Protein AF-0000000080636063 (afdb_homodimer)

pLDDT: mean 94.3, std 7.83, range [38.47, 98.88]

Nearest PDB structures (foldseek):
  3kwp-assembly1_A-2  TM=9.546E-01  e=3.522E-27  Levilactobacillus brevis ATCC 367
  3nei-assembly1_B  TM=7.036E-01  e=2.556E-12  Rhodobacter capsulatus SB 1003
  6p7d-assembly1_B  TM=6.737E-01  e=7.926E-11  Salmonella enterica subsp. enterica serovar Typhimurium
  6ulu-assembly1_B  TM=6.647E-01  e=3.776E-10  Salmonella enterica subsp. enterica serovar Typhimurium
  6p5x-assembly1_B  TM=6.555E-01  e=2.153E-10  Salmonella enterica subsp. enterica serovar Typhimurium

Sequence (452 aa):
MASLFVVATPIGNLEDITLRALRVLKEVSLIACEDTRRTRILLSHYGIETRTISYHSHKREEGVPPILSALEEGKDVAYVTDAGTPALSDPGAFLVAKVREAGFRVVPVPGPSAFTTLVSASGIEEKTITFEGFLSPKQGRRRRRLAELLDRGEAFFLYEAPHRILKLLDDLSVLSPDRTIVVGRELTKMHEEILRGTAEEVATSLKEGNSVRGEFSVLVCGTKKGMASLFVVATPIGNLEDITLRALRVLKEVSLIACEDTRRTRILLSHYGIETRTISYHSHKREEGVPPILSALEEGKDVAYVTDAGTPALSDPGAFLVAKVREAGFRVVPVPGPSAFTTLVSASGIEEKTITFEGFLSPKQGRRRRRLAELLDRGEAFFLYEAPHRILKLLDDLSVLSPDRTIVVGRELTKMHEEILRGTAEEVATSLKEGNSVRGEFSVLVCGTKKG

Secondary structure (DSSP, 8-state):
--EEEEE---SS-GGG-BHHHHHHHHHSSEEEES-HHHHHHHHHHTT---EEEE--GGGHHHHHHHHHHHHHTT--EEEE-SSSSTTSSSTHHHHHHHHHHTT-EEEEE----HHHHHHHHH----S-EEEEEPPPSSHHHHHHHHHHHHHTTSEEEEEE-TTTHHHHHHHHHHH-TT-EEEEEESTTSTT-EEEEEEHHHHHHHHHHSS---S-EEEEEPPP---/--EEEEE---SS-GGG-BHHHHHHHHHSSEEEES-HHHHHHHHHHTT---EEEE--GGGHHHHHHHHHHHHHTT--EEEE-SSSSTTSSSTHHHHHHHHHHTT-EEEEE----HHHHHHHHH----S-EEEEEPPPSSHHHHHHHHHHHHHTTSEEEEEE-TTTHHHHHHHHHHH-TT-EEEEEESTTSTT-EEEEEEHHHHHHHHHHTS---S-EEEEEPPP---

InterPro domains:
  IPR000878 Tetrapyrrole methylase [PF00590] (4-202)
  IPR008189 rRNA small subunit methyltransferase I [MF_01877] (3-222)
  IPR008189 rRNA small subunit methyltransferase I [PIRSF005917] (3-224)
  IPR008189 rRNA small subunit methyltransferase I [PTHR46111] (2-224)
  IPR008189 rRNA small subunit methyltransferase I [TIGR00096] (4-225)
  IPR008189 rRNA small subunit methyltransferase I [cd11648] (5-220)
  IPR014776 Tetrapyrrole methylase, subdomain 2 [G3DSA:3.30.950.10] (111-226)
  IPR014777 Tetrapyrrole methylase, subdomain 1 [G3DSA:3.40.1010.10] (1-110)
  IPR035996 Tetrapyrrole methylase superfamily [SSF53790] (3-220)

Structure (mmCIF, N/CA/C/O backbone):
data_AF-0000000080636063-model_v1
#
loop_
_entity.id
_entity.type
_entity.pdbx_description
1 polymer 'Ribosomal RNA small subunit methyltransferase I'
#
loop_
_atom_site.group_PDB
_atom_site.id
_atom_site.type_symbol
_atom_site.label_atom_id
_atom_site.label_alt_id
_atom_site.label_comp_id
_atom_site.label_asym_id
_atom_site.label_entity_id
_atom_site.label_seq_id
_atom_site.pdbx_PDB_ins_code
_atom_site.Cartn_x
_atom_site.Cartn_y
_atom_site.Cartn_z
_atom_site.occupancy
_atom_site.B_iso_or_equiv
_atom_site.auth_seq_id
_atom_site.auth_comp_id
_atom_site.auth_asym_id
_atom_site.auth_atom_id
_atom_site.pdbx_PDB_model_num
ATOM 1 N N . MET A 1 1 ? 0.865 -19.156 -21.453 1 86.19 1 MET A N 1
ATOM 2 C CA . MET A 1 1 ? -0.006 -19.578 -20.375 1 86.19 1 MET A CA 1
ATOM 3 C C . MET A 1 1 ? -0.789 -18.406 -19.797 1 86.19 1 MET A C 1
ATOM 5 O O . MET A 1 1 ? -0.282 -17.281 -19.75 1 86.19 1 MET A O 1
ATOM 9 N N . ALA A 1 2 ? -2.01 -18.688 -19.578 1 95.56 2 ALA A N 1
ATOM 10 C CA . ALA A 1 2 ? -2.91 -17.625 -19.109 1 95.56 2 ALA A CA 1
ATOM 11 C C . ALA A 1 2 ? -2.547 -17.188 -17.703 1 95.56 2 ALA A C 1
ATOM 13 O O . ALA A 1 2 ? -1.891 -17.938 -16.953 1 95.56 2 ALA A O 1
ATOM 14 N N . SER A 1 3 ? -2.859 -15.945 -17.422 1 97.94 3 SER A N 1
ATOM 15 C CA . SER A 1 3 ? -2.492 -15.391 -16.125 1 97.94 3 SER A CA 1
ATOM 16 C C . SER A 1 3 ? -3.691 -14.75 -15.43 1 97.94 3 SER A C 1
ATOM 18 O O . SER A 1 3 ? -4.645 -14.336 -16.094 1 97.94 3 SER A O 1
ATOM 20 N N . LEU A 1 4 ? -3.658 -14.836 -14.172 1 98.44 4 LEU A N 1
ATOM 21 C CA . LEU A 1 4 ? -4.539 -13.992 -13.367 1 98.44 4 LEU A CA 1
ATOM 22 C C . LEU A 1 4 ? -3.873 -12.664 -13.039 1 98.44 4 LEU A C 1
ATOM 24 O O . LEU A 1 4 ? -2.826 -12.625 -12.391 1 98.44 4 LEU A O 1
ATOM 28 N N . PHE A 1 5 ? -4.512 -11.602 -13.508 1 98.69 5 PHE A N 1
ATOM 29 C CA . PHE A 1 5 ? -4.051 -10.258 -13.164 1 98.69 5 PHE A CA 1
ATOM 30 C C . PHE A 1 5 ? -4.789 -9.734 -11.938 1 98.69 5 PHE A C 1
ATOM 32 O O . PHE A 1 5 ? -6.02 -9.719 -11.906 1 98.69 5 PHE A O 1
ATOM 39 N N . VAL A 1 6 ? -4.07 -9.398 -10.914 1 98.38 6 VAL A N 1
ATOM 40 C CA . VAL A 1 6 ? -4.641 -8.781 -9.727 1 98.38 6 VAL A CA 1
ATOM 41 C C . VAL A 1 6 ? -4.52 -7.258 -9.828 1 98.38 6 VAL A C 1
ATOM 43 O O . VAL A 1 6 ? -3.436 -6.703 -9.633 1 98.38 6 VAL A O 1
ATOM 46 N N . VAL A 1 7 ? -5.633 -6.598 -10.047 1 98.62 7 VAL A N 1
ATOM 47 C CA . VAL A 1 7 ? -5.602 -5.223 -10.531 1 98.62 7 VAL A CA 1
ATOM 48 C C . VAL A 1 7 ? -6.133 -4.281 -9.453 1 98.62 7 VAL A C 1
ATOM 50 O O . VAL A 1 7 ? -7.266 -4.445 -8.977 1 98.62 7 VAL A O 1
ATOM 53 N N . ALA A 1 8 ? -5.332 -3.307 -9.094 1 98.5 8 ALA A N 1
ATOM 54 C CA . ALA A 1 8 ? -5.762 -2.277 -8.148 1 98.5 8 ALA A CA 1
ATOM 55 C C . ALA A 1 8 ? -6.672 -1.259 -8.828 1 98.5 8 ALA A C 1
ATOM 57 O O . ALA A 1 8 ? -6.434 -0.873 -9.977 1 98.5 8 ALA A O 1
ATOM 58 N N . THR A 1 9 ? -7.672 -0.843 -8.141 1 98.19 9 THR A N 1
ATOM 59 C CA . THR A 1 9 ? -8.594 0.184 -8.609 1 98.19 9 THR A CA 1
ATOM 60 C C . THR A 1 9 ? -8.57 1.396 -7.68 1 98.19 9 THR A C 1
ATOM 62 O O . THR A 1 9 ? -7.945 1.359 -6.621 1 98.19 9 THR A O 1
ATOM 65 N N . PRO A 1 10 ? -9.203 2.467 -8.07 1 98 10 PRO A N 1
ATOM 66 C CA . PRO A 1 10 ? -9.234 3.662 -7.227 1 98 10 PRO A CA 1
ATOM 67 C C . PRO A 1 10 ? -9.938 3.426 -5.895 1 98 10 PRO A C 1
ATOM 69 O O . PRO A 1 10 ? -10.797 2.543 -5.793 1 98 10 PRO A O 1
ATOM 72 N N . ILE A 1 11 ? -9.578 4.254 -4.914 1 96.81 11 ILE A N 1
ATOM 73 C CA . ILE A 1 11 ? -10.234 4.121 -3.617 1 96.81 11 ILE A CA 1
ATOM 74 C C . ILE A 1 11 ? -11.25 5.25 -3.432 1 96.81 11 ILE A C 1
ATOM 76 O O . ILE A 1 11 ? -11.945 5.309 -2.414 1 96.81 11 ILE A O 1
ATOM 80 N N . GLY A 1 12 ? -11.344 6.176 -4.414 1 95.12 12 GLY A N 1
ATOM 81 C CA . GLY A 1 12 ? -12.281 7.281 -4.332 1 95.12 12 GLY A CA 1
ATOM 82 C C . GLY A 1 12 ? -12.25 8.188 -5.547 1 95.12 12 GLY A C 1
ATOM 83 O O . GLY A 1 12 ? -13.297 8.539 -6.094 1 95.12 12 GLY A O 1
ATOM 84 N N . ASN A 1 13 ? -11.102 8.609 -5.98 1 97.31 13 ASN A N 1
ATOM 85 C CA . ASN A 1 13 ? -10.898 9.445 -7.164 1 97.31 13 ASN A CA 1
ATOM 86 C C . ASN A 1 13 ? -10.672 8.594 -8.414 1 97.31 13 ASN A C 1
ATOM 88 O O . ASN A 1 13 ? -9.68 7.867 -8.5 1 97.31 13 ASN A O 1
ATOM 92 N N . LEU A 1 14 ? -11.469 8.68 -9.375 1 97.25 14 LEU A N 1
ATOM 93 C CA . LEU A 1 14 ? -11.43 7.82 -10.555 1 97.25 14 LEU A CA 1
ATOM 94 C C . LEU A 1 14 ? -10.117 7.996 -11.312 1 97.25 14 LEU A C 1
ATOM 96 O O . LEU A 1 14 ? -9.656 7.07 -11.992 1 97.25 14 LEU A O 1
ATOM 100 N N . GLU A 1 15 ? -9.484 9.078 -11.164 1 98.25 15 GLU A N 1
ATOM 101 C CA . GLU A 1 15 ? -8.234 9.344 -11.883 1 98.25 15 GLU A CA 1
ATOM 102 C C . GLU A 1 15 ? -7.062 8.609 -11.242 1 98.25 15 GLU A C 1
ATOM 104 O O . GLU A 1 15 ? -5.953 8.609 -11.781 1 98.25 15 GLU A O 1
ATOM 109 N N . ASP A 1 16 ? -7.371 7.977 -10.141 1 98.62 16 ASP A N 1
ATOM 110 C CA . ASP A 1 16 ? -6.301 7.23 -9.484 1 98.62 16 ASP A CA 1
ATOM 111 C C . ASP A 1 16 ? -6.18 5.824 -10.062 1 98.62 16 ASP A C 1
ATOM 113 O O . ASP A 1 16 ? -5.773 4.895 -9.359 1 98.62 16 ASP A O 1
ATOM 117 N N . ILE A 1 17 ? -6.547 5.605 -11.242 1 98.75 17 ILE A N 1
ATOM 118 C CA . ILE A 1 17 ? -6.359 4.352 -11.961 1 98.75 17 ILE A CA 1
ATOM 119 C C . ILE A 1 17 ? -5.086 4.43 -12.805 1 98.75 17 ILE A C 1
ATOM 121 O O . ILE A 1 17 ? -4.762 5.484 -13.359 1 98.75 17 ILE A O 1
ATOM 125 N N . THR A 1 18 ? -4.316 3.365 -12.852 1 98.81 18 THR A N 1
ATOM 126 C CA . THR A 1 18 ? -3.072 3.352 -13.609 1 98.81 18 THR A CA 1
ATOM 127 C C . THR A 1 18 ? -3.35 3.115 -15.094 1 98.81 18 THR A C 1
ATOM 129 O O . THR A 1 18 ? -4.371 2.521 -15.453 1 98.81 18 THR A O 1
ATOM 132 N N . LEU A 1 19 ? -2.447 3.529 -15.938 1 98.81 19 LEU A N 1
ATOM 133 C CA . LEU A 1 19 ? -2.547 3.246 -17.359 1 98.81 19 LEU A CA 1
ATOM 134 C C . LEU A 1 19 ? -2.555 1.743 -17.625 1 98.81 19 LEU A C 1
ATOM 136 O O . LEU A 1 19 ? -3.318 1.256 -18.453 1 98.81 19 LEU A O 1
ATOM 140 N N . ARG A 1 20 ? -1.734 1.003 -16.891 1 98.81 20 ARG A N 1
ATOM 141 C CA . ARG A 1 20 ? -1.641 -0.443 -17.062 1 98.81 20 ARG A CA 1
ATOM 142 C C . ARG A 1 20 ? -2.943 -1.127 -16.672 1 98.81 20 ARG A C 1
ATOM 144 O O . ARG A 1 20 ? -3.379 -2.076 -17.312 1 98.81 20 ARG A O 1
ATOM 151 N N . ALA A 1 21 ? -3.537 -0.669 -15.555 1 98.88 21 ALA A N 1
ATOM 152 C CA . ALA A 1 21 ? -4.824 -1.226 -15.141 1 98.88 21 ALA A CA 1
ATOM 153 C C . ALA A 1 21 ? -5.863 -1.078 -16.25 1 98.88 21 ALA A C 1
ATOM 155 O O . ALA A 1 21 ? -6.59 -2.025 -16.547 1 98.88 21 ALA A O 1
ATOM 156 N N . LEU A 1 22 ? -5.926 0.133 -16.812 1 98.81 22 LEU A N 1
ATOM 157 C CA . LEU A 1 22 ? -6.875 0.374 -17.891 1 98.81 22 LEU A CA 1
ATOM 158 C C . LEU A 1 22 ? -6.617 -0.571 -19.062 1 98.81 22 LEU A C 1
ATOM 160 O O . LEU A 1 22 ? -7.551 -1.182 -19.594 1 98.81 22 LEU A O 1
ATOM 164 N N . ARG A 1 23 ? -5.418 -0.688 -19.453 1 98.75 23 ARG A N 1
ATOM 165 C CA . ARG A 1 23 ? -5.059 -1.56 -20.562 1 98.75 23 ARG A CA 1
ATOM 166 C C . ARG A 1 23 ? -5.426 -3.01 -20.266 1 98.75 23 ARG A C 1
ATOM 168 O O . ARG A 1 23 ? -6.094 -3.664 -21.078 1 98.75 23 ARG A O 1
ATOM 175 N N . VAL A 1 24 ? -5.035 -3.508 -19.109 1 98.81 24 VAL A N 1
ATOM 176 C CA . VAL A 1 24 ? -5.25 -4.902 -18.734 1 98.81 24 VAL A CA 1
ATOM 177 C C . VAL A 1 24 ? -6.746 -5.195 -18.672 1 98.81 24 VAL A C 1
ATOM 179 O O . VAL A 1 24 ? -7.207 -6.211 -19.203 1 98.81 24 VAL A O 1
ATOM 182 N N . LEU A 1 25 ? -7.523 -4.309 -18.062 1 98.69 25 LEU A N 1
ATOM 183 C CA . LEU A 1 25 ? -8.953 -4.523 -17.891 1 98.69 25 LEU A CA 1
ATOM 184 C C . LEU A 1 25 ? -9.656 -4.555 -19.25 1 98.69 25 LEU A C 1
ATOM 186 O O . LEU A 1 25 ? -10.711 -5.176 -19.391 1 98.69 25 LEU A O 1
ATOM 190 N N . LYS A 1 26 ? -9.086 -3.881 -20.219 1 98.38 26 LYS A N 1
ATOM 191 C CA . LYS A 1 26 ? -9.641 -3.869 -21.562 1 98.38 26 LYS A CA 1
ATOM 192 C C . LYS A 1 26 ? -9.25 -5.133 -22.328 1 98.38 26 LYS A C 1
ATOM 194 O O . LYS A 1 26 ? -10 -5.59 -23.203 1 98.38 26 LYS A O 1
ATOM 199 N N . GLU A 1 27 ? -8.133 -5.715 -22 1 98.25 27 GLU A N 1
ATOM 200 C CA . GLU A 1 27 ? -7.539 -6.75 -22.844 1 98.25 27 GLU A CA 1
ATOM 201 C C . GLU A 1 27 ? -7.926 -8.141 -22.344 1 98.25 27 GLU A C 1
ATOM 203 O O . GLU A 1 27 ? -7.977 -9.094 -23.141 1 98.25 27 GLU A O 1
ATOM 208 N N . VAL A 1 28 ? -8.156 -8.312 -21.062 1 98.56 28 VAL A N 1
ATOM 209 C CA . VAL A 1 28 ? -8.453 -9.633 -20.516 1 98.56 28 VAL A CA 1
ATOM 210 C C . VAL A 1 28 ? -9.805 -10.109 -21.031 1 98.56 28 VAL A C 1
ATOM 212 O O . VAL A 1 28 ? -10.617 -9.312 -21.5 1 98.56 28 VAL A O 1
ATOM 215 N N . SER A 1 29 ? -9.961 -11.43 -20.891 1 98.19 29 SER A N 1
ATOM 216 C CA . SER A 1 29 ? -11.195 -12.023 -21.375 1 98.19 29 SER A CA 1
ATOM 217 C C . SER A 1 29 ? -12.312 -11.898 -20.344 1 98.19 29 SER A C 1
ATOM 219 O O . SER A 1 29 ? -13.492 -11.906 -20.703 1 98.19 29 SER A O 1
ATOM 221 N N . LEU A 1 30 ? -11.906 -11.836 -19.141 1 97.94 30 LEU A N 1
ATOM 222 C CA . LEU A 1 30 ? -12.852 -11.898 -18.031 1 97.94 30 LEU A CA 1
ATOM 223 C C . LEU A 1 30 ? -12.344 -11.086 -16.844 1 97.94 30 LEU A C 1
ATOM 225 O O . LEU A 1 30 ? -11.148 -11.102 -16.531 1 97.94 30 LEU A O 1
ATOM 229 N N . ILE A 1 31 ? -13.297 -10.383 -16.25 1 98.12 31 ILE A N 1
ATOM 230 C CA . ILE A 1 31 ? -12.984 -9.68 -15.008 1 98.12 31 ILE A CA 1
ATOM 231 C C . ILE A 1 31 ? -13.797 -10.266 -13.852 1 98.12 31 ILE A C 1
ATOM 233 O O . ILE A 1 31 ? -15.031 -10.195 -13.859 1 98.12 31 ILE A O 1
ATOM 237 N N . ALA A 1 32 ? -13.109 -10.898 -12.883 1 96.69 32 ALA A N 1
ATOM 238 C CA . ALA A 1 32 ? -13.727 -11.297 -11.625 1 96.69 32 ALA A CA 1
ATOM 239 C C . ALA A 1 32 ? -13.727 -10.148 -10.625 1 96.69 32 ALA A C 1
ATOM 241 O O . ALA A 1 32 ? -12.727 -9.438 -10.484 1 96.69 32 ALA A O 1
ATOM 242 N N . CYS A 1 33 ? -14.891 -9.938 -9.969 1 94.69 33 CYS A N 1
ATOM 243 C CA . CYS A 1 33 ? -14.945 -8.82 -9.039 1 94.69 33 CYS A CA 1
ATOM 244 C C . CYS A 1 33 ? -15.875 -9.125 -7.867 1 94.69 33 CYS A C 1
ATOM 246 O O . CYS A 1 33 ? -16.703 -10.039 -7.945 1 94.69 33 CYS A O 1
ATOM 248 N N . GLU A 1 34 ? -15.648 -8.406 -6.754 1 89.69 34 GLU A N 1
ATOM 249 C CA . GLU A 1 34 ? -16.469 -8.586 -5.562 1 89.69 34 GLU A CA 1
ATOM 250 C C . GLU A 1 34 ? -17.922 -8.188 -5.832 1 89.69 34 GLU A C 1
ATOM 252 O O . GLU A 1 34 ? -18.844 -8.984 -5.613 1 89.69 34 GLU A O 1
ATOM 257 N N . ASP A 1 35 ? -18.203 -7.027 -6.305 1 90.94 35 ASP A N 1
ATOM 258 C CA . ASP A 1 35 ? -19.516 -6.488 -6.652 1 90.94 35 ASP A CA 1
ATOM 259 C C . ASP A 1 35 ? -19.531 -5.977 -8.086 1 90.94 35 ASP A C 1
ATOM 261 O O . ASP A 1 35 ? -18.969 -4.922 -8.391 1 90.94 35 ASP A O 1
ATOM 265 N N . THR A 1 36 ? -20.281 -6.629 -8.914 1 92.44 36 THR A N 1
ATOM 266 C CA . THR A 1 36 ? -20.297 -6.297 -10.336 1 92.44 36 THR A CA 1
ATOM 267 C C . THR A 1 36 ? -20.938 -4.926 -10.57 1 92.44 36 THR A C 1
ATOM 269 O O . THR A 1 36 ? -20.547 -4.211 -11.5 1 92.44 36 THR A O 1
ATOM 272 N N . ARG A 1 37 ? -21.906 -4.586 -9.82 1 91.88 37 ARG A N 1
ATOM 273 C CA . ARG A 1 37 ? -22.578 -3.299 -9.969 1 91.88 37 ARG A CA 1
ATOM 274 C C . ARG A 1 37 ? -21.609 -2.148 -9.688 1 91.88 37 ARG A C 1
ATOM 276 O O . ARG A 1 37 ? -21.594 -1.154 -10.414 1 91.88 37 ARG A O 1
ATOM 283 N N . ARG A 1 38 ? -20.766 -2.32 -8.672 1 90.69 38 ARG A N 1
ATOM 284 C CA . ARG A 1 38 ? -19.781 -1.309 -8.312 1 90.69 38 ARG A CA 1
ATOM 285 C C . ARG A 1 38 ? -18.672 -1.229 -9.367 1 90.69 38 ARG A C 1
ATOM 287 O O . ARG A 1 38 ? -18.281 -0.137 -9.781 1 90.69 38 ARG A O 1
ATOM 294 N N . THR A 1 39 ? -18.203 -2.375 -9.758 1 94.88 39 THR A N 1
ATOM 295 C CA . THR A 1 39 ? -17.125 -2.441 -10.734 1 94.88 39 THR A CA 1
ATOM 296 C C . THR A 1 39 ? -17.562 -1.853 -12.07 1 94.88 39 THR A C 1
ATOM 298 O O . THR A 1 39 ? -16.766 -1.229 -12.773 1 94.88 39 THR A O 1
ATOM 301 N N . ARG A 1 40 ? -18.781 -1.991 -12.383 1 95.06 40 ARG A N 1
ATOM 302 C CA . ARG A 1 40 ? -19.312 -1.521 -13.664 1 95.06 40 ARG A CA 1
ATOM 303 C C . ARG A 1 40 ? -19.219 -0.002 -13.766 1 95.06 40 ARG A C 1
ATOM 305 O O . ARG A 1 40 ? -19.016 0.539 -14.859 1 95.06 40 ARG A O 1
ATOM 312 N N . ILE A 1 41 ? -19.406 0.678 -12.656 1 94.62 41 ILE A N 1
ATOM 313 C CA . ILE A 1 41 ? -19.297 2.133 -12.641 1 94.62 41 ILE A CA 1
ATOM 314 C C . ILE A 1 41 ? -17.922 2.555 -13.172 1 94.62 41 ILE A C 1
ATOM 316 O O . ILE A 1 41 ? -17.828 3.42 -14.047 1 94.62 41 ILE A O 1
ATOM 320 N N . LEU A 1 42 ? -16.922 1.896 -12.68 1 96.38 42 LEU A N 1
ATOM 321 C CA . LEU A 1 42 ? -15.547 2.178 -13.102 1 96.38 42 LEU A CA 1
ATOM 322 C C . LEU A 1 42 ? -15.344 1.814 -14.57 1 96.38 42 LEU A C 1
ATOM 324 O O . LEU A 1 42 ? -14.789 2.604 -15.336 1 96.38 42 LEU A O 1
ATOM 328 N N . LEU A 1 43 ? -15.789 0.632 -14.945 1 98 43 LEU A N 1
ATOM 329 C CA . LEU A 1 43 ? -15.594 0.132 -16.297 1 98 43 LEU A CA 1
ATOM 330 C C . LEU A 1 43 ? -16.312 1.014 -17.312 1 98 43 LEU A C 1
ATOM 332 O O . LEU A 1 43 ? -15.742 1.359 -18.359 1 98 43 LEU A O 1
ATOM 336 N N . SER A 1 44 ? -17.484 1.385 -16.984 1 97.88 44 SER A N 1
ATOM 337 C CA . SER A 1 44 ? -18.266 2.236 -17.875 1 97.88 44 SER A CA 1
ATOM 338 C C . SER A 1 44 ? -17.609 3.604 -18.047 1 97.88 44 SER A C 1
ATOM 340 O O . SER A 1 44 ? -17.578 4.145 -19.141 1 97.88 44 SER A O 1
ATOM 342 N N . HIS A 1 45 ? -17.172 4.125 -16.969 1 97.88 45 HIS A N 1
ATOM 343 C CA . HIS A 1 45 ? -16.516 5.426 -17.016 1 97.88 45 HIS A CA 1
ATOM 344 C C . HIS A 1 45 ? -15.367 5.438 -18.016 1 97.88 45 HIS A C 1
ATOM 346 O O . HIS A 1 45 ? -15.133 6.445 -18.688 1 97.88 45 HIS A O 1
ATOM 352 N N . TYR A 1 46 ? -14.68 4.34 -18.141 1 98.25 46 TYR A N 1
ATOM 353 C CA . TYR A 1 46 ? -13.484 4.309 -18.984 1 98.25 46 TYR A CA 1
ATOM 354 C C . TYR A 1 46 ? -13.742 3.527 -20.266 1 98.25 46 TYR A C 1
ATOM 356 O O . TYR A 1 46 ? -12.797 3.154 -20.969 1 98.25 46 TYR A O 1
ATOM 364 N N . GLY A 1 47 ? -14.938 3.135 -20.5 1 98.19 47 GLY A N 1
ATOM 365 C CA . GLY A 1 47 ? -15.32 2.49 -21.75 1 98.19 47 GLY A CA 1
ATOM 366 C C . GLY A 1 47 ? -14.805 1.066 -21.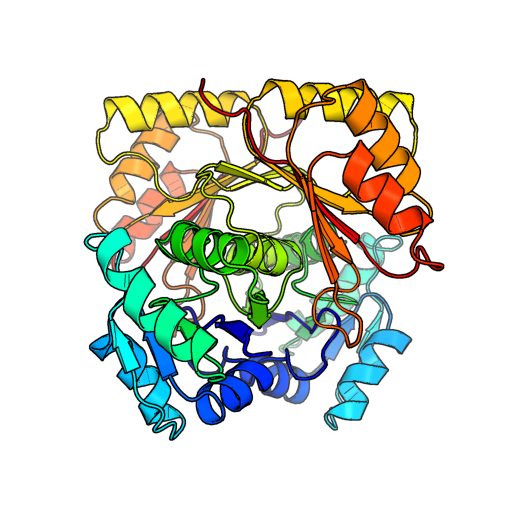859 1 98.19 47 GLY A C 1
ATOM 367 O O . GLY A 1 47 ? -14.398 0.634 -22.938 1 98.19 47 GLY A O 1
ATOM 368 N N . ILE A 1 48 ? -14.742 0.385 -20.828 1 98.31 48 ILE A N 1
ATOM 369 C CA . ILE A 1 48 ? -14.297 -1.006 -20.812 1 98.31 48 ILE A CA 1
ATOM 370 C C . ILE A 1 48 ? -15.516 -1.931 -20.859 1 98.31 48 ILE A C 1
ATOM 372 O O . ILE A 1 48 ? -16.391 -1.862 -20 1 98.31 48 ILE A O 1
ATOM 376 N N . GLU A 1 49 ? -15.5 -2.834 -21.781 1 97.62 49 GLU A N 1
ATOM 377 C CA . GLU A 1 49 ? -16.688 -3.654 -22.047 1 97.62 49 GLU A CA 1
ATOM 378 C C . GLU A 1 49 ? -16.422 -5.117 -21.688 1 97.62 49 GLU A C 1
ATOM 380 O O . GLU A 1 49 ? -17.281 -5.973 -21.891 1 97.62 49 GLU A O 1
ATOM 385 N N . THR A 1 50 ? -15.344 -5.383 -21.094 1 97.81 50 THR A N 1
ATOM 386 C CA . THR A 1 50 ? -14.977 -6.75 -20.734 1 97.81 50 THR A CA 1
ATOM 387 C C . THR A 1 50 ? -16.031 -7.383 -19.828 1 97.81 50 THR A C 1
ATOM 389 O O . THR A 1 50 ? -16.531 -6.73 -18.922 1 97.81 50 THR A O 1
ATOM 392 N N . ARG A 1 51 ? -16.312 -8.656 -20.031 1 97 51 ARG A N 1
ATOM 393 C CA . ARG A 1 51 ? -17.297 -9.391 -19.234 1 97 51 ARG A CA 1
ATOM 394 C C . ARG A 1 51 ? -16.859 -9.5 -17.781 1 97 51 ARG A C 1
ATOM 396 O O . ARG A 1 51 ? -15.68 -9.742 -17.5 1 97 51 ARG A O 1
ATOM 403 N N . THR A 1 52 ? -17.844 -9.344 -16.875 1 97 52 THR A N 1
ATOM 404 C CA . THR A 1 52 ? -17.547 -9.43 -15.445 1 97 52 THR A CA 1
ATOM 405 C C . THR A 1 52 ? -18.25 -10.625 -14.82 1 97 52 THR A C 1
ATOM 407 O O . THR A 1 52 ? -19.312 -11.047 -15.297 1 97 52 THR A O 1
ATOM 410 N N . ILE A 1 53 ? -17.656 -11.188 -13.789 1 94.81 53 ILE A N 1
ATOM 411 C CA . ILE A 1 53 ? -18.281 -12.211 -12.961 1 94.81 53 ILE A CA 1
ATOM 412 C C . ILE A 1 53 ? -18.062 -11.891 -11.484 1 94.81 53 ILE A C 1
ATOM 414 O O . ILE A 1 53 ? -17.047 -11.297 -11.117 1 94.81 53 ILE A O 1
ATOM 418 N N . SER A 1 54 ? -19.016 -12.266 -10.672 1 92.12 54 SER A N 1
ATOM 419 C CA . SER A 1 54 ? -18.922 -11.977 -9.242 1 92.12 54 SER A CA 1
ATOM 420 C C . SER A 1 54 ? -18.062 -13 -8.523 1 92.12 54 SER A C 1
ATOM 422 O O . SER A 1 54 ? -18.156 -14.203 -8.797 1 92.12 54 SER A O 1
ATOM 424 N N . TYR A 1 55 ? -17.156 -12.555 -7.723 1 89.56 55 TYR A N 1
ATOM 425 C CA . TYR A 1 55 ? -16.359 -13.336 -6.785 1 89.56 55 TYR A CA 1
ATOM 426 C C . TYR A 1 55 ? -16.328 -12.672 -5.41 1 89.56 55 TYR A C 1
ATOM 428 O O . TYR A 1 55 ? -15.719 -11.617 -5.238 1 89.56 55 TYR A O 1
ATOM 436 N N . HIS A 1 56 ? -17.047 -13.266 -4.434 1 77.81 56 HIS A N 1
ATOM 437 C CA . HIS A 1 56 ? -17.094 -12.648 -3.113 1 77.81 56 HIS A CA 1
ATOM 438 C C . HIS A 1 56 ? -16.828 -13.672 -2.016 1 77.81 56 HIS A C 1
ATOM 440 O O . HIS A 1 56 ? -16.797 -14.875 -2.281 1 77.81 56 HIS A O 1
ATOM 446 N N . SER A 1 57 ? -16.562 -13.172 -0.854 1 68.62 57 SER A N 1
ATOM 447 C CA . SER A 1 57 ? -16.094 -13.93 0.308 1 68.62 57 SER A CA 1
ATOM 448 C C . SER A 1 57 ? -17.078 -15.039 0.667 1 68.62 57 SER A C 1
ATOM 450 O O . SER A 1 57 ? -16.672 -16.125 1.081 1 68.62 57 SER A O 1
ATOM 452 N N . HIS A 1 58 ? -18.281 -14.797 0.541 1 69.38 58 HIS A N 1
ATOM 453 C CA . HIS A 1 58 ? -19.297 -15.742 0.963 1 69.38 58 HIS A CA 1
ATOM 454 C C . HIS A 1 58 ? -19.312 -16.984 0.065 1 69.38 58 HIS A C 1
ATOM 456 O O . HIS A 1 58 ? -19.812 -18.031 0.46 1 69.38 58 HIS A O 1
ATOM 462 N N . LYS A 1 59 ? -18.812 -16.938 -1.015 1 69.62 59 LYS A N 1
ATOM 463 C CA . LYS A 1 59 ? -18.812 -18.062 -1.961 1 69.62 59 LYS A CA 1
ATOM 464 C C . LYS A 1 59 ? -17.406 -18.344 -2.477 1 69.62 59 LYS A C 1
ATOM 466 O O . LYS A 1 59 ? -17.234 -18.656 -3.656 1 69.62 59 LYS A O 1
ATOM 471 N N . ARG A 1 60 ? -16.484 -18.188 -1.568 1 75.25 60 ARG A N 1
ATOM 472 C CA . ARG A 1 60 ? -15.086 -18.203 -2.004 1 75.25 60 ARG A CA 1
ATOM 473 C C . ARG A 1 60 ? -14.766 -19.5 -2.742 1 75.25 60 ARG A C 1
ATOM 475 O O . ARG A 1 60 ? -14.195 -19.484 -3.836 1 75.25 60 ARG A O 1
ATOM 482 N N . GLU A 1 61 ? -15.203 -20.609 -2.205 1 85.56 61 GLU A N 1
ATOM 483 C CA . GLU A 1 61 ? -14.867 -21.891 -2.832 1 85.56 61 GLU A CA 1
ATOM 484 C C . GLU A 1 61 ? -15.625 -22.078 -4.145 1 85.56 61 GLU A C 1
ATOM 486 O O . GLU A 1 61 ? -15.055 -22.562 -5.129 1 85.56 61 GLU A O 1
ATOM 491 N N . GLU A 1 62 ? -16.797 -21.562 -4.184 1 88.5 62 GLU A N 1
ATOM 492 C CA . GLU A 1 62 ? -17.641 -21.734 -5.359 1 88.5 62 GLU A CA 1
ATOM 493 C C . GLU A 1 62 ? -17.234 -20.781 -6.48 1 88.5 62 GLU A C 1
ATOM 495 O O . GLU A 1 62 ? -17.5 -21.031 -7.652 1 88.5 62 GLU A O 1
ATOM 500 N N . GLY A 1 63 ? -16.562 -19.766 -6.098 1 91.06 63 GLY A N 1
ATOM 501 C CA . GLY A 1 63 ? -16.203 -18.75 -7.078 1 91.06 63 GLY A CA 1
ATOM 502 C C . GLY A 1 63 ? -14.914 -19.047 -7.805 1 91.06 63 GLY A C 1
ATOM 503 O O . GLY A 1 63 ? -14.617 -18.438 -8.836 1 91.06 63 GLY A O 1
ATOM 504 N N . VAL A 1 64 ? -14.18 -20.016 -7.363 1 94.81 64 VAL A N 1
ATOM 505 C CA . VAL A 1 64 ? -12.836 -20.266 -7.863 1 94.81 64 VAL A CA 1
ATOM 506 C C . VAL A 1 64 ? -12.914 -21.047 -9.172 1 94.81 64 VAL A C 1
ATOM 508 O O . VAL A 1 64 ? -12.242 -20.703 -10.148 1 94.81 64 VAL A O 1
ATOM 511 N N . PRO A 1 65 ? -13.781 -22.016 -9.297 1 95.5 65 PRO A N 1
ATOM 512 C CA . PRO A 1 65 ? -13.773 -22.906 -10.469 1 95.5 65 PRO A CA 1
ATOM 513 C C . PRO A 1 65 ? -14.008 -22.156 -11.773 1 95.5 65 PRO A C 1
ATOM 515 O O . PRO A 1 65 ? -13.297 -22.391 -12.758 1 95.5 65 PRO A O 1
ATOM 518 N N . PRO A 1 66 ? -14.93 -21.203 -11.789 1 95.38 66 PRO A N 1
ATOM 519 C CA . PRO A 1 66 ? -15.117 -20.484 -13.047 1 95.38 66 PRO A CA 1
ATOM 520 C C . PRO A 1 66 ? -13.859 -19.734 -13.484 1 95.38 66 PRO A C 1
ATOM 522 O O . PRO A 1 66 ? -13.594 -19.609 -14.68 1 95.38 66 PRO A O 1
ATOM 525 N N . ILE A 1 67 ? -13.125 -19.25 -12.625 1 96.5 67 ILE A N 1
ATOM 526 C CA . ILE A 1 67 ? -11.906 -18.5 -12.914 1 96.5 67 ILE A CA 1
ATOM 527 C C . ILE A 1 67 ? -10.812 -19.453 -13.391 1 96.5 67 ILE A C 1
ATOM 529 O O . ILE A 1 67 ? -10.156 -19.188 -14.406 1 96.5 67 ILE A O 1
ATOM 533 N N . LEU A 1 68 ? -10.672 -20.562 -12.703 1 97.19 68 LEU A N 1
ATOM 534 C CA . LEU A 1 68 ? -9.688 -21.562 -13.094 1 97.19 68 LEU A CA 1
ATOM 535 C C . LEU A 1 68 ? -9.992 -22.125 -14.477 1 97.19 68 LEU A C 1
ATOM 537 O O . LEU A 1 68 ? -9.086 -22.359 -15.273 1 97.19 68 LEU A O 1
ATOM 541 N N . SER A 1 69 ? -11.25 -22.328 -14.68 1 97.44 69 SER A N 1
ATOM 542 C CA . SER A 1 69 ? -11.656 -22.844 -15.984 1 97.44 69 SER A CA 1
ATOM 543 C C . SER A 1 69 ? -11.258 -21.891 -17.109 1 97.44 69 SER A C 1
ATOM 545 O O . SER A 1 69 ? -10.75 -22.312 -18.141 1 97.44 69 SER A O 1
ATOM 547 N N . ALA A 1 70 ? -11.5 -20.641 -16.891 1 97.62 70 ALA A N 1
ATOM 548 C CA . ALA A 1 70 ? -11.109 -19.641 -17.875 1 97.62 70 ALA A CA 1
ATOM 549 C C . ALA A 1 70 ? -9.602 -19.672 -18.125 1 97.62 70 ALA A C 1
ATOM 551 O O . ALA A 1 70 ? -9.148 -19.641 -19.281 1 97.62 70 ALA A O 1
ATOM 552 N N . LEU A 1 71 ? -8.844 -19.75 -17.125 1 98.25 71 LEU A N 1
ATOM 553 C CA . LEU A 1 71 ? -7.387 -19.812 -17.234 1 98.25 71 LEU A CA 1
ATOM 554 C C . LEU A 1 71 ? -6.953 -21.078 -17.969 1 98.25 71 LEU A C 1
ATOM 556 O O . LEU A 1 71 ? -6.059 -21.016 -18.828 1 98.25 71 LEU A O 1
ATOM 560 N N . GLU A 1 72 ? -7.562 -22.156 -17.656 1 97.81 72 GLU A N 1
ATOM 561 C CA . GLU A 1 72 ? -7.258 -23.438 -18.297 1 97.81 72 GLU A CA 1
ATOM 562 C C . GLU A 1 72 ? -7.527 -23.375 -19.797 1 97.81 72 GLU A C 1
ATOM 564 O O . GLU A 1 72 ? -6.855 -24.047 -20.594 1 97.81 72 GLU A O 1
ATOM 569 N N . GLU A 1 73 ? -8.438 -22.594 -20.156 1 97.81 73 GLU A N 1
ATOM 570 C CA . GLU A 1 73 ? -8.781 -22.406 -21.562 1 97.81 73 GLU A CA 1
ATOM 571 C C . GLU A 1 73 ? -7.805 -21.453 -22.25 1 97.81 73 GLU A C 1
ATOM 573 O O . GLU A 1 73 ? -7.953 -21.141 -23.438 1 97.81 73 GLU A O 1
ATOM 578 N N . GLY A 1 74 ? -6.957 -20.922 -21.516 1 97.62 74 GLY A N 1
ATOM 579 C CA . GLY A 1 74 ? -5.934 -20.047 -22.062 1 97.62 74 GLY A CA 1
ATOM 580 C C . GLY A 1 74 ? -6.32 -18.578 -22.047 1 97.62 74 GLY A C 1
ATOM 581 O O . GLY A 1 74 ? -5.684 -17.75 -22.688 1 97.62 74 GLY A O 1
ATOM 582 N N . LYS A 1 75 ? -7.344 -18.297 -21.281 1 98.12 75 LYS A N 1
ATOM 583 C CA . LYS A 1 75 ? -7.84 -16.922 -21.219 1 98.12 75 LYS A CA 1
ATOM 584 C C . LYS A 1 75 ? -7.273 -16.188 -20.016 1 98.12 75 LYS A C 1
ATOM 586 O O . LYS A 1 75 ? -7.277 -16.719 -18.891 1 98.12 75 LYS A O 1
ATOM 591 N N . ASP A 1 76 ? -6.809 -14.961 -20.234 1 98.62 76 ASP A N 1
ATOM 592 C CA . ASP A 1 76 ? -6.379 -14.109 -19.125 1 98.62 76 ASP A CA 1
ATOM 593 C C . ASP A 1 76 ? -7.574 -13.57 -18.344 1 98.62 76 ASP A C 1
ATOM 595 O O . ASP A 1 76 ? -8.594 -13.211 -18.938 1 98.62 76 ASP A O 1
ATOM 599 N N . VAL A 1 77 ? -7.414 -13.562 -17.078 1 98.62 77 VAL A N 1
ATOM 600 C CA . VAL A 1 77 ? -8.469 -13.078 -16.188 1 98.62 77 VAL A CA 1
ATOM 601 C C . VAL A 1 77 ? -7.918 -11.977 -15.289 1 98.62 77 VAL A C 1
ATOM 603 O O . VAL A 1 77 ? -6.77 -12.031 -14.852 1 98.62 77 VAL A O 1
ATOM 606 N N . ALA A 1 78 ? -8.773 -10.969 -15.055 1 98.69 78 ALA A N 1
ATOM 607 C CA . ALA A 1 78 ? -8.453 -9.953 -14.055 1 98.69 78 ALA A CA 1
ATOM 608 C C . ALA A 1 78 ? -9.336 -10.102 -12.82 1 98.69 78 ALA A C 1
ATOM 610 O O . ALA A 1 78 ? -10.508 -10.477 -12.93 1 98.69 78 ALA A O 1
ATOM 611 N N . TYR A 1 79 ? -8.758 -9.875 -11.68 1 97.69 79 TYR A N 1
ATOM 612 C CA . TYR A 1 79 ? -9.523 -9.766 -10.445 1 97.69 79 TYR A CA 1
ATOM 613 C C . TYR A 1 79 ? -9.414 -8.359 -9.852 1 97.69 79 TYR A C 1
ATOM 615 O O . TYR A 1 79 ? -8.32 -7.805 -9.758 1 97.69 79 TYR A O 1
ATOM 623 N N . VAL A 1 80 ? -10.578 -7.789 -9.469 1 97.25 80 VAL A N 1
ATOM 624 C CA . VAL A 1 80 ? -10.617 -6.477 -8.828 1 97.25 80 VAL A CA 1
ATOM 625 C C . VAL A 1 80 ? -11.539 -6.527 -7.609 1 97.25 80 VAL A C 1
ATOM 627 O O . VAL A 1 80 ? -12.461 -7.344 -7.555 1 97.25 80 VAL A O 1
ATOM 630 N N . THR A 1 81 ? -11.219 -5.754 -6.637 1 94.56 81 THR A N 1
ATOM 631 C CA . THR A 1 81 ? -12.109 -5.523 -5.508 1 94.56 81 THR A CA 1
ATOM 632 C C . THR A 1 81 ? -12.875 -4.215 -5.688 1 94.56 81 THR A C 1
ATOM 634 O O . THR A 1 81 ? -12.656 -3.484 -6.652 1 94.56 81 THR A O 1
ATOM 637 N N . ASP A 1 82 ? -13.742 -3.914 -4.832 1 91.56 82 ASP A N 1
ATOM 638 C CA . ASP A 1 82 ? -14.586 -2.727 -4.934 1 91.56 82 ASP A CA 1
ATOM 639 C C . ASP A 1 82 ? -13.742 -1.452 -4.902 1 91.56 82 ASP A C 1
ATOM 641 O O . ASP A 1 82 ? -14.109 -0.446 -5.512 1 91.56 82 ASP A O 1
ATOM 645 N N . ALA A 1 83 ? -12.688 -1.55 -4.098 1 93.5 83 ALA A N 1
ATOM 646 C CA . ALA A 1 83 ? -11.82 -0.381 -4.016 1 93.5 83 ALA A CA 1
ATOM 647 C C . ALA A 1 83 ? -10.398 -0.785 -3.635 1 93.5 83 ALA A C 1
ATOM 649 O O . ALA A 1 83 ? -10.195 -1.646 -2.775 1 93.5 83 ALA A O 1
ATOM 650 N N . GLY A 1 84 ? -9.445 -0.146 -4.43 1 96.56 84 GLY A N 1
ATOM 651 C CA . GLY A 1 84 ? -8.047 -0.234 -4.023 1 96.56 84 GLY A CA 1
ATOM 652 C C . GLY A 1 84 ? -7.383 -1.527 -4.453 1 96.56 84 GLY A C 1
ATOM 653 O O . GLY A 1 84 ? -7.828 -2.176 -5.402 1 96.56 84 GLY A O 1
ATOM 654 N N . THR A 1 85 ? -6.246 -1.839 -3.869 1 97.5 85 THR A N 1
ATOM 655 C CA . THR A 1 85 ? -5.453 -3.031 -4.145 1 97.5 85 THR A CA 1
ATOM 656 C C . THR A 1 85 ? -6.098 -4.266 -3.525 1 97.5 85 THR A C 1
ATOM 658 O O . THR A 1 85 ? -6.379 -4.293 -2.326 1 97.5 85 THR A O 1
ATOM 661 N N . PRO A 1 86 ? -6.32 -5.328 -4.352 1 95.25 86 PRO A N 1
ATOM 662 C CA . PRO A 1 86 ? -6.953 -6.547 -3.838 1 95.25 86 PRO A CA 1
ATOM 663 C C . PRO A 1 86 ? -6.074 -7.289 -2.832 1 95.25 86 PRO A C 1
ATOM 665 O O . PRO A 1 86 ? -4.871 -7.031 -2.75 1 95.25 86 PRO A O 1
ATOM 668 N N . ALA A 1 87 ? -6.695 -8.172 -2.051 1 88.75 87 ALA A N 1
ATOM 669 C CA . ALA A 1 87 ? -6.059 -9.141 -1.166 1 88.75 87 ALA A CA 1
ATOM 670 C C . ALA A 1 87 ? -5.492 -8.461 0.078 1 88.75 87 ALA A C 1
ATOM 672 O O . ALA A 1 87 ? -4.625 -9.023 0.755 1 88.75 87 ALA A O 1
ATOM 673 N N . LEU A 1 88 ? -5.758 -7.207 0.307 1 86.12 88 LEU A N 1
ATOM 674 C CA . LEU A 1 88 ? -5.523 -6.484 1.553 1 86.12 88 LEU A CA 1
ATOM 675 C C . LEU A 1 88 ? -6.809 -6.352 2.357 1 86.12 88 LEU A C 1
ATOM 677 O O . LEU A 1 88 ? -7.504 -5.336 2.264 1 86.12 88 LEU A O 1
ATOM 681 N N . SER A 1 89 ? -7.133 -7.375 3.189 1 77.81 89 SER A N 1
ATOM 682 C CA . SER A 1 89 ? -8.344 -7.406 4.008 1 77.81 89 SER A CA 1
ATOM 683 C C . SER A 1 89 ? -9.578 -7.695 3.16 1 77.81 89 SER A C 1
ATOM 685 O O . SER A 1 89 ? -10.617 -7.062 3.338 1 77.81 89 SER A O 1
ATOM 687 N N . ASP A 1 90 ? -9.422 -8.562 2.074 1 75.19 90 ASP A N 1
ATOM 688 C CA . ASP A 1 90 ? -10.539 -8.953 1.218 1 75.19 90 ASP A CA 1
ATOM 689 C C . ASP A 1 90 ? -10.406 -10.414 0.772 1 75.19 90 ASP A C 1
ATOM 691 O O . ASP A 1 90 ? -9.414 -11.07 1.088 1 75.19 90 ASP A O 1
ATOM 695 N N . PRO A 1 91 ? -11.414 -10.859 0.054 1 79.06 91 PRO A N 1
ATOM 696 C CA . PRO A 1 91 ? -11.43 -12.281 -0.297 1 79.06 91 PRO A CA 1
ATOM 697 C C . PRO A 1 91 ? -10.406 -12.633 -1.376 1 79.06 91 PRO A C 1
ATOM 699 O O . PRO A 1 91 ? -10.258 -13.812 -1.729 1 79.06 91 PRO A O 1
ATOM 702 N N . GLY A 1 92 ? -9.703 -11.742 -1.899 1 90.62 92 GLY A N 1
ATOM 703 C CA . GLY A 1 92 ? -8.844 -11.953 -3.049 1 90.62 92 GLY A CA 1
ATOM 704 C C . GLY A 1 92 ? -7.656 -12.852 -2.746 1 90.62 92 GLY A C 1
ATOM 705 O O . GLY A 1 92 ? -7.156 -13.547 -3.635 1 90.62 92 GLY A O 1
ATOM 706 N N . ALA A 1 93 ? -7.277 -12.836 -1.505 1 92 93 ALA A N 1
ATOM 707 C CA . ALA A 1 93 ? -6.109 -13.625 -1.125 1 92 93 ALA A CA 1
ATOM 708 C C . ALA A 1 93 ? -6.348 -15.117 -1.356 1 92 93 ALA A C 1
ATOM 710 O O . ALA A 1 93 ? -5.461 -15.828 -1.83 1 92 93 ALA A O 1
ATOM 711 N N . PHE A 1 94 ? -7.512 -15.57 -1.051 1 93.94 94 PHE A N 1
ATOM 712 C CA . PHE A 1 94 ? -7.871 -16.969 -1.246 1 93.94 94 PHE A CA 1
ATOM 713 C C . PHE A 1 94 ? -7.852 -17.328 -2.727 1 93.94 94 PHE A C 1
ATOM 715 O O . PHE A 1 94 ? -7.309 -18.375 -3.109 1 93.94 94 PHE A O 1
ATOM 722 N N . LEU A 1 95 ? -8.414 -16.484 -3.514 1 95.31 95 LEU A N 1
ATOM 723 C CA . LEU A 1 95 ? -8.422 -16.703 -4.953 1 95.31 95 LEU A CA 1
ATOM 724 C C . LEU A 1 95 ? -6.996 -16.812 -5.492 1 95.31 95 LEU A C 1
ATOM 726 O O . LEU A 1 95 ? -6.676 -17.734 -6.242 1 95.31 95 LEU A O 1
ATOM 730 N N . VAL A 1 96 ? -6.141 -15.914 -5.156 1 96.38 96 VAL A N 1
ATOM 731 C CA . VAL A 1 96 ? -4.75 -15.883 -5.602 1 96.38 96 VAL A CA 1
ATOM 732 C C . VAL A 1 96 ? -4.051 -17.172 -5.199 1 96.38 96 VAL A C 1
ATOM 734 O O . VAL A 1 96 ? -3.336 -17.781 -6.004 1 96.38 96 VAL A O 1
ATOM 737 N N . ALA A 1 97 ? -4.301 -17.578 -3.967 1 94.88 97 ALA A N 1
ATOM 738 C CA . ALA A 1 97 ? -3.701 -18.812 -3.475 1 94.88 97 ALA A CA 1
ATOM 739 C C . ALA A 1 97 ? -4.109 -20 -4.34 1 94.88 97 ALA A C 1
ATOM 741 O O . ALA A 1 97 ? -3.27 -20.812 -4.727 1 94.88 97 ALA A O 1
ATOM 742 N N . LYS A 1 98 ? -5.352 -20.125 -4.641 1 95.5 98 LYS A N 1
ATOM 743 C CA . LYS A 1 98 ? -5.883 -21.25 -5.41 1 95.5 98 LYS A CA 1
ATOM 744 C C . LYS A 1 98 ? -5.348 -21.25 -6.836 1 95.5 98 LYS A C 1
ATOM 746 O O . LYS A 1 98 ? -5.047 -22.297 -7.402 1 95.5 98 LYS A O 1
ATOM 751 N N . VAL A 1 99 ? -5.277 -20.078 -7.398 1 96.88 99 VAL A N 1
ATOM 752 C CA . VAL A 1 99 ? -4.766 -19.938 -8.758 1 96.88 99 VAL A CA 1
ATOM 753 C C . VAL A 1 99 ? -3.303 -20.375 -8.805 1 96.88 99 VAL A C 1
ATOM 755 O O . VAL A 1 99 ? -2.893 -21.109 -9.711 1 96.88 99 VAL A O 1
ATOM 758 N N . ARG A 1 100 ? -2.531 -19.969 -7.848 1 95.19 100 ARG A N 1
ATOM 759 C CA . ARG A 1 100 ? -1.131 -20.375 -7.77 1 95.19 100 ARG A CA 1
ATOM 760 C C . ARG A 1 100 ? -1.008 -21.891 -7.578 1 95.19 100 ARG A C 1
ATOM 762 O O . ARG A 1 100 ? -0.164 -22.531 -8.203 1 95.19 100 ARG A O 1
ATOM 769 N N . GLU A 1 101 ? -1.79 -22.406 -6.695 1 94.81 101 GLU A N 1
ATOM 770 C CA . GLU A 1 101 ? -1.794 -23.844 -6.438 1 94.81 101 GLU A CA 1
ATOM 771 C C . GLU A 1 101 ? -2.074 -24.641 -7.715 1 94.81 101 GLU A C 1
ATOM 773 O O . GLU A 1 101 ? -1.558 -25.734 -7.895 1 94.81 101 GLU A O 1
ATOM 778 N N . ALA A 1 102 ? -2.912 -24.062 -8.492 1 96.31 102 ALA A N 1
ATOM 779 C CA . ALA A 1 102 ? -3.289 -24.719 -9.742 1 96.31 102 ALA A CA 1
ATOM 780 C C . ALA A 1 102 ? -2.184 -24.594 -10.789 1 96.31 102 ALA A C 1
ATOM 782 O O . ALA A 1 102 ? -2.283 -25.141 -11.883 1 96.31 102 ALA A O 1
ATOM 783 N N . GLY A 1 103 ? -1.142 -23.766 -10.484 1 95.12 103 GLY A N 1
ATOM 784 C CA . GLY A 1 103 ? 0.026 -23.688 -11.344 1 95.12 103 GLY A CA 1
ATOM 785 C C . GLY A 1 103 ? -0.022 -22.516 -12.312 1 95.12 103 GLY A C 1
ATOM 786 O O . GLY A 1 103 ? 0.817 -22.422 -13.211 1 95.12 103 GLY A O 1
ATOM 787 N N . PHE A 1 104 ? -0.987 -21.672 -12.203 1 97.12 104 PHE A N 1
ATOM 788 C CA . PHE A 1 104 ? -1.11 -20.531 -13.094 1 97.12 104 PHE A CA 1
ATOM 789 C C . PHE A 1 104 ? -0.323 -19.344 -12.562 1 97.12 104 PHE A C 1
ATOM 791 O O . PHE A 1 104 ? -0.067 -19.234 -11.359 1 97.12 104 PHE A O 1
ATOM 798 N N . ARG A 1 105 ? -0.01 -18.469 -13.445 1 96.19 105 ARG A N 1
ATOM 799 C CA . ARG A 1 105 ? 0.723 -17.266 -13.102 1 96.19 105 ARG A CA 1
ATOM 800 C C . ARG A 1 105 ? -0.214 -16.203 -12.531 1 96.19 105 ARG A C 1
ATOM 802 O O . ARG A 1 105 ? -1.326 -16.016 -13.031 1 96.19 105 ARG A O 1
ATOM 809 N N . VAL A 1 106 ? 0.226 -15.594 -11.492 1 97.69 106 VAL A N 1
ATOM 810 C CA . VAL A 1 106 ? -0.455 -14.438 -10.93 1 97.69 106 VAL A CA 1
ATOM 811 C C . VAL A 1 106 ? 0.399 -13.188 -11.125 1 97.69 106 VAL A C 1
ATOM 813 O O . VAL A 1 106 ? 1.577 -13.164 -10.758 1 97.69 106 VAL A O 1
ATOM 816 N N . VAL A 1 107 ? -0.187 -12.164 -11.727 1 97.94 107 VAL A N 1
ATOM 817 C CA . VAL A 1 107 ? 0.535 -10.945 -12.062 1 97.94 107 VAL A CA 1
ATOM 818 C C . VAL A 1 107 ? -0.107 -9.75 -11.359 1 97.94 107 VAL A C 1
ATOM 820 O O . VAL A 1 107 ? -1.256 -9.398 -11.641 1 97.94 107 VAL A O 1
ATOM 823 N N . PRO A 1 108 ? 0.619 -9.125 -10.5 1 98.44 108 PRO A N 1
ATOM 824 C CA . PRO A 1 108 ? 0.051 -7.93 -9.875 1 98.44 108 PRO A CA 1
ATOM 825 C C . PRO A 1 108 ? 0.062 -6.715 -10.805 1 98.44 108 PRO A C 1
ATOM 827 O O . PRO A 1 108 ? 1.039 -6.492 -11.523 1 98.44 108 PRO A O 1
ATOM 830 N N . VAL A 1 109 ? -0.958 -6.008 -10.852 1 98.75 109 VAL A N 1
ATOM 831 C CA . VAL A 1 109 ? -1.075 -4.676 -11.438 1 98.75 109 VAL A CA 1
ATOM 832 C C . VAL A 1 109 ? -1.327 -3.646 -10.336 1 98.75 109 VAL A C 1
ATOM 834 O O . VAL A 1 109 ? -2.475 -3.41 -9.953 1 98.75 109 VAL A O 1
ATOM 837 N N . PRO A 1 110 ? -0.288 -3.051 -9.844 1 98.69 110 PRO A N 1
ATOM 838 C CA . PRO A 1 110 ? -0.351 -2.303 -8.586 1 98.69 110 PRO A CA 1
ATOM 839 C C . PRO A 1 110 ? -1.068 -0.963 -8.734 1 98.69 110 PRO A C 1
ATOM 841 O O . PRO A 1 110 ? -1.275 -0.488 -9.852 1 98.69 110 PRO A O 1
ATOM 844 N N . GLY A 1 111 ? -1.439 -0.359 -7.582 1 98.44 111 GLY A N 1
ATOM 845 C CA . GLY A 1 111 ? -2.135 0.917 -7.523 1 98.44 111 GLY A CA 1
ATOM 846 C C . GLY A 1 111 ? -2.432 1.367 -6.105 1 98.44 111 GLY A C 1
ATOM 847 O O . GLY A 1 111 ? -1.649 1.106 -5.188 1 98.44 111 GLY A O 1
ATOM 848 N N . PRO A 1 112 ? -3.525 2.064 -5.988 1 98.38 112 PRO A N 1
ATOM 849 C CA . PRO A 1 112 ? -3.836 2.701 -4.707 1 98.38 112 PRO A CA 1
ATOM 850 C C . PRO A 1 112 ? -4.223 1.693 -3.627 1 98.38 112 PRO A C 1
ATOM 852 O O . PRO A 1 112 ? -4.797 0.645 -3.932 1 98.38 112 PRO A O 1
ATOM 855 N N . SER A 1 113 ? -3.871 2.004 -2.48 1 97.69 113 SER A N 1
ATOM 856 C CA . SER A 1 113 ? -4.395 1.411 -1.254 1 97.69 113 SER A CA 1
ATOM 857 C C . SER A 1 113 ? -4.586 2.465 -0.168 1 97.69 113 SER A C 1
ATOM 859 O O . SER A 1 113 ? -3.818 3.426 -0.088 1 97.69 113 SER A O 1
ATOM 861 N N . ALA A 1 114 ? -5.598 2.273 0.68 1 97.38 114 ALA A N 1
ATOM 862 C CA . ALA A 1 114 ? -5.824 3.242 1.749 1 97.38 114 ALA A CA 1
ATOM 863 C C . ALA A 1 114 ? -4.648 3.273 2.719 1 97.38 114 ALA A C 1
ATOM 865 O O . ALA A 1 114 ? -4.293 4.332 3.242 1 97.38 114 ALA A O 1
ATOM 866 N N . PHE A 1 115 ? -4.008 2.156 2.945 1 97.62 115 PHE A N 1
ATOM 867 C CA . PHE A 1 115 ? -2.875 2.039 3.854 1 97.62 115 PHE A CA 1
ATOM 868 C C . PHE A 1 115 ? -1.735 2.953 3.414 1 97.62 115 PHE A C 1
ATOM 870 O O . PHE A 1 115 ? -1.364 3.881 4.137 1 97.62 115 PHE A O 1
ATOM 877 N N . THR A 1 116 ? -1.284 2.742 2.164 1 97.75 116 THR A N 1
ATOM 878 C CA . THR A 1 116 ? -0.134 3.516 1.71 1 97.75 116 THR A CA 1
ATOM 879 C C . THR A 1 116 ? -0.521 4.973 1.476 1 97.75 116 THR A C 1
ATOM 881 O O . THR A 1 116 ? 0.297 5.875 1.664 1 97.75 116 THR A O 1
ATOM 884 N N . THR A 1 117 ? -1.77 5.211 1.122 1 98.31 117 THR A N 1
ATOM 885 C CA . THR A 1 117 ? -2.262 6.566 0.904 1 98.31 117 THR A CA 1
ATOM 886 C C . THR A 1 117 ? -2.174 7.387 2.188 1 98.31 117 THR A C 1
ATOM 888 O O . THR A 1 117 ? -1.571 8.461 2.205 1 98.31 117 THR A O 1
ATOM 891 N N . LEU A 1 118 ? -2.68 6.848 3.258 1 98.25 118 LEU A N 1
ATOM 892 C CA . LEU A 1 118 ? -2.695 7.582 4.52 1 98.25 118 LEU A CA 1
ATOM 893 C C . LEU A 1 118 ? -1.286 7.719 5.086 1 98.25 118 LEU A C 1
ATOM 895 O O . LEU A 1 118 ? -0.901 8.789 5.555 1 98.25 118 LEU A O 1
ATOM 899 N N . VAL A 1 119 ? -0.525 6.652 5.035 1 97.5 119 VAL A N 1
ATOM 900 C CA . VAL A 1 119 ? 0.834 6.68 5.566 1 97.5 119 VAL A CA 1
ATOM 901 C C . VAL A 1 119 ? 1.647 7.758 4.852 1 97.5 119 VAL A C 1
ATOM 903 O O . VAL A 1 119 ? 2.352 8.539 5.492 1 97.5 119 VAL A O 1
ATOM 906 N N . SER A 1 120 ? 1.473 7.887 3.574 1 97.5 120 SER A N 1
ATOM 907 C CA . SER A 1 120 ? 2.266 8.812 2.77 1 97.5 120 SER A CA 1
ATOM 908 C C . SER A 1 120 ? 1.973 10.258 3.145 1 97.5 120 SER A C 1
ATOM 910 O O . SER A 1 120 ? 2.832 11.133 2.992 1 97.5 120 SER A O 1
ATOM 912 N N . ALA A 1 121 ? 0.793 10.492 3.627 1 97.12 121 ALA A N 1
ATOM 913 C CA . ALA A 1 121 ? 0.373 11.867 3.893 1 97.12 121 ALA A CA 1
ATOM 914 C C . ALA A 1 121 ? 0.364 12.156 5.391 1 97.12 121 ALA A C 1
ATOM 916 O O . ALA A 1 121 ? 0.002 13.258 5.812 1 97.12 121 ALA A O 1
ATOM 917 N N . SER A 1 122 ? 0.755 11.227 6.199 1 96.69 122 SER A N 1
ATOM 918 C CA . SER A 1 122 ? 0.544 11.32 7.641 1 96.69 122 SER A CA 1
ATOM 919 C C . SER A 1 122 ? 1.65 12.125 8.305 1 96.69 122 SER A C 1
ATOM 921 O O . SER A 1 122 ? 1.43 12.75 9.352 1 96.69 122 SER A O 1
ATOM 923 N N . GLY A 1 123 ? 2.855 11.984 7.77 1 94.62 123 GLY A N 1
ATOM 924 C CA . GLY A 1 123 ? 3.996 12.648 8.383 1 94.62 123 GLY A CA 1
ATOM 925 C C . GLY A 1 123 ? 4.621 11.836 9.508 1 94.62 123 GLY A C 1
ATOM 926 O O . GLY A 1 123 ? 5.559 12.297 10.164 1 94.62 123 GLY A O 1
ATOM 927 N N . ILE A 1 124 ? 4.137 10.641 9.711 1 91.62 124 ILE A N 1
ATOM 928 C CA . ILE A 1 124 ? 4.758 9.82 10.75 1 91.62 124 ILE A CA 1
ATOM 929 C C . ILE A 1 124 ? 6.086 9.266 10.242 1 91.62 124 ILE A C 1
ATOM 931 O O . ILE A 1 124 ? 6.211 8.93 9.062 1 91.62 124 ILE A O 1
ATOM 935 N N . GLU A 1 125 ? 7.012 9.164 11.094 1 89.44 125 GLU A N 1
ATOM 936 C CA . GLU A 1 125 ? 8.344 8.734 10.68 1 89.44 125 GLU A CA 1
ATOM 937 C C . GLU A 1 125 ? 8.672 7.344 11.219 1 89.44 125 GLU A C 1
ATOM 939 O O . GLU A 1 125 ? 9.766 6.82 10.984 1 89.44 125 GLU A O 1
ATOM 944 N N . GLU A 1 126 ? 7.754 6.73 11.805 1 91.06 126 GLU A N 1
ATOM 945 C CA . GLU A 1 126 ? 7.984 5.387 12.328 1 91.06 126 GLU A CA 1
ATOM 946 C C . GLU A 1 126 ? 8.422 4.434 11.227 1 91.06 126 GLU A C 1
ATOM 948 O O . GLU A 1 126 ? 7.898 4.488 10.109 1 91.06 126 GLU A O 1
ATOM 953 N N . LYS A 1 127 ? 9.312 3.678 11.594 1 90.81 127 LYS A N 1
ATOM 954 C CA . LYS A 1 127 ? 9.844 2.699 10.648 1 90.81 127 LYS A CA 1
ATOM 955 C C . LYS A 1 127 ? 8.883 1.523 10.477 1 90.81 127 LYS A C 1
ATOM 957 O O . LYS A 1 127 ? 8.625 1.082 9.352 1 90.81 127 LYS A O 1
ATOM 962 N N . THR A 1 128 ? 8.469 1.016 11.586 1 96.69 128 THR A N 1
ATOM 963 C CA . THR A 1 128 ? 7.641 -0.188 11.617 1 96.69 128 THR A CA 1
ATOM 964 C C . THR A 1 128 ? 6.164 0.169 11.758 1 96.69 128 THR A C 1
ATOM 966 O O . THR A 1 128 ? 5.789 0.942 12.641 1 96.69 128 THR A O 1
ATOM 969 N N . ILE A 1 129 ? 5.344 -0.38 10.867 1 97.81 129 ILE A N 1
ATOM 970 C CA . ILE A 1 129 ? 3.902 -0.16 10.93 1 97.81 129 ILE A CA 1
ATOM 971 C C . ILE A 1 129 ? 3.17 -1.491 10.781 1 97.81 129 ILE A C 1
ATOM 973 O O . ILE A 1 129 ? 3.387 -2.223 9.812 1 97.81 129 ILE A O 1
ATOM 977 N N . THR A 1 130 ? 2.283 -1.826 11.727 1 98.19 130 THR A N 1
ATOM 978 C CA . THR A 1 130 ? 1.474 -3.035 11.625 1 98.19 130 THR A CA 1
ATOM 979 C C . THR A 1 130 ? 0.168 -2.756 10.891 1 98.19 130 THR A C 1
ATOM 981 O O . THR A 1 130 ? -0.61 -1.891 11.297 1 98.19 130 THR A O 1
ATOM 984 N N . PHE A 1 131 ? -0.009 -3.396 9.805 1 97.94 131 PHE A N 1
ATOM 985 C CA . PHE A 1 131 ? -1.3 -3.398 9.125 1 97.94 131 PHE A CA 1
ATOM 986 C C . PHE A 1 131 ? -2.24 -4.422 9.758 1 97.94 131 PHE A C 1
ATOM 988 O O . PHE A 1 131 ? -1.995 -5.625 9.68 1 97.94 131 PHE A O 1
ATOM 995 N N . GLU A 1 132 ? -3.346 -3.973 10.281 1 97.62 132 GLU A N 1
ATOM 996 C CA . GLU A 1 132 ? -4.254 -4.848 11.016 1 97.62 132 GLU A CA 1
ATOM 997 C C . GLU A 1 132 ? -5.594 -4.977 10.297 1 97.62 132 GLU A C 1
ATOM 999 O O . GLU A 1 132 ? -6.309 -5.965 10.469 1 97.62 132 GLU A O 1
ATOM 1004 N N . GLY A 1 133 ? -5.875 -4.066 9.438 1 95.69 133 GLY A N 1
ATOM 1005 C CA . GLY A 1 133 ? -7.188 -4.07 8.812 1 95.69 133 GLY A CA 1
ATOM 1006 C C . GLY A 1 133 ? -8.312 -3.73 9.773 1 95.69 133 GLY A C 1
ATOM 1007 O O . GLY A 1 133 ? -8.242 -2.727 10.484 1 95.69 133 GLY A O 1
ATOM 1008 N N . PHE A 1 134 ? -9.359 -4.504 9.781 1 96.06 134 PHE A N 1
ATOM 1009 C CA . PHE A 1 134 ? -10.516 -4.242 10.633 1 96.06 134 PHE A CA 1
ATOM 1010 C C . PHE A 1 134 ? -10.398 -4.988 11.953 1 96.06 134 PHE A C 1
ATOM 1012 O O . PHE A 1 134 ? -9.961 -6.141 11.984 1 96.06 134 PHE A O 1
ATOM 1019 N N . LEU A 1 135 ? -10.797 -4.355 12.977 1 97.5 135 LEU A N 1
ATOM 1020 C CA . LEU A 1 135 ? -10.93 -5.035 14.258 1 97.5 135 LEU A CA 1
ATOM 1021 C C . LEU A 1 135 ? -12.328 -5.621 14.422 1 97.5 135 LEU A C 1
ATOM 1023 O O . LEU A 1 135 ? -13.234 -5.281 13.664 1 97.5 135 LEU A O 1
ATOM 1027 N N . SER A 1 136 ? -12.453 -6.461 15.398 1 96.62 136 SER A N 1
ATOM 1028 C CA . SER A 1 136 ? -13.742 -7.059 15.711 1 96.62 136 SER A CA 1
ATOM 1029 C C . SER A 1 136 ? -14.773 -5.992 16.062 1 96.62 136 SER A C 1
ATOM 1031 O O . SER A 1 136 ? -14.461 -5.023 16.766 1 96.62 136 SER A O 1
ATOM 1033 N N . PRO A 1 137 ? -15.969 -6.246 15.625 1 95.25 137 PRO A N 1
ATOM 1034 C CA . PRO A 1 137 ? -17.031 -5.316 16.031 1 95.25 137 PRO A CA 1
ATOM 1035 C C . PRO A 1 137 ? -17.406 -5.473 17.516 1 95.25 137 PRO A C 1
ATOM 1037 O O . PRO A 1 137 ? -18.062 -4.598 18.078 1 95.25 137 PRO A O 1
ATOM 1040 N N . LYS A 1 138 ? -17.078 -6.582 18.047 1 96.75 138 LYS A N 1
ATOM 1041 C CA . LYS A 1 138 ? -17.344 -6.805 19.469 1 96.75 138 LYS A CA 1
ATOM 1042 C C . LYS A 1 138 ? -16.375 -6.027 20.328 1 96.75 138 LYS A C 1
ATOM 1044 O O . LYS A 1 138 ? -15.156 -6.191 20.219 1 96.75 138 LYS A O 1
ATOM 1049 N N . GLN A 1 139 ? -16.922 -5.312 21.266 1 96.75 139 GLN A N 1
ATOM 1050 C CA . GLN A 1 139 ? -16.141 -4.359 22.047 1 96.75 139 GLN A CA 1
ATOM 1051 C C . GLN A 1 139 ? -15.023 -5.062 22.828 1 96.75 139 GLN A C 1
ATOM 1053 O O . GLN A 1 139 ? -13.875 -4.613 22.828 1 96.75 139 GLN A O 1
ATOM 1058 N N . GLY A 1 140 ? -15.383 -6.145 23.5 1 97.75 140 GLY A N 1
ATOM 1059 C CA . GLY A 1 140 ? -14.391 -6.859 24.281 1 97.75 140 GLY A CA 1
ATOM 1060 C C . GLY A 1 140 ? -13.203 -7.324 23.469 1 97.75 140 GLY A C 1
ATOM 1061 O O . GLY A 1 140 ? -12.055 -7.109 23.859 1 97.75 140 GLY A O 1
ATOM 1062 N N . ARG A 1 141 ? -13.445 -7.926 22.375 1 98 141 ARG A N 1
ATOM 1063 C CA . ARG A 1 141 ? -12.391 -8.414 21.484 1 98 141 ARG A CA 1
ATOM 1064 C C . ARG A 1 141 ? -11.609 -7.258 20.875 1 98 141 ARG A C 1
ATOM 1066 O O . ARG A 1 141 ? -10.391 -7.328 20.734 1 98 141 ARG A O 1
ATOM 1073 N N . ARG A 1 1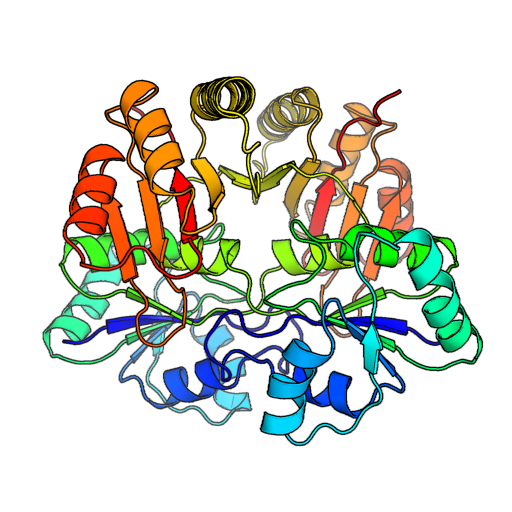42 ? -12.305 -6.238 20.484 1 98.06 142 ARG A N 1
ATOM 1074 C CA . ARG A 1 142 ? -11.672 -5.047 19.922 1 98.06 142 ARG A CA 1
ATOM 1075 C C . ARG A 1 142 ? -10.695 -4.426 20.906 1 98.06 142 ARG A C 1
ATOM 1077 O O . ARG A 1 142 ? -9.547 -4.141 20.562 1 98.06 142 ARG A O 1
ATOM 1084 N N . ARG A 1 143 ? -11.125 -4.273 22.125 1 98.44 143 ARG A N 1
ATOM 1085 C CA . ARG A 1 143 ? -10.297 -3.658 23.156 1 98.44 143 ARG A CA 1
ATOM 1086 C C . ARG A 1 143 ? -9.078 -4.523 23.469 1 98.44 143 ARG A C 1
ATOM 1088 O O . ARG A 1 143 ? -7.98 -4.008 23.688 1 98.44 143 ARG A O 1
ATOM 1095 N N . ARG A 1 144 ? -9.305 -5.797 23.531 1 98.44 144 ARG A N 1
ATOM 1096 C CA . ARG A 1 144 ? -8.195 -6.707 23.812 1 98.44 144 ARG A CA 1
ATOM 1097 C C . ARG A 1 144 ? -7.133 -6.609 22.719 1 98.44 144 ARG A C 1
ATOM 1099 O O . ARG A 1 144 ? -5.941 -6.504 23.016 1 98.44 144 ARG A O 1
ATOM 1106 N N . ARG A 1 145 ? -7.562 -6.652 21.516 1 98.44 145 ARG A N 1
ATOM 1107 C CA . ARG A 1 145 ? -6.613 -6.578 20.406 1 98.44 145 ARG A CA 1
ATOM 1108 C C . ARG A 1 145 ? -5.93 -5.215 20.359 1 98.44 145 ARG A C 1
ATOM 1110 O O . ARG A 1 145 ? -4.727 -5.125 20.109 1 98.44 145 ARG A O 1
ATOM 1117 N N . LEU A 1 146 ? -6.699 -4.199 20.594 1 98.69 146 LEU A N 1
ATOM 1118 C CA . LEU A 1 146 ? -6.125 -2.859 20.672 1 98.69 146 LEU A CA 1
ATOM 1119 C C . LEU A 1 146 ? -5.031 -2.789 21.734 1 98.69 146 LEU A C 1
ATOM 1121 O O . LEU A 1 146 ? -3.959 -2.23 21.484 1 98.69 146 LEU A O 1
ATOM 1125 N N . ALA A 1 147 ? -5.32 -3.322 22.844 1 98.5 147 ALA A N 1
ATOM 1126 C CA . ALA A 1 147 ? -4.34 -3.316 23.922 1 98.5 147 ALA A CA 1
ATOM 1127 C C . ALA A 1 147 ? -3.053 -4.023 23.5 1 98.5 147 ALA A C 1
ATOM 1129 O O . ALA A 1 147 ? -1.952 -3.541 23.781 1 98.5 147 ALA A O 1
ATOM 1130 N N . GLU A 1 148 ? -3.205 -5.137 22.859 1 98.12 148 GLU A N 1
ATOM 1131 C CA . GLU A 1 148 ? -2.055 -5.879 22.359 1 98.12 148 GLU A CA 1
ATOM 1132 C C . GLU A 1 148 ? -1.226 -5.031 21.406 1 98.12 148 GLU A C 1
ATOM 1134 O O . GLU A 1 148 ? 0.001 -4.98 21.516 1 98.12 148 GLU A O 1
ATOM 1139 N N . LEU A 1 149 ? -1.857 -4.387 20.484 1 98.38 149 LEU A N 1
ATOM 1140 C CA . LEU A 1 149 ? -1.188 -3.57 19.484 1 98.38 149 LEU A CA 1
ATOM 1141 C C . LEU A 1 149 ? -0.499 -2.371 20.125 1 98.38 149 LEU A C 1
ATOM 1143 O O . LEU A 1 149 ? 0.638 -2.045 19.766 1 98.38 149 LEU A O 1
ATOM 1147 N N . LEU A 1 150 ? -1.191 -1.74 21 1 98.19 150 LEU A N 1
ATOM 1148 C CA . LEU A 1 150 ? -0.646 -0.574 21.688 1 98.19 150 LEU A CA 1
ATOM 1149 C C . LEU A 1 150 ? 0.589 -0.948 22.5 1 98.19 150 LEU A C 1
ATOM 1151 O O . LEU A 1 150 ? 1.546 -0.174 22.578 1 98.19 150 LEU A O 1
ATOM 1155 N N . ASP A 1 151 ? 0.604 -2.096 23.047 1 96.81 151 ASP A N 1
ATOM 1156 C CA . ASP A 1 151 ? 1.688 -2.561 23.906 1 96.81 151 ASP A CA 1
ATOM 1157 C C . ASP A 1 151 ? 2.973 -2.768 23.109 1 96.81 151 ASP A C 1
ATOM 1159 O O . ASP A 1 151 ? 4.07 -2.748 23.672 1 96.81 151 ASP A O 1
ATOM 1163 N N . ARG A 1 152 ? 2.83 -2.969 21.828 1 96.25 152 ARG A N 1
ATOM 1164 C CA . ARG A 1 152 ? 4 -3.176 20.984 1 96.25 152 ARG A CA 1
ATOM 1165 C C . ARG A 1 152 ? 4.84 -1.904 20.891 1 96.25 152 ARG A C 1
ATOM 1167 O O . ARG A 1 152 ? 6.012 -1.954 20.516 1 96.25 152 ARG A O 1
ATOM 1174 N N . GLY A 1 153 ? 4.219 -0.747 21.078 1 96.44 153 GLY A N 1
ATOM 1175 C CA . GLY A 1 153 ? 4.926 0.523 21.016 1 96.44 153 GLY A CA 1
ATOM 1176 C C . GLY A 1 153 ? 5.203 0.985 19.609 1 96.44 153 GLY A C 1
ATOM 1177 O O . GLY A 1 153 ? 5.906 1.975 19.391 1 96.44 153 GLY A O 1
ATOM 1178 N N . GLU A 1 154 ? 4.734 0.239 18.594 1 97.12 154 GLU A N 1
ATOM 1179 C CA . GLU A 1 154 ? 4.891 0.556 17.172 1 97.12 154 GLU A CA 1
ATOM 1180 C C . GLU A 1 154 ? 3.598 1.117 16.594 1 97.12 154 GLU A C 1
ATOM 1182 O O . GLU A 1 154 ? 2.535 1.018 17.203 1 97.12 154 GLU A O 1
ATOM 1187 N N . ALA A 1 155 ? 3.707 1.78 15.492 1 97.81 155 ALA A N 1
ATOM 1188 C CA . ALA A 1 155 ? 2.514 2.291 14.82 1 97.81 155 ALA A CA 1
ATOM 1189 C C . ALA A 1 155 ? 1.681 1.151 14.242 1 97.81 155 ALA A C 1
ATOM 1191 O O . ALA A 1 155 ? 2.215 0.09 13.914 1 97.81 155 ALA A O 1
ATOM 1192 N N . PHE A 1 156 ? 0.395 1.33 14.125 1 98.56 156 PHE A N 1
ATOM 1193 C CA . PHE A 1 156 ? -0.442 0.345 13.453 1 98.56 156 PHE A CA 1
ATOM 1194 C C . PHE A 1 156 ? -1.604 1.021 12.734 1 98.56 156 PHE A C 1
ATOM 1196 O O . PHE A 1 156 ? -1.956 2.16 13.047 1 98.56 156 PHE A O 1
ATOM 1203 N N . PHE A 1 157 ? -2.119 0.337 11.742 1 98.38 157 PHE A N 1
ATOM 1204 C CA . PHE A 1 157 ? -3.111 0.868 10.812 1 98.38 157 PHE A CA 1
ATOM 1205 C C . PHE A 1 157 ? -4.395 0.049 10.867 1 98.38 157 PHE A C 1
ATOM 1207 O O . PHE A 1 157 ? -4.352 -1.184 10.859 1 98.38 157 PHE A O 1
ATOM 1214 N N . LEU A 1 158 ? -5.551 0.779 10.828 1 98.44 158 LEU A N 1
ATOM 1215 C CA . LEU A 1 158 ? -6.871 0.153 10.867 1 98.44 158 LEU A CA 1
ATOM 1216 C C . LEU A 1 158 ? -7.777 0.732 9.781 1 98.44 158 LEU A C 1
ATOM 1218 O O . LEU A 1 158 ? -7.684 1.919 9.461 1 98.44 158 LEU A O 1
ATOM 1222 N N . TYR A 1 159 ? -8.57 -0.16 9.258 1 96.88 159 TYR A N 1
ATOM 1223 C CA . TYR A 1 159 ? -9.773 0.29 8.57 1 96.88 159 TYR A CA 1
ATOM 1224 C C . TYR A 1 159 ? -10.945 0.416 9.539 1 96.88 159 TYR A C 1
ATOM 1226 O O . TYR A 1 159 ? -11.016 -0.315 10.531 1 96.88 159 TYR A O 1
ATOM 1234 N N . GLU A 1 160 ? -11.836 1.288 9.211 1 96.38 160 GLU A N 1
ATOM 1235 C CA . GLU A 1 160 ? -13.016 1.337 10.062 1 96.38 160 GLU A CA 1
ATOM 1236 C C . GLU A 1 160 ? -14.219 1.9 9.312 1 96.38 160 GLU A C 1
ATOM 1238 O O . GLU A 1 160 ? -14.07 2.795 8.477 1 96.38 160 GLU A O 1
ATOM 1243 N N . ALA A 1 161 ? -15.383 1.408 9.609 1 94.5 161 ALA A N 1
ATOM 1244 C CA . ALA A 1 161 ? -16.641 1.87 9.023 1 94.5 161 ALA A CA 1
ATOM 1245 C C . ALA A 1 161 ? -17.125 3.145 9.711 1 94.5 161 ALA A C 1
ATOM 1247 O O . ALA A 1 161 ? -16.781 3.408 10.867 1 94.5 161 ALA A O 1
ATOM 1248 N N . PRO A 1 162 ? -17.953 3.865 9 1 94 162 PRO A N 1
ATOM 1249 C CA . PRO A 1 162 ? -18.438 5.133 9.562 1 94 162 PRO A CA 1
ATOM 1250 C C . PRO A 1 162 ? -19.266 4.938 10.828 1 94 162 PRO A C 1
ATOM 1252 O O . PRO A 1 162 ? -19.172 5.75 11.758 1 94 162 PRO A O 1
ATOM 1255 N N . HIS A 1 163 ? -19.984 3.867 10.914 1 93.56 163 HIS A N 1
ATOM 1256 C CA . HIS A 1 163 ? -20.859 3.676 12.062 1 93.56 163 HIS A CA 1
ATOM 1257 C C . HIS A 1 163 ? -20.094 3.131 13.258 1 93.56 163 HIS A C 1
ATOM 1259 O O . HIS A 1 163 ? -20.641 3.029 14.359 1 93.56 163 HIS A O 1
ATOM 1265 N N . ARG A 1 164 ? -18.828 2.834 13.055 1 96.25 164 ARG A N 1
ATOM 1266 C CA . ARG A 1 164 ? -18.031 2.219 14.117 1 96.25 164 ARG A CA 1
ATOM 1267 C C . ARG A 1 164 ? -16.891 3.125 14.539 1 96.25 164 ARG A C 1
ATOM 1269 O O . ARG A 1 164 ? -16.266 2.9 15.578 1 96.25 164 ARG A O 1
ATOM 1276 N N . ILE A 1 165 ? -16.641 4.137 13.859 1 97.31 165 ILE A N 1
ATOM 1277 C CA . ILE A 1 165 ? -15.422 4.93 14.016 1 97.31 165 ILE A CA 1
ATOM 1278 C C . ILE A 1 165 ? -15.406 5.586 15.398 1 97.31 165 ILE A C 1
ATOM 1280 O O . ILE A 1 165 ? -14.375 5.609 16.062 1 97.31 165 ILE A O 1
ATOM 1284 N N . LEU A 1 166 ? -16.547 6.113 15.82 1 96.56 166 LEU A N 1
ATOM 1285 C CA . LEU A 1 166 ? -16.578 6.805 17.109 1 96.56 166 LEU A CA 1
ATOM 1286 C C . LEU 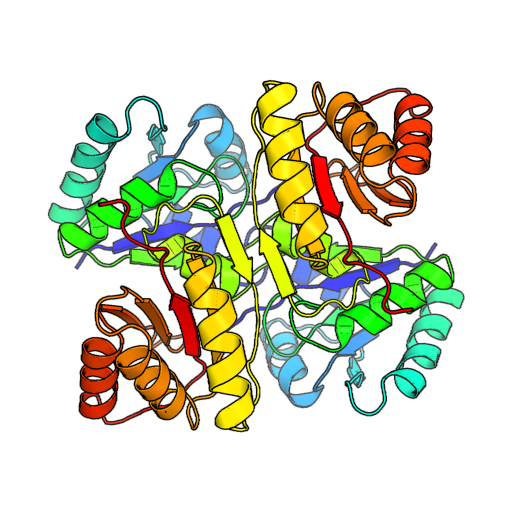A 1 166 ? -16.359 5.828 18.25 1 96.56 166 LEU A C 1
ATOM 1288 O O . LEU A 1 166 ? -15.742 6.18 19.266 1 96.56 166 LEU A O 1
ATOM 1292 N N . LYS A 1 167 ? -16.844 4.621 18.109 1 97.25 167 LYS A N 1
ATOM 1293 C CA . LYS A 1 167 ? -16.609 3.596 19.125 1 97.25 167 LYS A CA 1
ATOM 1294 C C . LYS A 1 167 ? -15.133 3.244 19.203 1 97.25 167 LYS A C 1
ATOM 1296 O O . LYS A 1 167 ? -14.586 3.092 20.312 1 97.25 167 LYS A O 1
ATOM 1301 N N . LEU A 1 168 ? -14.508 3.109 18.094 1 98.25 168 LEU A N 1
ATOM 1302 C CA . LEU A 1 168 ? -13.078 2.834 18.047 1 98.25 168 LEU A CA 1
ATOM 1303 C C . LEU A 1 168 ? -12.289 3.955 18.719 1 98.25 168 LEU A C 1
ATOM 1305 O O . LEU A 1 168 ? -11.391 3.693 19.516 1 98.25 168 LEU A O 1
ATOM 1309 N N . LEU A 1 169 ? -12.648 5.18 18.375 1 98.19 169 LEU A N 1
ATOM 1310 C CA . LEU A 1 169 ? -11.945 6.336 18.938 1 98.19 169 LEU A CA 1
ATOM 1311 C C . LEU A 1 169 ? -12.141 6.422 20.438 1 98.19 169 LEU A C 1
ATOM 1313 O O . LEU A 1 169 ? -11.227 6.801 21.172 1 98.19 169 LEU A O 1
ATOM 1317 N N . ASP A 1 170 ? -13.273 6.074 20.859 1 98.19 170 ASP A N 1
ATOM 1318 C CA . ASP A 1 170 ? -13.531 6.023 22.297 1 98.19 170 ASP A CA 1
ATOM 1319 C C . ASP A 1 170 ? -12.625 5.004 22.984 1 98.19 170 ASP A C 1
ATOM 1321 O O . ASP A 1 170 ? -12.016 5.305 24.016 1 98.19 170 ASP A O 1
ATOM 1325 N N . ASP A 1 171 ? -12.578 3.84 22.422 1 98.62 171 ASP A N 1
ATOM 1326 C CA . ASP A 1 171 ? -11.703 2.807 22.969 1 98.62 171 ASP A CA 1
ATOM 1327 C C . ASP A 1 171 ? -10.25 3.283 23.031 1 98.62 171 ASP A C 1
ATOM 1329 O O . ASP A 1 171 ? -9.57 3.098 24.031 1 98.62 171 ASP A O 1
ATOM 1333 N N . LEU A 1 172 ? -9.789 3.895 22 1 98.69 172 LEU A N 1
ATOM 1334 C CA . LEU A 1 172 ? -8.422 4.391 21.938 1 98.69 172 LEU A CA 1
ATOM 1335 C C . LEU A 1 172 ? -8.188 5.48 22.969 1 98.69 172 LEU A C 1
ATOM 1337 O O . LEU A 1 172 ? -7.117 5.535 23.594 1 98.69 172 LEU A O 1
ATOM 1341 N N . SER A 1 173 ? -9.18 6.352 23.141 1 98.31 173 SER A N 1
ATOM 1342 C CA . SER A 1 173 ? -9.055 7.445 24.094 1 98.31 173 SER A CA 1
ATOM 1343 C C . SER A 1 173 ? -8.891 6.918 25.516 1 98.31 173 SER A C 1
ATOM 1345 O O . SER A 1 173 ? -8.203 7.527 26.328 1 98.31 173 SER A O 1
ATOM 1347 N N . VAL A 1 174 ? -9.508 5.812 25.766 1 98.06 174 VAL A N 1
ATOM 1348 C CA . VAL A 1 174 ? -9.461 5.207 27.094 1 98.06 174 VAL A CA 1
ATOM 1349 C C . VAL A 1 174 ? -8.148 4.441 27.266 1 98.06 174 VAL A C 1
ATOM 1351 O O . VAL A 1 174 ? -7.465 4.578 28.281 1 98.06 174 VAL A O 1
ATOM 1354 N N . LEU A 1 175 ? -7.762 3.662 26.312 1 98.25 175 LEU A N 1
ATOM 1355 C CA . LEU A 1 175 ? -6.625 2.752 26.406 1 98.25 175 LEU A CA 1
ATOM 1356 C C . LEU A 1 175 ? -5.309 3.51 26.297 1 98.25 175 LEU A C 1
ATOM 1358 O O . LEU A 1 175 ? -4.293 3.088 26.859 1 98.25 175 LEU A O 1
ATOM 1362 N N . SER A 1 176 ? -5.305 4.586 25.516 1 97.75 176 SER A N 1
ATOM 1363 C CA . SER A 1 176 ? -4.098 5.375 25.297 1 97.75 176 SER A CA 1
ATOM 1364 C C . SER A 1 176 ? -4.438 6.832 24.984 1 97.75 176 SER A C 1
ATOM 1366 O O . SER A 1 176 ? -4.312 7.281 23.859 1 97.75 176 SER A O 1
ATOM 1368 N N . PRO A 1 177 ? -4.742 7.566 26.047 1 97.5 177 PRO A N 1
ATOM 1369 C CA . PRO A 1 177 ? -5.297 8.914 25.875 1 97.5 177 PRO A CA 1
ATOM 1370 C C . PRO A 1 177 ? -4.324 9.875 25.203 1 97.5 177 PRO A C 1
ATOM 1372 O O . PRO A 1 177 ? -4.75 10.828 24.547 1 97.5 177 PRO A O 1
ATOM 1375 N N . ASP A 1 178 ? -3.031 9.609 25.281 1 96.69 178 ASP A N 1
ATOM 1376 C CA . ASP A 1 178 ? -2.062 10.594 24.828 1 96.69 178 ASP A CA 1
ATOM 1377 C C . ASP A 1 178 ? -1.475 10.195 23.469 1 96.69 178 ASP A C 1
ATOM 1379 O O . ASP A 1 178 ? -0.64 10.914 22.906 1 96.69 178 ASP A O 1
ATOM 1383 N N . ARG A 1 179 ? -1.884 9.055 22.969 1 97.31 179 ARG A N 1
ATOM 1384 C CA . ARG A 1 179 ? -1.345 8.57 21.703 1 97.31 179 ARG A CA 1
ATOM 1385 C C . ARG A 1 179 ? -1.825 9.43 20.531 1 97.31 179 ARG A C 1
ATOM 1387 O O . ARG A 1 179 ? -2.996 9.805 20.469 1 97.31 179 ARG A O 1
ATOM 1394 N N . THR A 1 180 ? -0.903 9.781 19.656 1 97.44 180 THR A N 1
ATOM 1395 C CA . THR A 1 180 ? -1.28 10.508 18.453 1 97.44 180 THR A CA 1
ATOM 1396 C C . THR A 1 180 ? -1.821 9.547 17.391 1 97.44 180 THR A C 1
ATOM 1398 O O . THR A 1 180 ? -1.271 8.461 17.188 1 97.44 180 THR A O 1
ATOM 1401 N N . ILE A 1 181 ? -2.912 9.945 16.781 1 98.44 181 ILE A N 1
ATOM 1402 C CA . ILE A 1 181 ? -3.443 9.164 15.672 1 98.44 181 ILE A CA 1
ATOM 1403 C C . ILE A 1 181 ? -3.67 10.07 14.469 1 98.44 181 ILE A C 1
ATOM 1405 O O . ILE A 1 181 ? -3.781 11.289 14.609 1 98.44 181 ILE A O 1
ATOM 1409 N N . VAL A 1 182 ? -3.607 9.562 13.297 1 97.75 182 VAL A N 1
ATOM 1410 C CA . VAL A 1 182 ? -3.959 10.211 12.039 1 97.75 182 VAL A CA 1
ATOM 1411 C C . VAL A 1 182 ? -5.137 9.477 11.391 1 97.75 182 VAL A C 1
ATOM 1413 O O . VAL A 1 182 ? -5.07 8.266 11.164 1 97.75 182 VAL A O 1
ATOM 1416 N N . VAL A 1 183 ? -6.207 10.188 11.141 1 97.69 183 VAL A N 1
ATOM 1417 C CA . VAL A 1 183 ? -7.418 9.578 10.602 1 97.69 183 VAL A CA 1
ATOM 1418 C C . VAL A 1 183 ? -7.715 10.156 9.219 1 97.69 183 VAL A C 1
ATOM 1420 O O . VAL A 1 183 ? -7.785 11.375 9.055 1 97.69 183 VAL A O 1
ATOM 1423 N N . GLY A 1 184 ? -7.762 9.266 8.258 1 97.06 184 GLY A N 1
ATOM 1424 C CA . GLY A 1 184 ? -8.227 9.648 6.93 1 97.06 184 GLY A CA 1
ATOM 1425 C C . GLY A 1 184 ? -9.703 9.375 6.715 1 97.06 184 GLY A C 1
ATOM 1426 O O . GLY A 1 184 ? -10.156 8.234 6.871 1 97.06 184 GLY A O 1
ATOM 1427 N N . ARG A 1 185 ? -10.414 10.391 6.395 1 95.5 185 ARG A N 1
ATOM 1428 C CA . ARG A 1 185 ? -11.82 10.266 6.004 1 95.5 185 ARG A CA 1
ATOM 1429 C C . ARG A 1 185 ? -11.992 10.508 4.508 1 95.5 185 ARG A C 1
ATOM 1431 O O . ARG A 1 185 ? -11.555 11.531 3.984 1 95.5 185 ARG A O 1
ATOM 1438 N N . GLU A 1 186 ? -12.625 9.578 3.801 1 94.75 186 GLU A N 1
ATOM 1439 C CA . GLU A 1 186 ? -12.922 9.703 2.379 1 94.75 186 GLU A CA 1
ATOM 1440 C C . GLU A 1 186 ? -11.664 10.016 1.577 1 94.75 186 GLU A C 1
ATOM 1442 O O . GLU A 1 186 ? -11.656 10.93 0.753 1 94.75 186 GLU A O 1
ATOM 1447 N N . LEU A 1 187 ? -10.641 9.25 1.864 1 96.38 187 LEU A N 1
ATOM 1448 C CA . LEU A 1 187 ? -9.359 9.453 1.202 1 96.38 187 LEU A CA 1
ATOM 1449 C C . LEU A 1 187 ? -9.531 9.516 -0.312 1 96.38 187 LEU A C 1
ATOM 1451 O O . LEU A 1 187 ? -10.219 8.672 -0.895 1 96.38 187 LEU A O 1
ATOM 1455 N N . THR A 1 188 ? -8.938 10.531 -0.976 1 96.62 188 THR A N 1
ATOM 1456 C CA . THR A 1 188 ? -8.797 10.82 -2.398 1 96.62 188 THR A CA 1
ATOM 1457 C C . THR A 1 188 ? -10.117 11.328 -2.982 1 96.62 188 THR A C 1
ATOM 1459 O O . THR A 1 188 ? -10.156 11.789 -4.125 1 96.62 188 THR A O 1
ATOM 1462 N N . LYS A 1 189 ? -11.164 11.234 -2.221 1 93.69 189 LYS A N 1
ATOM 1463 C CA . LYS A 1 189 ? -12.461 11.727 -2.686 1 93.69 189 LYS A CA 1
ATOM 1464 C C . LYS A 1 189 ? -12.547 13.242 -2.547 1 93.69 189 LYS A C 1
ATOM 1466 O O . LYS A 1 189 ? -11.594 13.891 -2.094 1 93.69 189 LYS A O 1
ATOM 1471 N N . MET A 1 190 ? -13.609 13.734 -3.002 1 87.69 190 MET A N 1
ATOM 1472 C CA . MET A 1 190 ? -13.812 15.18 -3.041 1 87.69 190 MET A CA 1
ATOM 1473 C C . MET A 1 190 ? -13.734 15.773 -1.639 1 87.69 190 MET A C 1
ATOM 1475 O O . MET A 1 190 ? -13.18 16.859 -1.45 1 87.69 190 MET A O 1
ATOM 1479 N N . HIS A 1 191 ? -14.234 15.133 -0.688 1 87.12 191 HIS A N 1
ATOM 1480 C CA . HIS A 1 191 ? -14.289 15.641 0.676 1 87.12 191 HIS A CA 1
ATOM 1481 C C . HIS A 1 191 ? -13.242 14.969 1.56 1 87.12 191 HIS A C 1
ATOM 1483 O O . HIS A 1 191 ? -13.5 14.695 2.734 1 87.12 191 HIS A O 1
ATOM 1489 N N . GLU A 1 192 ? -12.172 14.719 0.969 1 93.75 192 GLU A N 1
ATOM 1490 C CA . GLU A 1 192 ? -11.078 14.125 1.731 1 93.75 192 GLU A CA 1
ATOM 1491 C C . GLU A 1 192 ? -10.719 14.977 2.943 1 93.75 192 GLU A C 1
ATOM 1493 O O . GLU A 1 192 ? -10.625 16.203 2.84 1 93.75 192 GLU A O 1
ATOM 1498 N N . GLU A 1 193 ? -10.547 14.328 4.043 1 93.56 193 GLU A N 1
ATOM 1499 C CA . GLU A 1 193 ? -10.086 14.977 5.266 1 93.56 193 GLU A CA 1
ATOM 1500 C C . GLU A 1 193 ? -9.07 14.102 6.004 1 93.56 193 GLU A C 1
ATOM 1502 O O . GLU A 1 193 ? -9.281 12.898 6.156 1 93.56 193 GLU A O 1
ATOM 1507 N N . ILE A 1 194 ? -7.98 14.688 6.352 1 95.5 194 ILE A N 1
ATOM 1508 C CA . ILE A 1 194 ? -6.98 14.008 7.168 1 95.5 194 ILE A CA 1
ATOM 1509 C C . ILE A 1 194 ? -6.824 14.734 8.5 1 95.5 194 ILE A C 1
ATOM 1511 O O . ILE A 1 194 ? -6.383 15.883 8.539 1 95.5 194 ILE A O 1
ATOM 1515 N N . LEU A 1 195 ? -7.207 14.047 9.562 1 95.44 195 LEU A N 1
ATOM 1516 C CA . LEU A 1 195 ? -7.168 14.602 10.914 1 95.44 195 LEU A CA 1
ATOM 1517 C C . LEU A 1 195 ? -6.008 14.016 11.711 1 95.44 195 LEU A C 1
ATOM 1519 O O . LEU A 1 195 ? -5.68 12.836 11.562 1 95.44 195 LEU A O 1
ATOM 1523 N N . ARG A 1 196 ? -5.453 14.852 12.508 1 96.31 196 ARG A N 1
ATOM 1524 C CA . ARG A 1 196 ? -4.344 14.43 13.359 1 96.31 196 ARG A CA 1
ATOM 1525 C C . ARG A 1 196 ? -4.523 14.945 14.781 1 96.31 196 ARG A C 1
ATOM 1527 O O . ARG A 1 196 ? -4.914 16.094 14.992 1 96.31 196 ARG A O 1
ATOM 1534 N N . GLY A 1 197 ? -4.293 14.141 15.742 1 96.81 197 GLY A N 1
ATOM 1535 C CA . GLY A 1 197 ? -4.414 14.469 17.156 1 96.81 197 GLY A CA 1
ATOM 1536 C C . GLY A 1 197 ? -4.637 13.258 18.031 1 96.81 197 GLY A C 1
ATOM 1537 O O . GLY A 1 197 ? -4.426 12.125 17.594 1 96.81 197 GLY A O 1
ATOM 1538 N N . THR A 1 198 ? -4.977 13.523 19.266 1 98.19 198 THR A N 1
ATOM 1539 C CA . THR A 1 198 ? -5.391 12.414 20.125 1 98.19 198 THR A CA 1
ATOM 1540 C C . THR A 1 198 ? -6.727 11.844 19.656 1 98.19 198 THR A C 1
ATOM 1542 O O . THR A 1 198 ? -7.453 12.492 18.891 1 98.19 198 THR A O 1
ATOM 1545 N N . ALA A 1 199 ? -6.973 10.648 20.125 1 98.44 199 ALA A N 1
ATOM 1546 C CA . ALA A 1 199 ? -8.242 10.031 19.766 1 98.44 199 ALA A CA 1
ATOM 1547 C C . ALA A 1 199 ? -9.422 10.906 20.188 1 98.44 199 ALA A C 1
ATOM 1549 O O . ALA A 1 199 ? -10.398 11.039 19.453 1 98.44 199 ALA A O 1
ATOM 1550 N N . GLU A 1 200 ? -9.305 11.469 21.312 1 98 200 GLU A N 1
ATOM 1551 C CA . GLU A 1 200 ? -10.359 12.344 21.812 1 98 200 GLU A CA 1
ATOM 1552 C C . GLU A 1 200 ? -10.523 13.578 20.938 1 98 200 GLU A C 1
ATOM 1554 O O . GLU A 1 200 ? -11.648 13.977 20.609 1 98 200 GLU A O 1
ATOM 1559 N N . GLU A 1 201 ? -9.453 14.219 20.609 1 97.5 201 GLU A N 1
ATOM 1560 C CA . GLU A 1 201 ? -9.492 15.406 19.75 1 97.5 201 GLU A CA 1
ATOM 1561 C C . GLU A 1 201 ? -10.125 15.094 18.406 1 97.5 201 GLU A C 1
ATOM 1563 O O . GLU A 1 201 ? -10.945 15.867 17.906 1 97.5 201 GLU A O 1
ATOM 1568 N N . VAL A 1 202 ? -9.734 13.977 17.844 1 97.19 202 VAL A N 1
ATOM 1569 C CA . VAL A 1 202 ? -10.25 13.594 16.531 1 97.19 202 VAL A CA 1
ATOM 1570 C C . VAL A 1 202 ? -11.742 13.281 16.641 1 97.19 202 VAL A C 1
ATOM 1572 O O . VAL A 1 202 ? -12.531 13.688 15.781 1 97.19 202 VAL A O 1
ATOM 1575 N N . ALA A 1 203 ? -12.117 12.594 17.688 1 96.75 203 ALA A N 1
ATOM 1576 C CA . ALA A 1 203 ? -13.523 12.281 17.891 1 96.75 203 ALA A CA 1
ATOM 1577 C C . ALA A 1 203 ? -14.359 13.555 18 1 96.75 203 ALA A C 1
ATOM 1579 O O . ALA A 1 203 ? -15.438 13.641 17.406 1 96.75 203 ALA A O 1
ATOM 1580 N N . THR A 1 204 ? -13.883 14.492 18.703 1 96.19 204 THR A N 1
ATOM 1581 C CA . THR A 1 204 ? -14.57 15.773 18.875 1 96.19 204 THR A CA 1
ATOM 1582 C C . THR A 1 204 ? -14.727 16.469 17.516 1 96.19 204 THR A C 1
ATOM 1584 O O . THR A 1 204 ? -15.805 16.969 17.203 1 96.19 204 THR A O 1
ATOM 1587 N N . SER A 1 205 ? -13.648 16.469 16.781 1 94.44 205 SER A N 1
ATOM 1588 C CA . SER A 1 205 ? -13.68 17.094 15.461 1 94.44 205 SER A CA 1
ATOM 1589 C C . SER A 1 205 ? -14.719 16.422 14.562 1 94.44 205 SER A C 1
ATOM 1591 O O . SER A 1 205 ? -15.445 17.094 13.828 1 94.44 205 SER A O 1
ATOM 1593 N N . LEU A 1 206 ? -14.758 15.094 14.586 1 93.31 206 LEU A N 1
ATOM 1594 C CA . LEU A 1 206 ? -15.688 14.344 13.758 1 93.31 206 LEU A CA 1
ATOM 1595 C C . LEU A 1 206 ? -17.141 14.617 14.164 1 93.31 206 LEU A C 1
ATOM 1597 O O . LEU A 1 206 ? -18.016 14.711 13.312 1 93.31 206 LEU A O 1
ATOM 1601 N N . LYS A 1 207 ? -17.391 14.695 15.422 1 90.88 207 LYS A N 1
ATOM 1602 C CA . LYS A 1 207 ? -18.734 14.945 15.938 1 90.88 207 LYS A CA 1
ATOM 1603 C C . LYS A 1 207 ? -19.219 16.344 15.562 1 90.88 207 LYS A C 1
ATOM 1605 O O . LYS A 1 207 ? -20.406 16.547 15.297 1 90.88 207 LYS A O 1
ATOM 1610 N N . GLU A 1 208 ? -18.312 17.156 15.625 1 87.44 208 GLU A N 1
ATOM 1611 C CA . GLU A 1 208 ? -18.641 18.531 15.297 1 87.44 208 GLU A CA 1
ATOM 1612 C C . GLU A 1 208 ? -18.922 18.703 13.805 1 87.44 208 GLU A C 1
ATOM 1614 O O . GLU A 1 208 ? -19.656 19.594 13.391 1 87.44 208 GLU A O 1
ATOM 1619 N N . GLY A 1 209 ? -18.188 17.859 13.102 1 76.12 209 GLY A N 1
ATOM 1620 C CA . GLY A 1 209 ? -18.422 17.906 11.672 1 76.12 209 GLY A CA 1
ATOM 1621 C C . GLY A 1 209 ? -19.672 17.156 11.25 1 76.12 209 GLY A C 1
ATOM 1622 O O . GLY A 1 209 ? -20.188 16.312 11.992 1 76.12 209 GLY A O 1
ATOM 1623 N N . ASN A 1 210 ? -20.797 17.578 11.047 1 63.12 210 ASN A N 1
ATOM 1624 C CA . ASN A 1 210 ? -22.188 17.188 10.836 1 63.12 210 ASN A CA 1
ATOM 1625 C C . ASN A 1 210 ? -22.297 15.82 10.172 1 63.12 210 ASN A C 1
ATOM 1627 O O . ASN A 1 210 ? -23.391 15.32 9.945 1 63.12 210 ASN A O 1
ATOM 1631 N N . SER A 1 211 ? -21.203 15.234 9.812 1 67.25 211 SER A N 1
ATOM 1632 C CA . SER A 1 211 ? -21.469 13.938 9.195 1 67.25 211 SER A CA 1
ATOM 1633 C C . SER A 1 211 ? -20.266 13.008 9.32 1 67.25 211 SER A C 1
ATOM 1635 O O . SER A 1 211 ? -19.141 13.367 8.961 1 67.25 211 SER A O 1
ATOM 1637 N N . VAL A 1 212 ? -20.594 11.898 10.078 1 70.75 212 VAL A N 1
ATOM 1638 C CA . VAL A 1 212 ? -19.641 10.797 10.141 1 70.75 212 VAL A CA 1
ATOM 1639 C C . VAL A 1 212 ? -19.906 9.812 9.008 1 70.75 212 VAL A C 1
ATOM 1641 O O . VAL A 1 212 ? -20.438 8.727 9.234 1 70.75 212 VAL A O 1
ATOM 1644 N N . ARG A 1 213 ? -19.828 10.25 7.809 1 75.5 213 ARG A N 1
ATOM 1645 C CA . ARG A 1 213 ? -20.047 9.422 6.625 1 75.5 213 ARG A CA 1
ATOM 1646 C C . ARG A 1 213 ? -18.734 9.172 5.891 1 75.5 213 ARG A C 1
ATOM 1648 O O . ARG A 1 213 ? -17.719 9.828 6.168 1 75.5 213 ARG A O 1
ATOM 1655 N N . GLY A 1 214 ? -18.719 8.109 5.258 1 82.69 214 GLY A N 1
ATOM 1656 C CA . GLY A 1 214 ? -17.562 7.746 4.461 1 82.69 214 GLY A CA 1
ATOM 1657 C C . GLY A 1 214 ? -16.703 6.668 5.102 1 82.69 214 GLY A C 1
ATOM 1658 O O . GLY A 1 214 ? -17 6.215 6.211 1 82.69 214 GLY A O 1
ATOM 1659 N N . GLU A 1 215 ? -15.742 6.219 4.387 1 90.5 215 GLU A N 1
ATOM 1660 C CA . GLU A 1 215 ? -14.828 5.195 4.883 1 90.5 215 GLU A CA 1
ATOM 1661 C C . GLU A 1 215 ? -13.648 5.824 5.625 1 90.5 215 GLU A C 1
ATOM 1663 O O . GLU A 1 215 ? -13.203 6.918 5.277 1 90.5 215 GLU A O 1
ATOM 1668 N N . PHE A 1 216 ? -13.266 5.109 6.711 1 96.5 216 PHE A N 1
ATOM 1669 C CA . PHE A 1 216 ? -12.203 5.664 7.539 1 96.5 216 PHE A CA 1
ATOM 1670 C C . PHE A 1 216 ? -10.977 4.754 7.531 1 96.5 216 PHE A C 1
ATOM 1672 O O . PHE A 1 216 ? -11.109 3.529 7.516 1 96.5 216 PHE A O 1
ATOM 1679 N N . SER A 1 217 ? -9.859 5.359 7.48 1 97.69 217 SER A N 1
ATOM 1680 C CA . SER A 1 217 ? -8.57 4.754 7.785 1 97.69 217 SER A CA 1
ATOM 1681 C C . SER A 1 217 ? -7.93 5.398 9.008 1 97.69 217 SER A C 1
ATOM 1683 O O . SER A 1 217 ? -7.98 6.621 9.172 1 97.69 217 SER A O 1
ATOM 1685 N N . VAL A 1 218 ? -7.359 4.582 9.859 1 98.62 218 VAL A N 1
ATOM 1686 C CA . VAL A 1 218 ? -6.812 5.086 11.117 1 98.62 218 VAL A CA 1
ATOM 1687 C C . VAL A 1 218 ? -5.371 4.609 11.281 1 98.62 218 VAL A C 1
ATOM 1689 O O . VAL A 1 218 ? -5.105 3.404 11.281 1 98.62 218 VAL A O 1
ATOM 1692 N N . LEU A 1 219 ? -4.484 5.527 11.367 1 98.56 219 LEU A N 1
ATOM 1693 C CA . LEU A 1 219 ? -3.088 5.27 11.695 1 98.56 219 LEU A CA 1
ATOM 1694 C C . LEU A 1 219 ? -2.783 5.688 13.133 1 98.56 219 LEU A C 1
ATOM 1696 O O . LEU A 1 219 ? -2.877 6.871 13.477 1 98.56 219 LEU A O 1
ATOM 1700 N N . VAL A 1 220 ? -2.496 4.715 13.984 1 98.69 220 VAL A N 1
ATOM 1701 C CA . VAL A 1 220 ? -2.117 4.984 15.367 1 98.69 220 VAL A CA 1
ATOM 1702 C C . VAL A 1 220 ? -0.596 5.02 15.492 1 98.69 220 VAL A C 1
ATOM 1704 O O . VAL A 1 220 ? 0.08 4.031 15.195 1 98.69 220 VAL A O 1
ATOM 1707 N N . CYS A 1 221 ? -0.079 6.125 15.883 1 97.31 221 CYS A N 1
ATOM 1708 C CA . CYS A 1 221 ? 1.364 6.32 15.953 1 97.31 221 CYS A CA 1
ATOM 1709 C C . CYS A 1 221 ? 1.969 5.52 17.094 1 97.31 221 CYS A C 1
ATOM 1711 O O . CYS A 1 221 ? 1.26 5.125 18.031 1 97.31 221 CYS A O 1
ATOM 1713 N N . GLY A 1 222 ? 3.27 5.215 16.953 1 96.06 222 GLY A N 1
ATOM 1714 C CA . GLY A 1 222 ? 3.982 4.551 18.031 1 96.06 222 GLY A CA 1
ATOM 1715 C C . GLY A 1 222 ? 4.195 5.441 19.234 1 96.06 222 GLY A C 1
ATOM 1716 O O . GLY A 1 222 ? 3.791 6.605 19.234 1 96.06 222 GLY A O 1
ATOM 1717 N N . THR A 1 223 ? 4.699 4.766 20.281 1 91.81 223 THR A N 1
ATOM 1718 C CA . THR A 1 223 ? 4.98 5.52 21.5 1 91.81 223 THR A CA 1
ATOM 1719 C C . THR A 1 223 ? 6.133 6.496 21.281 1 91.81 223 THR A C 1
ATOM 1721 O O . THR A 1 223 ? 7.07 6.199 20.531 1 91.81 223 THR A O 1
ATOM 1724 N N . LYS A 1 224 ? 5.836 7.711 21.625 1 73.62 224 LYS A N 1
ATOM 1725 C CA . LYS A 1 224 ? 6.91 8.695 21.547 1 73.62 224 LYS A CA 1
ATOM 1726 C C . LYS A 1 224 ? 8.094 8.289 22.406 1 73.62 224 LYS A C 1
ATOM 1728 O O . LYS A 1 224 ? 7.914 7.84 23.547 1 73.62 224 LYS A O 1
ATOM 1733 N N . LYS A 1 225 ? 9.227 7.938 21.75 1 54.44 225 LYS A N 1
ATOM 1734 C CA . LYS A 1 225 ? 10.398 7.723 22.609 1 54.44 225 LYS A CA 1
ATOM 1735 C C . LYS A 1 225 ? 10.68 8.938 23.469 1 54.44 225 LYS A C 1
ATOM 1737 O O . LYS A 1 225 ? 10.719 10.07 22.984 1 54.44 225 LYS A O 1
ATOM 1742 N N . GLY A 1 226 ? 10.219 8.938 24.672 1 42.94 226 GLY A N 1
ATOM 1743 C CA . GLY A 1 226 ? 10.781 9.922 25.578 1 42.94 226 GLY A CA 1
ATOM 1744 C C . GLY A 1 226 ? 12.289 10.055 25.453 1 42.94 226 GLY A C 1
ATOM 1745 O O . GLY A 1 226 ? 12.953 9.156 24.938 1 42.94 226 GLY A O 1
ATOM 1746 N N . MET B 1 1 ? -5.223 28.016 -0.915 1 86 1 MET B N 1
ATOM 1747 C CA . MET B 1 1 ? -3.961 27.719 -0.239 1 86 1 MET B CA 1
ATOM 1748 C C . MET B 1 1 ? -3.215 26.594 -0.948 1 86 1 MET B C 1
ATOM 1750 O O . MET B 1 1 ? -3.834 25.672 -1.474 1 86 1 MET B O 1
ATOM 1754 N N . ALA B 1 2 ? -1.978 26.844 -1.078 1 95.56 2 ALA B N 1
ATOM 1755 C CA . ALA B 1 2 ? -1.138 25.891 -1.809 1 95.56 2 ALA B CA 1
ATOM 1756 C C . ALA B 1 2 ? -1.015 24.578 -1.054 1 95.56 2 ALA B C 1
ATOM 1758 O O . ALA B 1 2 ? -1.237 24.531 0.158 1 95.56 2 ALA B O 1
ATOM 1759 N N . SER B 1 3 ? -0.807 23.531 -1.827 1 97.94 3 SER B N 1
ATOM 1760 C CA . SER B 1 3 ? -0.751 22.203 -1.224 1 97.94 3 SER B CA 1
ATOM 1761 C C . SER B 1 3 ? 0.509 21.453 -1.646 1 97.94 3 SER B C 1
ATOM 1763 O O . SER B 1 3 ? 1.076 21.734 -2.705 1 97.94 3 SER B O 1
ATOM 1765 N N . LEU B 1 4 ? 0.953 20.672 -0.76 1 98.38 4 LEU B N 1
ATOM 1766 C CA . LEU B 1 4 ? 1.933 19.656 -1.121 1 98.38 4 LEU B CA 1
ATOM 1767 C C . LEU B 1 4 ? 1.241 18.359 -1.561 1 98.38 4 LEU B C 1
ATOM 1769 O O . LEU B 1 4 ? 0.512 17.75 -0.781 1 98.38 4 LEU B O 1
ATOM 1773 N N . PHE B 1 5 ? 1.499 18 -2.809 1 98.69 5 PHE B N 1
ATOM 1774 C CA . PHE B 1 5 ? 1.007 16.734 -3.318 1 98.69 5 PHE B CA 1
ATOM 1775 C C . PHE B 1 5 ? 2.055 15.633 -3.145 1 98.69 5 PHE B C 1
ATOM 1777 O O . PHE B 1 5 ? 3.195 15.781 -3.592 1 98.69 5 PHE B O 1
ATOM 1784 N N . VAL B 1 6 ? 1.725 14.602 -2.441 1 98.38 6 VAL B N 1
ATOM 1785 C CA . VAL B 1 6 ? 2.592 13.43 -2.299 1 98.38 6 VAL B CA 1
ATOM 1786 C C . VAL B 1 6 ? 2.217 12.375 -3.336 1 98.38 6 VAL B C 1
ATOM 1788 O O . VAL B 1 6 ? 1.209 11.688 -3.189 1 98.38 6 VAL B O 1
ATOM 1791 N N . VAL B 1 7 ? 3.059 12.211 -4.332 1 98.62 7 VAL B N 1
ATOM 1792 C CA . VAL B 1 7 ? 2.648 11.531 -5.555 1 98.62 7 VAL B CA 1
ATOM 1793 C C . VAL B 1 7 ? 3.395 10.203 -5.684 1 98.62 7 VAL B C 1
ATOM 1795 O O . VAL B 1 7 ? 4.629 10.18 -5.691 1 98.62 7 VAL B O 1
ATOM 1798 N N . ALA B 1 8 ? 2.641 9.133 -5.809 1 98.5 8 ALA B N 1
ATOM 1799 C CA . ALA B 1 8 ? 3.229 7.812 -6.051 1 98.5 8 ALA B CA 1
ATOM 1800 C C . ALA B 1 8 ? 3.66 7.664 -7.504 1 98.5 8 ALA B C 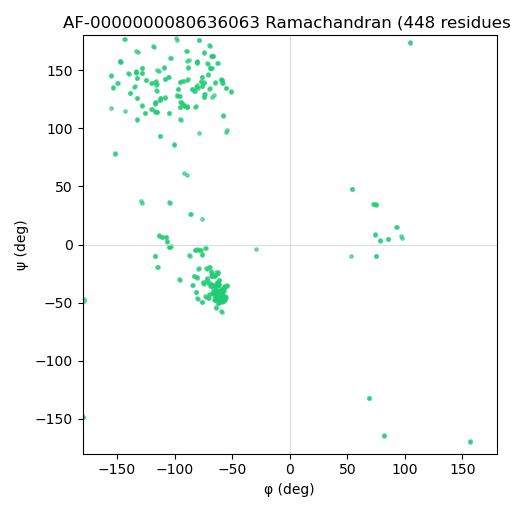1
ATOM 1802 O O . ALA B 1 8 ? 2.961 8.117 -8.414 1 98.5 8 ALA B O 1
ATOM 1803 N N . THR B 1 9 ? 4.773 7.059 -7.703 1 98.19 9 THR B N 1
ATOM 1804 C CA . THR B 1 9 ? 5.297 6.762 -9.031 1 98.19 9 THR B CA 1
ATOM 1805 C C . THR B 1 9 ? 5.434 5.254 -9.234 1 98.19 9 THR B C 1
ATOM 1807 O O . THR B 1 9 ? 5.258 4.477 -8.297 1 98.19 9 THR B O 1
ATOM 1810 N N . PRO B 1 10 ? 5.703 4.824 -10.438 1 98 10 PRO B N 1
ATOM 1811 C CA . PRO B 1 10 ? 5.863 3.391 -10.703 1 98 10 PRO B CA 1
ATOM 1812 C C . PRO B 1 10 ? 7.035 2.777 -9.938 1 98 10 PRO B C 1
ATOM 1814 O O . PRO B 1 10 ? 7.984 3.48 -9.586 1 98 10 PRO B O 1
ATOM 1817 N N . ILE B 1 11 ? 6.949 1.463 -9.734 1 96.75 11 ILE B N 1
ATOM 1818 C CA . ILE B 1 11 ? 8.047 0.792 -9.055 1 96.75 11 ILE B CA 1
ATOM 1819 C C . ILE B 1 11 ? 8.875 -0.002 -10.055 1 96.75 11 ILE B C 1
ATOM 1821 O O . ILE B 1 11 ? 9.875 -0.623 -9.695 1 96.75 11 ILE B O 1
ATOM 1825 N N . GLY B 1 12 ? 8.453 -0.001 -11.344 1 94.94 12 GLY B N 1
ATOM 1826 C CA . GLY B 1 12 ? 9.195 -0.725 -12.367 1 94.94 12 GLY B CA 1
ATOM 1827 C C . GLY B 1 12 ? 8.586 -0.588 -13.75 1 94.94 12 GLY B C 1
ATOM 1828 O O . GLY B 1 12 ? 9.297 -0.362 -14.727 1 94.94 12 GLY B O 1
ATOM 1829 N N . ASN B 1 13 ? 7.305 -0.757 -13.891 1 97.25 13 ASN B N 1
ATOM 1830 C CA . ASN B 1 13 ? 6.562 -0.603 -15.133 1 97.25 13 ASN B CA 1
ATOM 1831 C C . ASN B 1 13 ? 6.02 0.815 -15.289 1 97.25 13 ASN B C 1
ATOM 1833 O O . ASN B 1 13 ? 5.184 1.257 -14.5 1 97.25 13 ASN B O 1
ATOM 1837 N N . LEU B 1 14 ? 6.395 1.507 -16.266 1 97.19 14 LEU B N 1
ATOM 1838 C CA . LEU B 1 14 ? 6.055 2.914 -16.438 1 97.19 14 LEU B CA 1
ATOM 1839 C C . LEU B 1 14 ? 4.547 3.098 -16.562 1 97.19 14 LEU B C 1
ATOM 1841 O O . LEU B 1 14 ? 4.012 4.152 -16.219 1 97.19 14 LEU B O 1
ATOM 1845 N N . GLU B 1 15 ? 3.855 2.115 -16.969 1 98.25 15 GLU B N 1
ATOM 1846 C CA . GLU B 1 15 ? 2.412 2.217 -17.156 1 98.25 15 GLU B CA 1
ATOM 1847 C C . GLU B 1 15 ? 1.676 2.148 -15.812 1 98.25 15 GLU B C 1
ATOM 1849 O O . GLU B 1 15 ? 0.46 2.35 -15.758 1 98.25 15 GLU B O 1
ATOM 1854 N N . ASP B 1 16 ? 2.449 1.918 -14.781 1 98.62 16 ASP B N 1
ATOM 1855 C CA . ASP B 1 16 ? 1.818 1.86 -13.469 1 98.62 16 ASP B CA 1
ATOM 1856 C C . ASP B 1 16 ? 1.701 3.254 -12.859 1 98.62 16 ASP B C 1
ATOM 1858 O O . ASP B 1 16 ? 1.704 3.4 -11.633 1 98.62 16 ASP B O 1
ATOM 1862 N N . ILE B 1 17 ? 1.643 4.262 -13.617 1 98.75 17 ILE B N 1
ATOM 1863 C CA . ILE B 1 17 ? 1.392 5.629 -13.172 1 98.75 17 ILE B CA 1
ATOM 1864 C C . ILE B 1 17 ? -0.096 5.945 -13.297 1 98.75 17 ILE B C 1
ATOM 1866 O O . ILE B 1 17 ? -0.755 5.5 -14.242 1 98.75 17 ILE B O 1
ATOM 1870 N N . THR B 1 18 ? -0.668 6.637 -12.336 1 98.81 18 THR B N 1
ATOM 1871 C CA . THR B 1 18 ? -2.088 6.973 -12.359 1 98.81 18 THR B CA 1
ATOM 1872 C C . THR B 1 18 ? -2.34 8.18 -13.258 1 98.81 18 THR B C 1
ATOM 1874 O O . THR B 1 18 ? -1.447 9.008 -13.469 1 98.81 18 THR B O 1
ATOM 1877 N N . LEU B 1 19 ? -3.531 8.312 -13.75 1 98.81 19 LEU B N 1
ATOM 1878 C CA . LEU B 1 19 ? -3.92 9.492 -14.516 1 98.81 19 LEU B CA 1
ATOM 1879 C C . LEU B 1 19 ? -3.783 10.758 -13.68 1 98.81 19 LEU B C 1
ATOM 1881 O O . LEU B 1 19 ? -3.312 11.789 -14.172 1 98.81 19 LEU B O 1
ATOM 1885 N N . ARG B 1 20 ? -4.156 10.68 -12.414 1 98.81 20 ARG B N 1
ATOM 1886 C CA . ARG B 1 20 ? -4.09 11.828 -11.523 1 98.81 20 ARG B CA 1
ATOM 1887 C C . ARG B 1 20 ? -2.645 12.258 -11.281 1 98.81 20 ARG B C 1
ATOM 1889 O O . ARG B 1 20 ? -2.344 13.453 -11.227 1 98.81 20 ARG B O 1
ATOM 1896 N N . ALA B 1 21 ? -1.766 11.266 -11.094 1 98.88 21 ALA B N 1
ATOM 1897 C CA . ALA B 1 21 ? -0.35 11.586 -10.922 1 98.88 21 ALA B CA 1
ATOM 1898 C C . ALA B 1 21 ? 0.18 12.375 -12.117 1 98.88 21 ALA B C 1
ATOM 1900 O O . ALA B 1 21 ? 0.875 13.375 -11.945 1 98.88 21 ALA B O 1
ATOM 1901 N N . LEU B 1 22 ? -0.151 11.898 -13.312 1 98.81 22 LEU B N 1
ATOM 1902 C CA . LEU B 1 22 ? 0.288 12.586 -14.523 1 98.81 22 LEU B CA 1
ATOM 1903 C C . LEU B 1 22 ? -0.236 14.023 -14.547 1 98.81 22 LEU B C 1
ATOM 1905 O O . LEU B 1 22 ? 0.519 14.961 -14.82 1 98.81 22 LEU B O 1
ATOM 1909 N N . ARG B 1 23 ? -1.456 14.172 -14.281 1 98.75 23 ARG B N 1
ATOM 1910 C CA . ARG B 1 23 ? -2.066 15.5 -14.289 1 98.75 23 ARG B CA 1
ATOM 1911 C C . ARG B 1 23 ? -1.406 16.406 -13.258 1 98.75 23 ARG B C 1
ATOM 1913 O O . ARG B 1 23 ? -0.997 17.531 -13.578 1 98.75 23 ARG B O 1
ATOM 1920 N N . VAL B 1 24 ? -1.266 15.938 -12.031 1 98.81 24 VAL B N 1
ATOM 1921 C CA . VAL B 1 24 ? -0.723 16.734 -10.93 1 98.81 24 VAL B CA 1
ATOM 1922 C C . VAL B 1 24 ? 0.716 17.141 -11.25 1 98.81 24 VAL B C 1
ATOM 1924 O O . VAL B 1 24 ? 1.093 18.297 -11.078 1 98.81 24 VAL B O 1
ATOM 1927 N N . LEU B 1 25 ? 1.519 16.203 -11.734 1 98.69 25 LEU B N 1
ATOM 1928 C CA . LEU B 1 25 ? 2.928 16.469 -12.008 1 98.69 25 LEU B CA 1
ATOM 1929 C C . LEU B 1 25 ? 3.078 17.5 -13.125 1 98.69 25 LEU B C 1
ATOM 1931 O O . LEU B 1 25 ? 4.086 18.203 -13.188 1 98.69 25 LEU B O 1
ATOM 1935 N N . LYS B 1 26 ? 2.092 17.562 -13.977 1 98.38 26 LYS B N 1
ATOM 1936 C CA . LYS B 1 26 ? 2.102 18.547 -15.062 1 98.38 26 LYS B CA 1
ATOM 1937 C C . LYS B 1 26 ? 1.655 19.922 -14.57 1 98.38 26 LYS B C 1
ATOM 1939 O O . LYS B 1 26 ? 2.084 20.938 -15.102 1 98.38 26 LYS B O 1
ATOM 1944 N N . GLU B 1 27 ? 0.843 19.953 -13.57 1 98.25 27 GLU B N 1
ATOM 1945 C CA . GLU B 1 27 ? 0.143 21.172 -13.195 1 98.25 27 GLU B CA 1
ATOM 1946 C C . GLU B 1 27 ? 0.879 21.922 -12.086 1 98.25 27 GLU B C 1
ATOM 1948 O O . GLU B 1 27 ? 0.776 23.141 -11.969 1 98.25 27 GLU B O 1
ATOM 1953 N N . VAL B 1 28 ? 1.592 21.203 -11.219 1 98.56 28 VAL B N 1
ATOM 1954 C CA . VAL B 1 28 ? 2.26 21.844 -10.094 1 98.56 28 VAL B CA 1
ATOM 1955 C C . VAL B 1 28 ? 3.383 22.75 -10.602 1 98.56 28 VAL B C 1
ATOM 1957 O O . VAL B 1 28 ? 3.84 22.594 -11.734 1 98.56 28 VAL B O 1
ATOM 1960 N N . SER B 1 29 ? 3.775 23.641 -9.695 1 98.19 29 SER B N 1
ATOM 1961 C CA . SER B 1 29 ? 4.82 24.594 -10.055 1 98.19 29 SER B CA 1
ATOM 1962 C C . SER B 1 29 ? 6.207 23.969 -9.883 1 98.19 29 SER B C 1
ATOM 1964 O O . SER B 1 29 ? 7.16 24.391 -10.547 1 98.19 29 SER B O 1
ATOM 1966 N N . LEU B 1 30 ? 6.27 23.047 -9.008 1 97.94 30 LEU B N 1
ATOM 1967 C CA . LEU B 1 30 ? 7.551 22.484 -8.594 1 97.94 30 LEU B CA 1
ATOM 1968 C C . LEU B 1 30 ? 7.402 21.031 -8.18 1 97.94 30 LEU B C 1
ATOM 1970 O O . LEU B 1 30 ? 6.418 20.656 -7.539 1 97.94 30 LEU B O 1
ATOM 1974 N N . ILE B 1 31 ? 8.391 20.266 -8.617 1 98.12 31 ILE B N 1
ATOM 1975 C CA . ILE B 1 31 ? 8.445 18.875 -8.18 1 98.12 31 ILE B CA 1
ATOM 1976 C C . ILE B 1 31 ? 9.703 18.656 -7.34 1 98.12 31 ILE B C 1
ATOM 1978 O O . ILE B 1 31 ? 10.828 18.781 -7.84 1 98.12 31 ILE B O 1
ATOM 1982 N N . ALA B 1 32 ? 9.523 18.359 -6.043 1 96.56 32 ALA B N 1
ATOM 1983 C CA . ALA B 1 32 ? 10.609 17.906 -5.188 1 96.56 32 ALA B CA 1
ATOM 1984 C C . ALA B 1 32 ? 10.812 16.391 -5.312 1 96.56 32 ALA B C 1
ATOM 1986 O O . ALA B 1 32 ? 9.836 15.633 -5.34 1 96.56 32 ALA B O 1
ATOM 1987 N N . CYS B 1 33 ? 12.094 15.984 -5.453 1 94.56 33 CYS B N 1
ATOM 1988 C CA . CYS B 1 33 ? 12.32 14.555 -5.621 1 94.56 33 CYS B CA 1
ATOM 1989 C C . CYS B 1 33 ? 13.641 14.133 -4.996 1 94.56 33 CYS B C 1
ATOM 1991 O O . CYS B 1 33 ? 14.508 14.969 -4.742 1 94.56 33 CYS B O 1
ATOM 1993 N N . GLU B 1 34 ? 13.734 12.82 -4.68 1 89.56 34 GLU B N 1
ATOM 1994 C CA . GLU B 1 34 ? 14.953 12.273 -4.086 1 89.56 34 GLU B CA 1
ATOM 1995 C C . GLU B 1 34 ? 16.125 12.383 -5.051 1 89.56 34 GLU B C 1
ATOM 1997 O O . GLU B 1 34 ? 17.172 12.953 -4.715 1 89.56 34 GLU B O 1
ATOM 2002 N N . ASP B 1 35 ? 16.047 11.898 -6.234 1 90.75 35 ASP B N 1
ATOM 2003 C CA . ASP B 1 35 ? 17.031 11.93 -7.301 1 90.75 35 ASP B CA 1
ATOM 2004 C C . ASP B 1 35 ? 16.453 12.523 -8.578 1 90.75 35 ASP B C 1
ATOM 2006 O O . ASP B 1 35 ? 15.664 11.867 -9.273 1 90.75 35 ASP B O 1
ATOM 2010 N N . THR B 1 36 ? 16.938 13.648 -8.961 1 92.31 36 THR B N 1
ATOM 2011 C CA . THR B 1 36 ? 16.375 14.367 -10.102 1 92.31 36 THR B CA 1
ATOM 2012 C C . THR B 1 36 ? 16.672 13.617 -11.398 1 92.31 36 THR B C 1
ATOM 2014 O O . THR B 1 36 ? 15.875 13.664 -12.344 1 92.31 36 THR B O 1
ATOM 2017 N N . ARG B 1 37 ? 17.797 13.008 -11.492 1 91.81 37 ARG B N 1
ATOM 2018 C CA . ARG B 1 37 ? 18.156 12.273 -12.695 1 91.81 37 ARG B CA 1
ATOM 2019 C C . ARG B 1 37 ? 17.203 11.102 -12.938 1 91.81 37 ARG B C 1
ATOM 2021 O O . ARG B 1 37 ? 16.766 10.867 -14.062 1 91.81 37 ARG B O 1
ATOM 2028 N N . ARG B 1 38 ? 16.828 10.422 -11.859 1 90.62 38 ARG B N 1
ATOM 2029 C CA . ARG B 1 38 ? 15.906 9.305 -11.945 1 90.62 38 ARG B CA 1
ATOM 2030 C C . ARG B 1 38 ? 14.5 9.781 -12.281 1 90.62 38 ARG B C 1
ATOM 2032 O O . ARG B 1 38 ? 13.82 9.211 -13.133 1 90.62 38 ARG B O 1
ATOM 2039 N N . THR B 1 39 ? 14.086 10.812 -11.578 1 94.81 39 THR B N 1
ATOM 2040 C CA . THR B 1 39 ? 12.742 11.352 -11.766 1 94.81 39 THR B CA 1
ATOM 2041 C C . THR B 1 39 ? 12.57 11.883 -13.188 1 94.81 39 THR B C 1
ATOM 2043 O O . THR B 1 39 ? 11.484 11.781 -13.766 1 94.81 39 THR B O 1
ATOM 2046 N N . ARG B 1 40 ? 13.602 12.383 -13.742 1 95 40 ARG B N 1
ATOM 2047 C CA . ARG B 1 40 ? 13.555 12.977 -15.078 1 95 40 ARG B CA 1
ATOM 2048 C C . ARG B 1 40 ? 13.195 11.922 -16.125 1 95 40 ARG B C 1
ATOM 2050 O O . ARG B 1 40 ? 12.531 12.234 -17.125 1 95 40 ARG B O 1
ATOM 2057 N N . ILE B 1 41 ? 13.664 10.711 -15.93 1 94.69 41 ILE B N 1
ATOM 2058 C CA . ILE B 1 41 ? 13.352 9.633 -16.859 1 94.69 41 ILE B CA 1
ATOM 2059 C C . ILE B 1 41 ? 11.836 9.477 -16.984 1 94.69 41 ILE B C 1
ATOM 2061 O O . ILE B 1 41 ? 11.305 9.422 -18.094 1 94.69 41 ILE B O 1
ATOM 2065 N N . LEU B 1 42 ? 11.188 9.461 -15.844 1 96.38 42 LEU B N 1
ATOM 2066 C CA . LEU B 1 42 ? 9.734 9.344 -15.805 1 96.38 42 LEU B CA 1
ATOM 2067 C C . LEU B 1 42 ? 9.07 10.555 -16.438 1 96.38 42 LEU B C 1
ATOM 2069 O O . LEU B 1 42 ? 8.164 10.422 -17.266 1 96.38 42 LEU B O 1
ATOM 2073 N N . LEU B 1 43 ? 9.516 11.742 -16.047 1 98 43 LEU B N 1
ATOM 2074 C CA . LEU B 1 43 ? 8.914 12.984 -16.516 1 98 43 LEU B CA 1
ATOM 2075 C C . LEU B 1 43 ? 9.07 13.133 -18.031 1 98 43 LEU B C 1
ATOM 2077 O O . LEU B 1 43 ? 8.117 13.492 -18.719 1 98 43 LEU B O 1
ATOM 2081 N N . SER B 1 44 ? 10.227 12.812 -18.484 1 97.81 44 SER B N 1
ATOM 2082 C CA . SER B 1 44 ? 10.492 12.906 -19.922 1 97.81 44 SER B CA 1
ATOM 2083 C C . SER B 1 44 ? 9.625 11.93 -20.703 1 97.81 44 SER B C 1
ATOM 2085 O O . SER B 1 44 ? 9.102 12.273 -21.781 1 97.81 44 SER B O 1
ATOM 2087 N N . HIS B 1 45 ? 9.523 10.766 -20.203 1 97.88 45 HIS B N 1
ATOM 2088 C CA . HIS B 1 45 ? 8.711 9.75 -20.859 1 97.88 45 HIS B CA 1
ATOM 2089 C C . HIS B 1 45 ? 7.289 10.25 -21.094 1 97.88 45 HIS B C 1
ATOM 2091 O O . HIS B 1 45 ? 6.676 9.93 -22.125 1 97.88 45 HIS B O 1
ATOM 2097 N N . TYR B 1 46 ? 6.773 11.023 -20.203 1 98.25 46 TYR B N 1
ATOM 2098 C CA . TYR B 1 46 ? 5.379 11.43 -20.281 1 98.25 46 TYR B CA 1
ATOM 2099 C C . TYR B 1 46 ? 5.258 12.898 -20.688 1 98.25 46 TYR B C 1
ATOM 2101 O O . TYR B 1 46 ? 4.191 13.5 -20.547 1 98.25 46 TYR B O 1
ATOM 2109 N N . GLY B 1 47 ? 6.34 13.523 -21.016 1 98.19 47 GLY B N 1
ATOM 2110 C CA . GLY B 1 47 ? 6.332 14.891 -21.516 1 98.19 47 GLY B CA 1
ATOM 2111 C C . GLY B 1 47 ? 6.027 15.922 -20.453 1 98.19 47 GLY B C 1
ATOM 2112 O O . GLY B 1 47 ? 5.324 16.906 -20.719 1 98.19 47 GLY B O 1
ATOM 2113 N N . ILE B 1 48 ? 6.445 15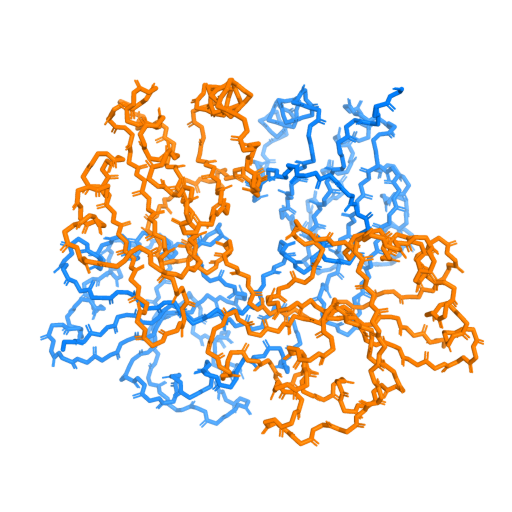.711 -19.297 1 98.31 48 ILE B N 1
ATOM 2114 C CA . ILE B 1 48 ? 6.254 16.641 -18.203 1 98.31 48 ILE B CA 1
ATOM 2115 C C . ILE B 1 48 ? 7.484 17.531 -18.062 1 98.31 48 ILE B C 1
ATOM 2117 O O . ILE B 1 48 ? 8.594 17.047 -17.859 1 98.31 48 ILE B O 1
ATOM 2121 N N . GLU B 1 49 ? 7.258 18.812 -18.047 1 97.62 49 GLU B N 1
ATOM 2122 C CA . GLU B 1 49 ? 8.367 19.766 -18.094 1 97.62 49 GLU B CA 1
ATOM 2123 C C . GLU B 1 49 ? 8.484 20.547 -16.797 1 97.62 49 GLU B C 1
ATOM 2125 O O . GLU B 1 49 ? 9.32 21.453 -16.672 1 97.62 49 GLU B O 1
ATOM 2130 N N . THR B 1 50 ? 7.754 20.188 -15.844 1 97.81 50 THR B N 1
ATOM 2131 C CA . THR B 1 50 ? 7.75 20.891 -14.57 1 97.81 50 THR B CA 1
ATOM 2132 C C . THR B 1 50 ? 9.141 20.906 -13.945 1 97.81 50 THR B C 1
ATOM 2134 O O . THR B 1 50 ? 9.844 19.891 -13.977 1 97.81 50 THR B O 1
ATOM 2137 N N . ARG B 1 51 ? 9.523 22 -13.32 1 96.94 51 ARG B N 1
ATOM 2138 C CA . ARG B 1 51 ? 10.82 22.156 -12.68 1 96.94 51 ARG B CA 1
ATOM 2139 C C . ARG B 1 51 ? 10.969 21.203 -11.508 1 96.94 51 ARG B C 1
ATOM 2141 O O . ARG B 1 51 ? 10.031 21 -10.727 1 96.94 51 ARG B O 1
ATOM 2148 N N . THR B 1 52 ? 12.18 20.609 -11.398 1 96.94 52 THR B N 1
ATOM 2149 C CA . THR B 1 52 ? 12.445 19.672 -10.312 1 96.94 52 THR B CA 1
ATOM 2150 C C . THR B 1 52 ? 13.5 20.234 -9.359 1 96.94 52 THR B C 1
ATOM 2152 O O . THR B 1 52 ? 14.359 21.031 -9.773 1 96.94 52 THR B O 1
ATOM 2155 N N . ILE B 1 53 ? 13.406 19.875 -8.094 1 94.62 53 ILE B N 1
ATOM 2156 C CA . ILE B 1 53 ? 14.445 20.156 -7.109 1 94.62 53 ILE B CA 1
ATOM 2157 C C . ILE B 1 53 ? 14.734 18.891 -6.289 1 94.62 53 ILE B C 1
ATOM 2159 O O . ILE B 1 53 ? 13.844 18.062 -6.078 1 94.62 53 ILE B O 1
ATOM 2163 N N . SER B 1 54 ? 15.961 18.766 -5.859 1 91.94 54 SER B N 1
ATOM 2164 C CA . SER B 1 54 ? 16.359 17.578 -5.102 1 91.94 54 SER B CA 1
ATOM 2165 C C . SER B 1 54 ? 15.984 17.719 -3.629 1 91.94 54 SER B C 1
ATOM 2167 O O . SER B 1 54 ? 16.156 18.781 -3.035 1 91.94 54 SER B O 1
ATOM 2169 N N . TYR B 1 55 ? 15.383 16.719 -3.092 1 89.19 55 TYR B N 1
ATOM 2170 C CA . TYR B 1 55 ? 15.117 16.531 -1.671 1 89.19 55 TYR B CA 1
ATOM 2171 C C . TYR B 1 55 ? 15.492 15.125 -1.22 1 89.19 55 TYR B C 1
ATOM 2173 O O . TYR B 1 55 ? 14.844 14.156 -1.607 1 89.19 55 TYR B O 1
ATOM 2181 N N . HIS B 1 56 ? 16.594 15.008 -0.438 1 77.44 56 HIS B N 1
ATOM 2182 C CA . HIS B 1 56 ? 17.016 13.68 -0.019 1 77.44 56 HIS B CA 1
ATOM 2183 C C . HIS B 1 56 ? 17.344 13.648 1.473 1 77.44 56 HIS B C 1
ATOM 2185 O O . HIS B 1 56 ? 17.375 14.695 2.125 1 77.44 56 HIS B O 1
ATOM 2191 N N . SER B 1 57 ? 17.453 12.461 1.978 1 68.19 57 SER B N 1
ATOM 2192 C CA . SER B 1 57 ? 17.578 12.164 3.4 1 68.19 57 SER B CA 1
ATOM 2193 C C . SER B 1 57 ? 18.766 12.883 4.012 1 68.19 57 SER B C 1
ATOM 2195 O O . SER B 1 57 ? 18.719 13.32 5.16 1 68.19 57 SER B O 1
ATOM 2197 N N . HIS B 1 58 ? 19.766 12.992 3.326 1 68.69 58 HIS B N 1
ATOM 2198 C CA . HIS B 1 58 ? 21.016 13.555 3.852 1 68.69 58 HIS B CA 1
ATOM 2199 C C . HIS B 1 58 ? 20.875 15.055 4.098 1 68.69 58 HIS B C 1
ATOM 2201 O O . HIS B 1 58 ? 21.625 15.633 4.875 1 68.69 58 HIS B O 1
ATOM 2207 N N . LYS B 1 59 ? 20 15.68 3.553 1 68.94 59 LYS B N 1
ATOM 2208 C CA . LYS B 1 59 ? 19.828 17.125 3.682 1 68.94 59 LYS B CA 1
ATOM 2209 C C . LYS B 1 59 ? 18.391 17.469 4.082 1 68.94 59 LYS B C 1
ATOM 2211 O O . LYS B 1 59 ? 17.828 18.453 3.607 1 68.94 59 LYS B O 1
ATOM 2216 N N . ARG B 1 60 ? 17.859 16.594 4.906 1 74.88 60 ARG B N 1
ATOM 2217 C CA . ARG B 1 60 ? 16.422 16.688 5.18 1 74.88 60 ARG B CA 1
ATOM 2218 C C . ARG B 1 60 ? 16.062 18.078 5.684 1 74.88 60 ARG B C 1
ATOM 2220 O O . ARG B 1 60 ? 15.117 18.703 5.176 1 74.88 60 ARG B O 1
ATOM 2227 N N . GLU B 1 61 ? 16.828 18.609 6.602 1 85.19 61 GLU B N 1
ATOM 2228 C CA . GLU B 1 61 ? 16.469 19.906 7.176 1 85.19 61 GLU B CA 1
ATOM 2229 C C . GLU B 1 61 ? 16.719 21.031 6.176 1 85.19 61 GLU B C 1
ATOM 2231 O O . GLU B 1 61 ? 15.914 21.953 6.074 1 85.19 61 GLU B O 1
ATOM 2236 N N . GLU B 1 62 ? 17.688 20.844 5.355 1 88.25 62 GLU B N 1
ATOM 2237 C CA . GLU B 1 62 ? 18.047 21.875 4.398 1 88.25 62 GLU B CA 1
ATOM 2238 C C . GLU B 1 62 ? 17.125 21.875 3.193 1 88.25 62 GLU B C 1
ATOM 2240 O O . GLU B 1 62 ? 16.969 22.891 2.512 1 88.25 62 GLU B O 1
ATOM 2245 N N . GLY B 1 63 ? 16.5 20.781 3.002 1 90.88 63 GLY B N 1
ATOM 2246 C CA . GLY B 1 63 ? 15.656 20.656 1.822 1 90.88 63 GLY B CA 1
ATOM 2247 C C . GLY B 1 63 ? 14.242 21.156 2.031 1 90.88 63 GLY B C 1
ATOM 2248 O O . GLY B 1 63 ? 13.5 21.375 1.067 1 90.88 63 GLY B O 1
ATOM 2249 N N . VAL B 1 64 ? 13.883 21.453 3.234 1 94.69 64 VAL B N 1
ATOM 2250 C CA . VAL B 1 64 ? 12.5 21.781 3.576 1 94.69 64 VAL B CA 1
ATOM 2251 C C . VAL B 1 64 ? 12.203 23.234 3.232 1 94.69 64 VAL B C 1
ATOM 2253 O O . VAL B 1 64 ? 11.18 23.547 2.617 1 94.69 64 VAL B O 1
ATOM 2256 N N . PRO B 1 65 ? 13.109 24.156 3.492 1 95.38 65 PRO B N 1
ATOM 2257 C CA . PRO B 1 65 ? 12.812 25.578 3.332 1 95.38 65 PRO B CA 1
ATOM 2258 C C . PRO B 1 65 ? 12.422 25.953 1.899 1 95.38 65 PRO B C 1
ATOM 2260 O O . PRO B 1 65 ? 11.453 26.672 1.684 1 95.38 65 PRO B O 1
ATOM 2263 N N . PRO B 1 66 ? 13.125 25.406 0.912 1 95.31 66 PRO B N 1
ATOM 2264 C CA . PRO B 1 66 ? 12.727 25.75 -0.455 1 95.31 66 PRO B CA 1
ATOM 2265 C C . PRO B 1 66 ? 11.297 25.297 -0.778 1 95.31 66 PRO B C 1
ATOM 2267 O O . PRO B 1 66 ? 10.594 25.984 -1.533 1 95.31 66 PRO B O 1
ATOM 2270 N N . ILE B 1 67 ? 10.859 24.266 -0.276 1 96.44 67 ILE B N 1
ATOM 2271 C CA . ILE B 1 67 ? 9.531 23.734 -0.518 1 96.44 67 ILE B CA 1
ATOM 2272 C C . ILE B 1 67 ? 8.492 24.578 0.213 1 96.44 67 ILE B C 1
ATOM 2274 O O . ILE B 1 67 ? 7.477 24.969 -0.371 1 96.44 67 ILE B O 1
ATOM 2278 N N . LEU B 1 68 ? 8.781 24.906 1.45 1 97.12 68 LEU B N 1
ATOM 2279 C CA . LEU B 1 68 ? 7.879 25.75 2.23 1 97.12 68 LEU B CA 1
ATOM 2280 C C . LEU B 1 68 ? 7.742 27.125 1.604 1 97.12 68 LEU B C 1
ATOM 2282 O O . LEU B 1 68 ? 6.648 27.703 1.577 1 97.12 68 LEU B O 1
ATOM 2286 N N . SER B 1 69 ? 8.852 27.609 1.146 1 97.38 69 SER B N 1
ATOM 2287 C CA . SER B 1 69 ? 8.82 28.906 0.5 1 97.38 69 SER B CA 1
ATOM 2288 C C . SER B 1 69 ? 7.902 28.906 -0.715 1 97.38 69 SER B C 1
ATOM 2290 O O . SER B 1 69 ? 7.121 29.844 -0.911 1 97.38 69 SER B O 1
ATOM 2292 N N . ALA B 1 70 ? 8.016 27.891 -1.51 1 97.56 70 ALA B N 1
ATOM 2293 C CA . ALA B 1 70 ? 7.141 27.766 -2.674 1 97.56 70 ALA B CA 1
ATOM 2294 C C . ALA B 1 70 ? 5.672 27.734 -2.254 1 97.56 70 ALA B C 1
ATOM 2296 O O . ALA B 1 70 ? 4.836 28.422 -2.85 1 97.56 70 ALA B O 1
ATOM 2297 N N . LEU B 1 71 ? 5.352 27 -1.267 1 98.25 71 LEU B N 1
ATOM 2298 C CA . LEU B 1 71 ? 3.986 26.891 -0.762 1 98.25 71 LEU B CA 1
ATOM 2299 C C . LEU B 1 71 ? 3.498 28.25 -0.24 1 98.25 71 LEU B C 1
ATOM 2301 O O . LEU B 1 71 ? 2.357 28.641 -0.492 1 98.25 71 LEU B O 1
ATOM 2305 N N . GLU B 1 72 ? 4.348 28.922 0.463 1 97.75 72 GLU B N 1
ATOM 2306 C CA . GLU B 1 72 ? 4.023 30.234 1.015 1 97.75 72 GLU B CA 1
ATOM 2307 C C . GLU B 1 72 ? 3.707 31.234 -0.093 1 97.75 72 GLU B C 1
ATOM 2309 O O . GLU B 1 72 ? 2.902 32.156 0.1 1 97.75 72 GLU B O 1
ATOM 2314 N N . GLU B 1 73 ? 4.293 31.047 -1.175 1 97.75 73 GLU B N 1
ATOM 2315 C CA . GLU B 1 73 ? 4.055 31.906 -2.33 1 97.75 73 GLU B CA 1
ATOM 2316 C C . GLU B 1 73 ? 2.77 31.516 -3.055 1 97.75 73 GLU B C 1
ATOM 2318 O O . GLU B 1 73 ? 2.42 32.125 -4.074 1 97.75 73 GLU B O 1
ATOM 2323 N N . GLY B 1 74 ? 2.182 30.516 -2.617 1 97.62 74 GLY B N 1
ATOM 2324 C CA . GLY B 1 74 ? 0.907 30.094 -3.182 1 97.62 74 GLY B CA 1
ATOM 2325 C C . GLY B 1 74 ? 1.051 29.078 -4.289 1 97.62 74 GLY B C 1
ATOM 2326 O O . GLY B 1 74 ? 0.101 28.812 -5.031 1 97.62 74 GLY B O 1
ATOM 2327 N N . LYS B 1 75 ? 2.234 28.5 -4.383 1 98.12 75 LYS B N 1
ATOM 2328 C CA . LYS B 1 75 ? 2.508 27.531 -5.441 1 98.12 75 LYS B CA 1
ATOM 2329 C C . LYS B 1 75 ? 2.33 26.109 -4.941 1 98.12 75 LYS B C 1
ATOM 2331 O O . LYS B 1 75 ? 2.82 25.75 -3.867 1 98.12 75 LYS B O 1
ATOM 2336 N N . ASP B 1 76 ? 1.639 25.297 -5.746 1 98.62 76 ASP B N 1
ATOM 2337 C CA . ASP B 1 76 ? 1.525 23.875 -5.438 1 98.62 76 ASP B CA 1
ATOM 2338 C C . ASP B 1 76 ? 2.83 23.141 -5.734 1 98.62 76 ASP B C 1
ATOM 2340 O O . ASP B 1 76 ? 3.496 23.422 -6.734 1 98.62 76 ASP B O 1
ATOM 2344 N N . VAL B 1 77 ? 3.15 22.25 -4.859 1 98.62 77 VAL B N 1
ATOM 2345 C CA . VAL B 1 77 ? 4.371 21.469 -4.996 1 98.62 77 VAL B CA 1
ATOM 2346 C C . VAL B 1 77 ? 4.035 19.984 -4.957 1 98.62 77 VAL B C 1
ATOM 2348 O O . VAL B 1 77 ? 3.15 19.547 -4.211 1 98.62 77 VAL B O 1
ATOM 2351 N N . ALA B 1 78 ? 4.75 19.219 -5.793 1 98.69 78 ALA B N 1
ATOM 2352 C CA . ALA B 1 78 ? 4.672 17.766 -5.707 1 98.69 78 ALA B CA 1
ATOM 2353 C C . ALA B 1 78 ? 5.961 17.172 -5.141 1 98.69 78 ALA B C 1
ATOM 2355 O O . ALA B 1 78 ? 7.051 17.703 -5.387 1 98.69 78 ALA B O 1
ATOM 2356 N N . TYR B 1 79 ? 5.82 16.156 -4.352 1 97.62 79 TYR B N 1
ATOM 2357 C CA . TYR B 1 79 ? 6.961 15.367 -3.904 1 97.62 79 TYR B CA 1
ATOM 2358 C C . TYR B 1 79 ? 6.871 13.93 -4.426 1 97.62 79 TYR B C 1
ATOM 2360 O O . TYR B 1 79 ? 5.816 13.297 -4.332 1 97.62 79 TYR B O 1
ATOM 2368 N N . VAL B 1 80 ? 7.992 13.43 -4.98 1 97.19 80 VAL B N 1
ATOM 2369 C CA . VAL B 1 80 ? 8.078 12.055 -5.465 1 97.19 80 VAL B CA 1
ATOM 2370 C C . VAL B 1 80 ? 9.375 11.414 -4.98 1 97.19 80 VAL B C 1
ATOM 2372 O O . VAL B 1 80 ? 10.359 12.109 -4.723 1 97.19 80 VAL B O 1
ATOM 2375 N N . THR B 1 81 ? 9.32 10.148 -4.754 1 94.44 81 THR B N 1
ATOM 2376 C CA . THR B 1 81 ? 10.523 9.367 -4.504 1 94.44 81 THR B CA 1
ATOM 2377 C C . THR B 1 81 ? 10.969 8.641 -5.77 1 94.44 81 THR B C 1
ATOM 2379 O O . THR B 1 81 ? 10.305 8.727 -6.809 1 94.44 81 THR B O 1
ATOM 2382 N N . ASP B 1 82 ? 12.023 7.965 -5.73 1 91.44 82 ASP B N 1
ATOM 2383 C CA . ASP B 1 82 ? 12.586 7.297 -6.902 1 91.44 82 ASP B CA 1
ATOM 2384 C C . ASP B 1 82 ? 11.633 6.223 -7.426 1 91.44 82 ASP B C 1
ATOM 2386 O O . ASP B 1 82 ? 11.602 5.949 -8.633 1 91.44 82 ASP B O 1
ATOM 2390 N N . ALA B 1 83 ? 10.977 5.605 -6.457 1 93.38 83 ALA B N 1
ATOM 2391 C CA . ALA B 1 83 ? 10.031 4.574 -6.867 1 93.38 83 ALA B CA 1
ATOM 2392 C C . ALA B 1 83 ? 8.922 4.398 -5.832 1 93.38 83 ALA B C 1
ATOM 2394 O O . ALA B 1 83 ? 9.188 4.422 -4.625 1 93.38 83 ALA B O 1
ATOM 2395 N N . GLY B 1 84 ? 7.656 4.312 -6.426 1 96.56 84 GLY B N 1
ATOM 2396 C CA . GLY B 1 84 ? 6.543 3.898 -5.59 1 96.56 84 GLY B CA 1
ATOM 2397 C C . GLY B 1 84 ? 5.965 5.031 -4.762 1 96.56 84 GLY B C 1
ATOM 2398 O O . GLY B 1 84 ? 6.121 6.203 -5.105 1 96.56 84 GLY B O 1
ATOM 2399 N N . THR B 1 85 ? 5.176 4.699 -3.756 1 97.5 85 THR B N 1
ATOM 2400 C CA . THR B 1 85 ? 4.523 5.633 -2.846 1 97.5 85 THR B CA 1
ATOM 2401 C C . THR B 1 85 ? 5.531 6.219 -1.857 1 97.5 85 THR B C 1
ATOM 2403 O O . THR B 1 85 ? 6.23 5.477 -1.165 1 97.5 85 THR B O 1
ATOM 2406 N N . PRO B 1 86 ? 5.59 7.582 -1.773 1 95.25 86 PRO B N 1
ATOM 2407 C CA . PRO B 1 86 ? 6.539 8.219 -0.857 1 95.25 86 PRO B CA 1
ATOM 2408 C C . PRO B 1 86 ? 6.207 7.953 0.61 1 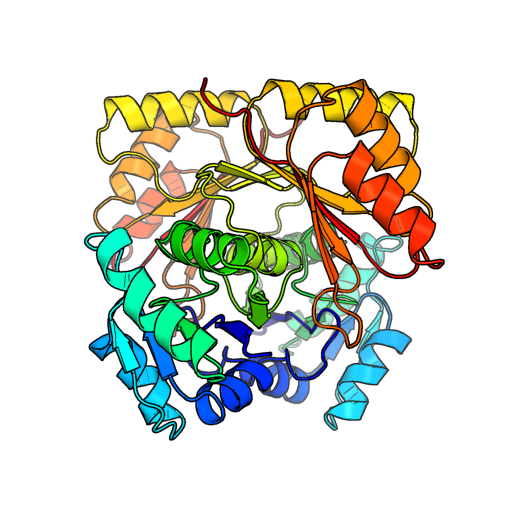95.25 86 PRO B C 1
ATOM 2410 O O . PRO B 1 86 ? 5.094 7.535 0.93 1 95.25 86 PRO B O 1
ATOM 2413 N N . ALA B 1 87 ? 7.195 8.164 1.478 1 88.75 87 ALA B N 1
ATOM 2414 C CA . ALA B 1 87 ? 7.074 8.188 2.934 1 88.75 87 ALA B CA 1
ATOM 2415 C C . ALA B 1 87 ? 6.898 6.777 3.49 1 88.75 87 ALA B C 1
ATOM 2417 O O . ALA B 1 87 ? 6.43 6.602 4.617 1 88.75 87 ALA B O 1
ATOM 2418 N N . LEU B 1 88 ? 7.047 5.75 2.697 1 86.25 88 LEU B N 1
ATOM 2419 C CA . LEU B 1 88 ? 7.172 4.352 3.105 1 86.25 88 LEU B CA 1
ATOM 2420 C C . LEU B 1 88 ? 8.625 3.906 3.076 1 86.25 88 LEU B C 1
ATOM 2422 O O . LEU B 1 88 ? 9.094 3.346 2.08 1 86.25 88 LEU B O 1
ATOM 2426 N N . SER B 1 89 ? 9.375 4.148 4.184 1 77.69 89 SER B N 1
ATOM 2427 C CA . SER B 1 89 ? 10.789 3.801 4.293 1 77.69 89 SER B CA 1
ATOM 2428 C C . SER B 1 89 ? 11.656 4.762 3.492 1 77.69 89 SER B C 1
ATOM 2430 O O . SER B 1 89 ? 12.594 4.336 2.809 1 77.69 89 SER B O 1
ATOM 2432 N N . ASP B 1 90 ? 11.25 6.09 3.418 1 75 90 ASP B N 1
ATOM 2433 C CA . ASP B 1 90 ? 12.031 7.113 2.723 1 75 90 ASP B CA 1
ATOM 2434 C C . ASP B 1 90 ? 11.961 8.445 3.461 1 75 90 ASP B C 1
ATOM 2436 O O . ASP B 1 90 ? 11.258 8.578 4.465 1 75 90 ASP B O 1
ATOM 2440 N N . PRO B 1 91 ? 12.703 9.398 2.928 1 78.75 91 PRO B N 1
ATOM 2441 C CA . PRO B 1 91 ? 12.805 10.672 3.646 1 78.75 91 PRO B CA 1
ATOM 2442 C C . PRO B 1 91 ? 11.523 11.5 3.559 1 78.75 91 PRO B C 1
ATOM 2444 O O . PRO B 1 91 ? 11.43 12.562 4.176 1 78.75 91 PRO B O 1
ATOM 2447 N N . GLY B 1 92 ? 10.562 11.094 2.881 1 90.5 92 GLY B N 1
ATOM 2448 C CA . GLY B 1 92 ? 9.375 11.898 2.598 1 90.5 92 GLY B CA 1
ATOM 2449 C C . GLY B 1 92 ? 8.531 12.172 3.828 1 90.5 92 GLY B C 1
ATOM 2450 O O . GLY B 1 92 ? 7.848 13.195 3.902 1 90.5 92 GLY B O 1
ATOM 2451 N N . ALA B 1 93 ? 8.633 11.266 4.762 1 91.81 93 ALA B N 1
ATOM 2452 C CA . ALA B 1 93 ? 7.812 11.406 5.961 1 91.81 93 ALA B CA 1
ATOM 2453 C C . ALA B 1 93 ? 8.172 12.68 6.719 1 91.81 93 ALA B C 1
ATOM 2455 O O . ALA B 1 93 ? 7.289 13.383 7.219 1 91.81 93 ALA B O 1
ATOM 2456 N N . PHE B 1 94 ? 9.422 12.992 6.797 1 93.88 94 PHE B N 1
ATOM 2457 C CA . PHE B 1 94 ? 9.883 14.195 7.473 1 93.88 94 PHE B CA 1
ATOM 2458 C C . PHE B 1 94 ? 9.383 15.445 6.766 1 93.88 94 PHE B C 1
ATOM 2460 O O . PHE B 1 94 ? 8.898 16.375 7.41 1 93.88 94 PHE B O 1
ATOM 2467 N N . LEU B 1 95 ? 9.477 15.438 5.492 1 95.19 95 LEU B N 1
ATOM 2468 C CA . LEU B 1 95 ? 8.984 16.562 4.707 1 95.19 95 LEU B CA 1
ATOM 2469 C C . LEU B 1 95 ? 7.5 16.797 4.949 1 95.19 95 LEU B C 1
ATOM 2471 O O . LEU B 1 95 ? 7.066 17.922 5.199 1 95.19 95 LEU B O 1
ATOM 2475 N N . VAL B 1 96 ? 6.707 15.781 4.879 1 96.38 96 VAL B N 1
ATOM 2476 C CA . VAL B 1 96 ? 5.262 15.852 5.074 1 96.38 96 VAL B CA 1
ATOM 2477 C C . VAL B 1 96 ? 4.957 16.422 6.461 1 96.38 96 VAL B C 1
ATOM 2479 O O . VAL B 1 96 ? 4.098 17.281 6.605 1 96.38 96 VAL B O 1
ATOM 2482 N N . ALA B 1 97 ? 5.703 15.922 7.43 1 94.81 97 ALA B N 1
ATOM 2483 C CA . ALA B 1 97 ? 5.516 16.406 8.797 1 94.81 97 ALA B CA 1
ATOM 2484 C C . ALA B 1 97 ? 5.75 17.906 8.883 1 94.81 97 ALA B C 1
ATOM 2486 O O . ALA B 1 97 ? 4.957 18.625 9.492 1 94.81 97 ALA B O 1
ATOM 2487 N N . LYS B 1 98 ? 6.797 18.391 8.32 1 95.38 98 LYS B N 1
ATOM 2488 C CA . LYS B 1 98 ? 7.172 19.797 8.383 1 95.38 98 LYS B CA 1
ATOM 2489 C C . LYS B 1 98 ? 6.152 20.672 7.648 1 95.38 98 LYS B C 1
ATOM 2491 O O . LYS B 1 98 ? 5.824 21.766 8.102 1 95.38 98 LYS B O 1
ATOM 2496 N N . VAL B 1 99 ? 5.707 20.172 6.531 1 96.81 99 VAL B N 1
ATOM 2497 C CA . VAL B 1 99 ? 4.719 20.922 5.754 1 96.81 99 VAL B CA 1
ATOM 2498 C C . VAL B 1 99 ? 3.422 21.047 6.551 1 96.81 99 VAL B C 1
ATOM 2500 O O . VAL B 1 99 ? 2.822 22.125 6.605 1 96.81 99 VAL B O 1
ATOM 2503 N N . ARG B 1 100 ? 3.004 19.984 7.176 1 95.12 100 ARG B N 1
ATOM 2504 C CA . ARG B 1 100 ? 1.809 20.016 8.016 1 95.12 100 ARG B CA 1
ATOM 2505 C C . ARG B 1 100 ? 1.991 20.969 9.195 1 95.12 100 ARG B C 1
ATOM 2507 O O . ARG B 1 100 ? 1.083 21.734 9.531 1 95.12 100 ARG B O 1
ATOM 2514 N N . GLU B 1 101 ? 3.121 20.891 9.828 1 94.75 101 GLU B N 1
ATOM 2515 C CA . GLU B 1 101 ? 3.432 21.75 10.953 1 94.75 101 GLU B CA 1
ATOM 2516 C C . GLU B 1 101 ? 3.338 23.234 10.555 1 94.75 101 GLU B C 1
ATOM 2518 O O . GLU B 1 101 ? 2.965 24.078 11.367 1 94.75 101 GLU B O 1
ATOM 2523 N N . ALA B 1 102 ? 3.73 23.469 9.367 1 96.25 102 ALA B N 1
ATOM 2524 C CA . ALA B 1 102 ? 3.715 24.828 8.859 1 96.25 102 ALA B CA 1
ATOM 2525 C C . ALA B 1 102 ? 2.297 25.266 8.5 1 96.25 102 ALA B C 1
ATOM 2527 O O . ALA B 1 102 ? 2.068 26.422 8.133 1 96.25 102 ALA B O 1
ATOM 2528 N N . GLY B 1 103 ? 1.336 24.312 8.531 1 95.06 103 GLY B N 1
ATOM 2529 C CA . GLY B 1 103 ? -0.064 24.656 8.352 1 95.06 103 GLY B CA 1
ATOM 2530 C C . GLY B 1 103 ? -0.552 24.469 6.926 1 95.06 103 GLY B C 1
ATOM 2531 O O . GLY B 1 103 ? -1.665 24.875 6.586 1 95.06 103 GLY B O 1
ATOM 2532 N N . PHE B 1 104 ? 0.249 23.906 6.078 1 97.12 104 PHE B N 1
ATOM 2533 C CA . PHE B 1 104 ? -0.141 23.703 4.688 1 97.12 104 PHE B CA 1
ATOM 2534 C C . PHE B 1 104 ? -0.846 22.359 4.523 1 97.12 104 PHE B C 1
ATOM 2536 O O . PHE B 1 104 ? -0.655 21.453 5.332 1 97.12 104 PHE B O 1
ATOM 2543 N N . ARG B 1 105 ? -1.588 22.297 3.492 1 96.19 105 ARG B N 1
ATOM 2544 C CA . ARG B 1 105 ? -2.312 21.062 3.174 1 96.19 105 ARG B CA 1
ATOM 2545 C C . ARG B 1 105 ? -1.401 20.062 2.484 1 96.19 105 ARG B C 1
ATOM 2547 O O . ARG B 1 105 ? -0.59 20.422 1.632 1 96.19 105 ARG B O 1
ATOM 2554 N N . VAL B 1 106 ? -1.524 18.844 2.904 1 97.69 106 VAL B N 1
ATOM 2555 C CA . VAL B 1 106 ? -0.862 17.734 2.244 1 97.69 106 VAL B CA 1
ATOM 2556 C C . VAL B 1 106 ? -1.904 16.828 1.591 1 97.69 106 VAL B C 1
ATOM 2558 O O . VAL B 1 106 ? -2.857 16.391 2.242 1 97.69 106 VAL B O 1
ATOM 2561 N N . VAL B 1 107 ? -1.737 16.578 0.303 1 97.94 107 VAL B N 1
ATOM 2562 C CA . VAL B 1 107 ? -2.705 15.797 -0.471 1 97.94 107 VAL B CA 1
ATOM 2563 C C . VAL B 1 107 ? -2.033 14.555 -1.051 1 97.94 107 VAL B C 1
ATOM 2565 O O . VAL B 1 107 ? -1.137 14.664 -1.891 1 97.94 107 VAL B O 1
ATOM 2568 N N . PRO B 1 108 ? -2.475 13.414 -0.646 1 98.44 108 PRO B N 1
ATOM 2569 C CA . PRO B 1 108 ? -1.899 12.211 -1.253 1 98.44 108 PRO B CA 1
ATOM 2570 C C . PRO B 1 108 ? -2.432 11.945 -2.66 1 98.44 108 PRO B C 1
ATOM 2572 O O . PRO B 1 108 ? -3.625 12.125 -2.916 1 98.44 108 PRO B O 1
ATOM 2575 N N . VAL B 1 109 ? -1.623 11.609 -3.539 1 98.75 109 VAL B N 1
ATOM 2576 C CA . VAL B 1 109 ? -1.93 11.055 -4.852 1 98.75 109 VAL B CA 1
ATOM 2577 C C . VAL B 1 109 ? -1.449 9.609 -4.926 1 98.75 109 VAL B C 1
ATOM 2579 O O . VAL B 1 109 ? -0.29 9.352 -5.258 1 98.75 109 VAL B O 1
ATOM 2582 N N . PRO B 1 110 ? -2.309 8.688 -4.625 1 98.69 110 PRO B N 1
ATOM 2583 C CA . PRO B 1 110 ? -1.901 7.312 -4.336 1 98.69 110 PRO B CA 1
ATOM 2584 C C . PRO B 1 110 ? -1.493 6.543 -5.59 1 98.69 110 PRO B C 1
ATOM 2586 O O . PRO B 1 110 ? -1.793 6.973 -6.707 1 98.69 110 PRO B O 1
ATOM 2589 N N . GLY B 1 111 ? -0.815 5.406 -5.395 1 98.44 111 GLY B N 1
ATOM 2590 C CA . GLY B 1 111 ? -0.343 4.539 -6.461 1 98.44 111 GLY B CA 1
ATOM 2591 C C . GLY B 1 111 ? 0.382 3.307 -5.953 1 98.44 111 GLY B C 1
ATOM 2592 O O . GLY B 1 111 ? 0.039 2.77 -4.898 1 98.44 111 GLY B O 1
ATOM 2593 N N . PRO B 1 112 ? 1.326 2.877 -6.746 1 98.38 112 PRO B N 1
ATOM 2594 C CA . PRO B 1 112 ? 1.983 1.601 -6.457 1 98.38 112 PRO B CA 1
ATOM 2595 C C . PRO B 1 112 ? 2.885 1.667 -5.227 1 98.38 112 PRO B C 1
ATOM 2597 O O . PRO B 1 112 ? 3.457 2.719 -4.93 1 98.38 112 PRO B O 1
ATOM 2600 N N . SER B 1 113 ? 2.936 0.622 -4.551 1 97.69 113 SER B N 1
ATOM 2601 C CA . SER B 1 113 ? 3.951 0.309 -3.551 1 97.69 113 SER B CA 1
ATOM 2602 C C . SER B 1 113 ? 4.367 -1.156 -3.625 1 97.69 113 SER B C 1
ATOM 2604 O O . SER B 1 113 ? 3.551 -2.023 -3.938 1 97.69 113 SER B O 1
ATOM 2606 N N . ALA B 1 114 ? 5.645 -1.431 -3.326 1 97.31 114 ALA B N 1
ATOM 2607 C CA . ALA B 1 114 ? 6.098 -2.818 -3.369 1 97.31 114 ALA B CA 1
ATOM 2608 C C . ALA B 1 114 ? 5.363 -3.668 -2.332 1 97.31 114 ALA B C 1
ATOM 2610 O O . ALA B 1 114 ? 5.074 -4.84 -2.576 1 97.31 114 ALA B O 1
ATOM 2611 N N . PHE B 1 115 ? 5.031 -3.105 -1.204 1 97.5 115 PHE B N 1
ATOM 2612 C CA . PHE B 1 115 ? 4.336 -3.801 -0.125 1 97.5 115 PHE B CA 1
ATOM 2613 C C . PHE B 1 115 ? 2.994 -4.34 -0.604 1 97.5 115 PHE B C 1
ATOM 2615 O O . PHE B 1 115 ? 2.779 -5.555 -0.626 1 97.5 115 PHE B O 1
ATOM 2622 N N . THR B 1 116 ? 2.145 -3.42 -1.1 1 97.75 116 THR B N 1
ATOM 2623 C CA . THR B 1 116 ? 0.807 -3.85 -1.489 1 97.75 116 THR B CA 1
ATOM 2624 C C . THR B 1 116 ? 0.858 -4.695 -2.758 1 97.75 116 THR B C 1
ATOM 2626 O O . THR B 1 116 ? 0.043 -5.602 -2.941 1 97.75 116 THR B O 1
ATOM 2629 N N . THR B 1 117 ? 1.84 -4.441 -3.605 1 98.31 117 THR B N 1
ATOM 2630 C CA . THR B 1 117 ? 2.01 -5.211 -4.836 1 98.31 117 THR B CA 1
ATOM 2631 C C . THR B 1 117 ? 2.275 -6.68 -4.523 1 98.31 117 THR B C 1
ATOM 2633 O O . THR B 1 117 ? 1.565 -7.562 -5.012 1 98.31 117 THR B O 1
ATOM 2636 N N . LEU B 1 118 ? 3.219 -6.926 -3.656 1 98.25 118 LEU B N 1
ATOM 2637 C CA . LEU B 1 118 ? 3.584 -8.305 -3.342 1 98.25 118 LEU B CA 1
ATOM 2638 C C . LEU B 1 118 ? 2.479 -8.992 -2.549 1 98.25 118 LEU B C 1
ATOM 2640 O O . LEU B 1 118 ? 2.137 -10.141 -2.826 1 98.25 118 LEU B O 1
ATOM 2644 N N . VAL B 1 119 ? 1.918 -8.297 -1.589 1 97.5 119 VAL B N 1
ATOM 2645 C CA . VAL B 1 119 ? 0.859 -8.875 -0.768 1 97.5 119 VAL B CA 1
ATOM 2646 C C . VAL B 1 119 ? -0.308 -9.305 -1.655 1 97.5 119 VAL B C 1
ATOM 2648 O O . VAL B 1 119 ? -0.837 -10.406 -1.507 1 97.5 119 VAL B O 1
ATOM 2651 N N . SER B 1 120 ? -0.644 -8.516 -2.623 1 97.5 120 SER B N 1
ATOM 2652 C CA . SER B 1 120 ? -1.805 -8.766 -3.471 1 97.5 120 SER B CA 1
ATOM 2653 C C . SER B 1 120 ? -1.614 -10.023 -4.309 1 97.5 120 SER B C 1
ATOM 2655 O O . SER B 1 120 ? -2.59 -10.688 -4.68 1 97.5 120 SER B O 1
ATOM 2657 N N . ALA B 1 121 ? -0.382 -10.344 -4.59 1 97.19 121 ALA B N 1
ATOM 2658 C CA . ALA B 1 121 ? -0.106 -11.453 -5.492 1 97.19 121 ALA B CA 1
ATOM 2659 C C . ALA B 1 121 ? 0.41 -12.672 -4.723 1 97.19 121 ALA B C 1
ATOM 2661 O O . ALA B 1 121 ? 0.736 -13.695 -5.324 1 97.19 121 ALA B O 1
ATOM 2662 N N . SER B 1 122 ? 0.483 -12.602 -3.436 1 96.75 122 SER B N 1
ATOM 2663 C CA . SER B 1 122 ? 1.191 -13.602 -2.646 1 96.75 122 SER B CA 1
ATOM 2664 C C . SER B 1 122 ? 0.302 -14.805 -2.352 1 96.75 122 SER B C 1
ATOM 2666 O O . SER B 1 122 ? 0.795 -15.922 -2.172 1 96.75 122 SER B O 1
ATOM 2668 N N . GLY B 1 123 ? -0.988 -14.516 -2.16 1 94.75 123 GLY B N 1
ATOM 2669 C CA . GLY B 1 123 ? -1.907 -15.578 -1.785 1 94.75 123 GLY B CA 1
ATOM 2670 C C . GLY B 1 123 ? -1.943 -15.836 -0.291 1 94.75 123 GLY B C 1
ATOM 2671 O O . GLY B 1 123 ? -2.635 -16.75 0.172 1 94.75 123 GLY B O 1
ATOM 2672 N N . ILE B 1 124 ? -1.241 -15.039 0.466 1 91.81 124 ILE B N 1
ATOM 2673 C CA . ILE B 1 124 ? -1.305 -15.227 1.912 1 91.81 124 ILE B CA 1
ATOM 2674 C C . ILE B 1 124 ? -2.625 -14.672 2.445 1 91.81 124 ILE B C 1
ATOM 2676 O O . ILE B 1 124 ? -3.121 -13.656 1.955 1 91.81 124 ILE B O 1
ATOM 2680 N N . GLU B 1 125 ? -3.16 -15.297 3.402 1 89.69 125 GLU B N 1
ATOM 2681 C CA . GLU B 1 125 ? -4.473 -14.906 3.908 1 89.69 125 GLU B CA 1
ATOM 2682 C C . GLU B 1 125 ? -4.367 -14.305 5.309 1 89.69 125 GLU B C 1
ATOM 2684 O O . GLU B 1 125 ? -5.379 -13.938 5.906 1 89.69 125 GLU B O 1
ATOM 2689 N N . GLU B 1 126 ? -3.217 -14.117 5.758 1 91.25 126 GLU B N 1
ATOM 2690 C CA . GLU B 1 126 ? -3.037 -13.531 7.082 1 91.25 126 GLU B CA 1
ATOM 2691 C C . GLU B 1 126 ? -3.697 -12.156 7.172 1 91.25 126 GLU B C 1
ATOM 2693 O O . GLU B 1 126 ? -3.635 -11.375 6.223 1 91.25 126 GLU B O 1
ATOM 2698 N N . LYS B 1 127 ? -4.27 -11.984 8.242 1 90.94 127 LYS B N 1
ATOM 2699 C CA . LYS B 1 127 ? -4.953 -10.719 8.492 1 90.94 127 LYS B CA 1
ATOM 2700 C C . LYS B 1 127 ? -3.961 -9.609 8.812 1 90.94 127 LYS B C 1
ATOM 2702 O O . LYS B 1 127 ? -4.07 -8.5 8.289 1 90.94 127 LYS B O 1
ATOM 2707 N N . THR B 1 128 ? -3.086 -9.922 9.719 1 96.75 128 THR B N 1
ATOM 2708 C CA . THR B 1 128 ? -2.139 -8.945 10.242 1 96.75 128 THR B CA 1
ATOM 2709 C C . THR B 1 128 ? -0.786 -9.078 9.547 1 96.75 128 THR B C 1
ATOM 2711 O O . THR B 1 128 ? -0.232 -10.18 9.461 1 96.75 128 THR B O 1
ATOM 2714 N N . ILE B 1 129 ? -0.276 -7.953 9.039 1 97.88 129 ILE B N 1
ATOM 2715 C CA . ILE B 1 129 ? 1.036 -7.941 8.398 1 97.88 129 ILE B CA 1
ATOM 2716 C C . ILE B 1 129 ? 1.855 -6.766 8.93 1 97.88 129 ILE B C 1
ATOM 2718 O O . ILE B 1 129 ? 1.413 -5.617 8.867 1 97.88 129 ILE B O 1
ATOM 2722 N N . THR B 1 130 ? 3.064 -7.027 9.438 1 98.25 130 THR B N 1
ATOM 2723 C CA . THR B 1 130 ? 3.953 -5.961 9.883 1 98.25 130 THR B CA 1
ATOM 2724 C C . THR B 1 130 ? 4.84 -5.477 8.742 1 98.25 130 THR B C 1
ATOM 2726 O O . THR B 1 130 ? 5.57 -6.266 8.141 1 98.25 130 THR B O 1
ATOM 2729 N N . PHE B 1 131 ? 4.699 -4.25 8.406 1 97.94 131 PHE B N 1
ATOM 2730 C CA . PHE B 1 131 ? 5.637 -3.604 7.492 1 97.94 131 PHE B CA 1
ATOM 2731 C C . PHE B 1 131 ? 6.883 -3.141 8.234 1 97.94 131 PHE B C 1
ATOM 2733 O O . PHE B 1 131 ? 6.812 -2.242 9.078 1 97.94 131 PHE B O 1
ATOM 2740 N N . GLU B 1 132 ? 8.023 -3.662 7.875 1 97.62 132 GLU B N 1
ATOM 2741 C CA . GLU B 1 132 ? 9.258 -3.381 8.602 1 97.62 132 GLU B CA 1
ATOM 2742 C C . GLU B 1 132 ? 10.25 -2.607 7.734 1 97.62 132 GLU B C 1
ATOM 2744 O O . GLU B 1 132 ? 11.109 -1.896 8.25 1 97.62 132 GLU B O 1
ATOM 2749 N N . GLY B 1 133 ? 10.055 -2.664 6.469 1 95.56 133 GLY B N 1
ATOM 2750 C CA . GLY B 1 133 ? 11.031 -2.047 5.586 1 95.56 133 GLY B CA 1
ATOM 2751 C C . GLY B 1 133 ? 12.367 -2.77 5.57 1 95.56 133 GLY B C 1
ATOM 2752 O O . GLY B 1 133 ? 12.414 -3.988 5.391 1 95.56 133 GLY B O 1
ATOM 2753 N N . PHE B 1 134 ? 13.445 -2.051 5.695 1 96.06 134 PHE B N 1
ATOM 2754 C CA . PHE B 1 134 ? 14.781 -2.637 5.645 1 96.06 134 PHE B CA 1
ATOM 2755 C C . PHE B 1 134 ? 15.266 -2.998 7.043 1 96.06 134 PHE B C 1
ATOM 2757 O O . PHE B 1 134 ? 15.055 -2.244 7.996 1 96.06 134 PHE B O 1
ATOM 2764 N N . LEU B 1 135 ? 15.906 -4.09 7.133 1 97.44 135 LEU B N 1
ATOM 2765 C CA . LEU B 1 135 ? 16.609 -4.438 8.367 1 97.44 135 LEU B CA 1
ATOM 2766 C C . LEU B 1 135 ? 18.031 -3.912 8.352 1 97.44 135 LEU B C 1
ATOM 2768 O O . LEU B 1 135 ? 18.547 -3.52 7.301 1 97.44 135 LEU B O 1
ATOM 2772 N N . SER B 1 136 ? 18.625 -3.93 9.508 1 96.56 136 SER B N 1
ATOM 2773 C CA . SER B 1 136 ? 20.016 -3.516 9.641 1 96.56 136 SER B CA 1
ATOM 2774 C C . SER B 1 136 ? 20.938 -4.379 8.781 1 96.56 136 SER B C 1
ATOM 2776 O O . SER B 1 136 ? 20.75 -5.598 8.695 1 96.56 136 SER B O 1
ATOM 2778 N N . PRO B 1 137 ? 21.906 -3.727 8.219 1 95.25 137 PRO B N 1
ATOM 2779 C CA . PRO B 1 137 ? 22.891 -4.527 7.48 1 95.25 137 PRO B CA 1
ATOM 2780 C C . PRO B 1 137 ? 23.797 -5.344 8.398 1 95.25 137 PRO B C 1
ATOM 2782 O O . PRO B 1 137 ? 24.484 -6.258 7.941 1 95.25 137 PRO B O 1
ATOM 2785 N N . LYS B 1 138 ? 23.875 -4.934 9.609 1 96.62 138 LYS B N 1
ATOM 2786 C CA . LYS B 1 138 ? 24.672 -5.676 10.578 1 96.62 138 LYS B CA 1
ATOM 2787 C C . LYS B 1 138 ? 23.969 -6.977 10.977 1 96.62 138 LYS B C 1
ATOM 2789 O O . LYS B 1 138 ? 22.844 -6.953 11.461 1 96.62 138 LYS B O 1
ATOM 2794 N N . GLN B 1 139 ? 24.703 -8.039 10.898 1 96.75 139 GLN B N 1
ATOM 2795 C CA . GLN B 1 139 ? 24.125 -9.375 11.047 1 96.75 139 GLN B CA 1
ATOM 2796 C C . GLN B 1 139 ? 23.5 -9.547 12.43 1 96.75 139 GLN B C 1
ATOM 2798 O O . GLN B 1 139 ? 22.375 -10.047 12.547 1 96.75 139 GLN B O 1
ATOM 2803 N N . GLY B 1 140 ? 24.234 -9.148 13.453 1 97.75 140 GLY B N 1
ATOM 2804 C CA . GLY B 1 140 ? 23.719 -9.305 14.805 1 97.75 140 GLY B CA 1
ATOM 2805 C C . GLY B 1 140 ? 22.391 -8.586 15.023 1 97.75 140 GLY B C 1
ATOM 2806 O O . GLY B 1 140 ? 21.453 -9.18 15.555 1 97.75 140 GLY B O 1
ATOM 2807 N N . ARG B 1 141 ? 22.312 -7.395 14.641 1 97.94 141 ARG B N 1
ATOM 2808 C CA . ARG B 1 141 ? 21.094 -6.605 14.773 1 97.94 141 ARG B CA 1
ATOM 2809 C C . ARG B 1 141 ? 19.984 -7.148 13.891 1 97.94 141 ARG B C 1
ATOM 2811 O O . ARG B 1 141 ? 18.828 -7.191 14.297 1 97.94 141 ARG B O 1
ATOM 2818 N N . ARG B 1 142 ? 20.312 -7.516 12.703 1 98.06 142 ARG B N 1
ATOM 2819 C CA . ARG B 1 142 ? 19.359 -8.102 11.766 1 98.06 142 ARG B CA 1
ATOM 2820 C C . ARG B 1 142 ? 18.734 -9.359 12.352 1 98.06 142 ARG B C 1
ATOM 2822 O O . ARG B 1 142 ? 17.516 -9.508 12.352 1 98.06 142 ARG B O 1
ATOM 2829 N N . ARG B 1 143 ? 19.547 -10.227 12.875 1 98.38 143 ARG B N 1
ATOM 2830 C CA . ARG B 1 143 ? 19.062 -11.484 13.43 1 98.38 143 ARG B CA 1
ATOM 2831 C C . ARG B 1 143 ? 18.188 -11.25 14.664 1 98.38 143 ARG B C 1
ATOM 2833 O O . ARG B 1 143 ? 17.188 -11.93 14.859 1 98.38 143 ARG B O 1
ATOM 2840 N N . ARG B 1 144 ? 18.625 -10.336 15.477 1 98.44 144 ARG B N 1
ATOM 2841 C CA . ARG B 1 144 ? 17.844 -10.016 16.672 1 98.44 144 ARG B CA 1
ATOM 2842 C C . ARG B 1 144 ? 16.453 -9.516 16.281 1 98.44 144 ARG B C 1
ATOM 2844 O O . ARG B 1 144 ? 15.445 -9.969 16.844 1 98.44 144 ARG B O 1
ATOM 2851 N N . ARG B 1 145 ? 16.406 -8.609 15.383 1 98.44 145 ARG B N 1
ATOM 2852 C CA . ARG B 1 145 ? 15.117 -8.062 14.969 1 98.44 145 ARG B CA 1
ATOM 2853 C C . ARG B 1 145 ? 14.273 -9.133 14.273 1 98.44 145 ARG B C 1
ATOM 2855 O O . ARG B 1 145 ? 13.062 -9.203 14.492 1 98.44 145 ARG B O 1
ATOM 2862 N N . LEU B 1 146 ? 14.906 -9.914 13.461 1 98.69 146 LEU B N 1
ATOM 2863 C CA . LEU B 1 146 ? 14.203 -11.023 12.82 1 98.69 146 LEU B CA 1
ATOM 2864 C C . LEU B 1 146 ? 13.57 -11.945 13.859 1 98.69 146 LEU B C 1
ATOM 2866 O O . LEU B 1 146 ? 12.414 -12.344 13.719 1 98.69 146 LEU B O 1
ATOM 2870 N N . ALA B 1 147 ? 14.328 -12.266 14.82 1 98.56 147 ALA B N 1
ATOM 2871 C CA . ALA B 1 147 ? 13.82 -13.141 15.875 1 98.56 147 ALA B CA 1
ATOM 2872 C C . ALA B 1 147 ? 12.594 -12.531 16.547 1 98.56 147 ALA B C 1
ATOM 2874 O O . ALA B 1 147 ? 11.609 -13.234 16.812 1 98.56 147 ALA B O 1
ATOM 2875 N N . GLU B 1 148 ? 12.672 -11.266 16.828 1 98.12 148 GLU B N 1
ATOM 2876 C CA . GLU B 1 148 ? 11.539 -10.555 17.422 1 98.12 148 GLU B CA 1
ATOM 2877 C C . GLU B 1 148 ? 10.305 -10.656 16.547 1 98.12 148 GLU B C 1
ATOM 2879 O O . GLU B 1 148 ? 9.203 -10.945 17.031 1 98.12 148 GLU B O 1
ATOM 2884 N N . LEU B 1 149 ? 10.445 -10.414 15.289 1 98.38 149 LEU B N 1
ATOM 2885 C CA . LEU B 1 149 ? 9.336 -10.438 14.336 1 98.38 149 LEU B CA 1
ATOM 2886 C C . LEU B 1 149 ? 8.766 -11.836 14.203 1 98.38 149 LEU B C 1
ATOM 2888 O O . LEU B 1 149 ? 7.543 -12.016 14.18 1 98.38 149 LEU B O 1
ATOM 2892 N N . LEU B 1 150 ? 9.633 -12.781 14.094 1 98.19 150 LEU B N 1
ATOM 2893 C CA . LEU B 1 150 ? 9.211 -14.172 13.953 1 98.19 150 LEU B CA 1
ATOM 2894 C C . LEU B 1 150 ? 8.43 -14.633 15.18 1 98.19 150 LEU B C 1
ATOM 2896 O O . LEU B 1 150 ? 7.461 -15.383 15.062 1 98.19 150 LEU B O 1
ATOM 2900 N N . ASP B 1 151 ? 8.781 -14.172 16.312 1 96.88 151 ASP B N 1
ATOM 2901 C CA . ASP B 1 151 ? 8.18 -14.57 17.578 1 96.88 151 ASP B CA 1
ATOM 2902 C C . ASP B 1 151 ? 6.734 -14.078 17.672 1 96.88 151 ASP B C 1
ATOM 2904 O O . ASP B 1 151 ? 5.934 -14.633 18.422 1 96.88 151 ASP B O 1
ATOM 2908 N N . ARG B 1 152 ? 6.426 -13.047 16.922 1 96.31 152 ARG B N 1
ATOM 2909 C CA . ARG B 1 152 ? 5.07 -12.508 16.953 1 96.31 152 ARG B CA 1
ATOM 2910 C C . ARG B 1 152 ? 4.074 -13.5 16.359 1 96.31 152 ARG B C 1
ATOM 2912 O O . ARG B 1 152 ? 2.867 -13.383 16.578 1 96.31 152 ARG B O 1
ATOM 2919 N N . GLY B 1 153 ? 4.535 -14.375 15.469 1 96.5 153 GLY B N 1
ATOM 2920 C CA . GLY B 1 153 ? 3.674 -15.367 14.844 1 96.5 153 GLY B CA 1
ATOM 2921 C C . GLY B 1 153 ? 2.824 -14.789 13.719 1 96.5 153 GLY B C 1
ATOM 2922 O O . GLY B 1 153 ? 1.938 -15.469 13.195 1 96.5 153 GLY B O 1
ATOM 2923 N N . GLU B 1 154 ? 3.008 -13.516 13.383 1 97.19 154 GLU B N 1
ATOM 2924 C CA . GLU B 1 154 ? 2.299 -12.812 12.32 1 97.19 154 GLU B CA 1
ATOM 2925 C C . GLU B 1 154 ? 3.189 -12.633 11.094 1 97.19 154 GLU B C 1
ATOM 2927 O O . GLU B 1 154 ? 4.406 -12.82 11.164 1 97.19 154 GLU B O 1
ATOM 2932 N N . ALA B 1 155 ? 2.586 -12.383 9.984 1 97.88 155 ALA B N 1
ATOM 2933 C CA . ALA B 1 155 ? 3.359 -12.125 8.766 1 97.88 155 ALA B CA 1
ATOM 2934 C C . ALA B 1 155 ? 4.086 -10.789 8.852 1 97.88 155 ALA B C 1
ATOM 2936 O O . ALA B 1 155 ? 3.637 -9.875 9.555 1 97.88 155 ALA B O 1
ATOM 2937 N N . PHE B 1 156 ? 5.199 -10.648 8.18 1 98.56 156 PHE B N 1
ATOM 2938 C CA . PHE B 1 156 ? 5.871 -9.359 8.102 1 98.56 156 PHE B CA 1
ATOM 2939 C C . PHE B 1 156 ? 6.574 -9.195 6.758 1 98.56 156 PHE B C 1
ATOM 2941 O O . PHE B 1 156 ? 6.836 -10.188 6.066 1 98.56 156 PHE B O 1
ATOM 2948 N N . PHE B 1 157 ? 6.789 -7.965 6.387 1 98.31 157 PHE B N 1
ATOM 2949 C CA . PHE B 1 157 ? 7.281 -7.582 5.066 1 98.31 157 PHE B CA 1
ATOM 2950 C C . PHE B 1 157 ? 8.602 -6.832 5.18 1 98.31 157 PHE B C 1
ATOM 2952 O O . PHE B 1 157 ? 8.75 -5.941 6.02 1 98.31 157 PHE B O 1
ATOM 2959 N N . LEU B 1 158 ? 9.539 -7.156 4.242 1 98.44 158 LEU B N 1
ATOM 2960 C CA . LEU B 1 158 ? 10.859 -6.531 4.203 1 98.44 158 LEU B CA 1
ATOM 2961 C C . LEU B 1 158 ? 11.211 -6.094 2.783 1 98.44 158 LEU B C 1
ATOM 2963 O O . LEU B 1 158 ? 10.828 -6.758 1.814 1 98.44 158 LEU B O 1
ATOM 2967 N N . TYR B 1 159 ? 11.875 -4.977 2.748 1 96.81 159 TYR B N 1
ATOM 2968 C CA . TYR B 1 159 ? 12.664 -4.664 1.559 1 96.81 159 TYR B CA 1
ATOM 2969 C C . TYR B 1 159 ? 14.07 -5.234 1.672 1 96.81 159 TYR B C 1
ATOM 2971 O O . TYR B 1 159 ? 14.609 -5.359 2.773 1 96.81 159 TYR B O 1
ATOM 2979 N N . GLU B 1 160 ? 14.641 -5.512 0.555 1 96.25 160 GLU B N 1
ATOM 2980 C CA . GLU B 1 160 ? 16.031 -5.945 0.639 1 96.25 160 GLU B CA 1
ATOM 2981 C C . GLU B 1 160 ? 16.781 -5.668 -0.665 1 96.25 160 GLU B C 1
ATOM 2983 O O . GLU B 1 160 ? 16.203 -5.77 -1.749 1 96.25 160 GLU B O 1
ATOM 2988 N N . ALA B 1 161 ? 18.031 -5.355 -0.568 1 94.38 161 ALA B N 1
ATOM 2989 C CA . ALA B 1 161 ? 18.906 -5.113 -1.714 1 94.38 161 ALA B CA 1
ATOM 2990 C C . ALA B 1 161 ? 19.406 -6.426 -2.307 1 94.38 161 ALA B C 1
ATOM 2992 O O . ALA B 1 161 ? 19.484 -7.441 -1.612 1 94.38 161 ALA B O 1
ATOM 2993 N N . PRO B 1 162 ? 19.781 -6.355 -3.549 1 94 162 PRO B N 1
ATOM 2994 C CA . PRO B 1 162 ? 20.25 -7.578 -4.215 1 94 162 PRO B CA 1
ATOM 2995 C C . PRO B 1 162 ? 21.5 -8.164 -3.568 1 94 162 PRO B C 1
ATOM 2997 O O . PRO B 1 162 ? 21.625 -9.391 -3.479 1 94 162 PRO B O 1
ATOM 3000 N N . HIS B 1 163 ? 22.344 -7.328 -3.062 1 93.5 163 HIS B N 1
ATOM 3001 C CA . HIS B 1 163 ? 23.609 -7.832 -2.518 1 93.5 163 HIS B CA 1
ATOM 3002 C C . HIS B 1 163 ? 23.422 -8.352 -1.098 1 93.5 163 HIS B C 1
ATOM 3004 O O . HIS B 1 163 ? 24.344 -8.938 -0.521 1 93.5 163 HIS B O 1
ATOM 3010 N N . ARG B 1 164 ? 22.219 -8.188 -0.566 1 96.19 164 ARG B N 1
ATOM 3011 C CA . ARG B 1 164 ? 21.984 -8.57 0.822 1 96.19 164 ARG B CA 1
ATOM 3012 C C . ARG B 1 164 ? 20.953 -9.68 0.912 1 96.19 164 ARG B C 1
ATOM 3014 O O . ARG B 1 164 ? 20.797 -10.305 1.963 1 96.19 164 ARG B O 1
ATOM 3021 N N . ILE B 1 165 ? 20.312 -10 -0.111 1 97.25 165 ILE B N 1
ATOM 3022 C CA . ILE B 1 165 ? 19.141 -10.859 -0.089 1 97.25 165 ILE B CA 1
ATOM 3023 C C . ILE B 1 165 ? 19.531 -12.266 0.368 1 97.25 165 ILE B C 1
ATOM 3025 O O . ILE B 1 165 ? 18.828 -12.883 1.166 1 97.25 165 ILE B O 1
ATOM 3029 N N . LEU B 1 166 ? 20.656 -12.758 -0.123 1 96.5 166 LEU B N 1
ATOM 3030 C CA . LEU B 1 166 ? 21.047 -14.117 0.23 1 96.5 166 LEU B CA 1
ATOM 3031 C C . LEU B 1 166 ? 21.406 -14.211 1.708 1 96.5 166 LEU B C 1
ATOM 3033 O O . LEU B 1 166 ? 21.156 -15.234 2.352 1 96.5 166 LEU B O 1
ATOM 3037 N N . LYS B 1 167 ? 22 -13.164 2.242 1 97.25 167 LYS B N 1
ATOM 3038 C CA . LYS B 1 167 ? 22.297 -13.133 3.668 1 97.25 167 LYS B CA 1
ATOM 3039 C C . LYS B 1 167 ? 21.031 -13.156 4.504 1 97.25 167 LYS B C 1
ATOM 3041 O O . LYS B 1 167 ? 20.953 -13.852 5.516 1 97.25 167 LYS B O 1
ATOM 3046 N N . LEU B 1 168 ? 20.062 -12.398 4.094 1 98.25 168 LEU B N 1
ATOM 3047 C CA . LEU B 1 168 ? 18.781 -12.375 4.773 1 98.25 168 LEU B CA 1
ATOM 3048 C C . LEU B 1 168 ? 18.125 -13.758 4.746 1 98.25 168 LEU B C 1
ATOM 3050 O O . LEU B 1 168 ? 17.641 -14.234 5.773 1 98.25 168 LEU B O 1
ATOM 3054 N N . LEU B 1 169 ? 18.156 -14.367 3.582 1 98.12 169 LEU B N 1
ATOM 3055 C CA . LEU B 1 169 ? 17.531 -15.672 3.424 1 98.12 169 LEU B CA 1
ATOM 3056 C C . LEU B 1 169 ? 18.25 -16.719 4.27 1 98.12 169 LEU B C 1
ATOM 3058 O O . LEU B 1 169 ? 17.609 -17.625 4.82 1 98.12 169 LEU B O 1
ATOM 3062 N N . ASP B 1 170 ? 19.5 -16.578 4.355 1 98.12 170 ASP B N 1
ATOM 3063 C CA . ASP B 1 170 ? 20.266 -17.469 5.219 1 98.12 170 ASP B CA 1
ATOM 3064 C C . ASP B 1 170 ? 19.828 -17.328 6.676 1 98.12 170 ASP B C 1
ATOM 3066 O O . ASP B 1 170 ? 19.594 -18.328 7.363 1 98.12 170 ASP B O 1
ATOM 3070 N N . ASP B 1 171 ? 19.766 -16.109 7.117 1 98.62 171 ASP B N 1
ATOM 3071 C CA . ASP B 1 171 ? 19.312 -15.859 8.484 1 98.62 171 ASP B CA 1
ATOM 3072 C C . ASP B 1 171 ? 17.938 -16.453 8.734 1 98.62 171 ASP B C 1
ATOM 3074 O O . ASP B 1 171 ? 17.703 -17.094 9.758 1 98.62 171 ASP B O 1
ATOM 3078 N N . LEU B 1 172 ? 17.031 -16.281 7.82 1 98.69 172 LEU B N 1
ATOM 3079 C CA . LEU B 1 172 ? 15.68 -16.797 7.949 1 98.69 172 LEU B CA 1
ATOM 3080 C C . LEU B 1 172 ? 15.68 -18.328 7.98 1 98.69 172 LEU B C 1
ATOM 3082 O O . LEU B 1 172 ? 14.922 -18.938 8.727 1 98.69 172 LEU B O 1
ATOM 3086 N N . SER B 1 173 ? 16.531 -18.922 7.141 1 98.31 173 SER B N 1
ATOM 3087 C CA . SER B 1 173 ? 16.594 -20.375 7.074 1 98.31 173 SER B CA 1
ATOM 3088 C C . SER B 1 173 ? 17.047 -20.969 8.406 1 98.31 173 SER B C 1
ATOM 3090 O O . SER B 1 173 ? 16.625 -22.062 8.781 1 98.31 173 SER B O 1
ATOM 3092 N N . VAL B 1 174 ? 17.875 -20.25 9.078 1 98.06 174 VAL B N 1
ATOM 3093 C CA . VAL B 1 174 ? 18.406 -20.703 10.359 1 98.06 174 VAL B CA 1
ATOM 3094 C C . VAL B 1 174 ? 17.375 -20.453 11.469 1 98.06 174 VAL B C 1
ATOM 3096 O O . VAL B 1 174 ? 17.109 -21.344 12.281 1 98.06 174 VAL B O 1
ATOM 3099 N N . LEU B 1 175 ? 16.797 -19.297 11.516 1 98.25 175 LEU B N 1
ATOM 3100 C CA . LEU B 1 175 ? 15.922 -18.875 12.609 1 98.25 175 LEU B CA 1
ATOM 3101 C C . LEU B 1 175 ? 14.555 -19.547 12.508 1 98.25 175 LEU B C 1
ATOM 3103 O O . LEU B 1 175 ? 13.891 -19.766 13.523 1 98.25 175 LEU B O 1
ATOM 3107 N N . SER B 1 176 ? 14.109 -19.812 11.273 1 97.81 176 SER B N 1
ATOM 3108 C CA . SER B 1 176 ? 12.797 -20.406 11.039 1 97.81 176 SER B CA 1
ATOM 3109 C C . SER B 1 176 ? 12.781 -21.219 9.75 1 97.81 176 SER B C 1
ATOM 3111 O O . SER B 1 176 ? 12.18 -20.797 8.758 1 97.81 176 SER B O 1
ATOM 3113 N N . PRO B 1 177 ? 13.336 -22.406 9.828 1 97.5 177 PRO B N 1
ATOM 3114 C CA . PRO B 1 177 ? 13.586 -23.203 8.617 1 97.5 177 PRO B CA 1
ATOM 3115 C C . PRO B 1 177 ? 12.297 -23.578 7.895 1 97.5 177 PRO B C 1
ATOM 3117 O O . PRO B 1 177 ? 12.305 -23.781 6.676 1 97.5 177 PRO B O 1
ATOM 3120 N N . ASP B 1 178 ? 11.188 -23.641 8.594 1 96.75 178 ASP B N 1
ATOM 3121 C CA . ASP B 1 178 ? 9.977 -24.188 7.992 1 96.75 178 ASP B CA 1
ATOM 3122 C C . ASP B 1 178 ? 9 -23.078 7.605 1 96.75 178 ASP B C 1
ATOM 3124 O O . ASP B 1 178 ? 7.922 -23.344 7.074 1 96.75 178 ASP B O 1
ATOM 3128 N N . ARG B 1 179 ? 9.359 -21.859 7.887 1 97.31 179 ARG B N 1
ATOM 3129 C CA . ARG B 1 179 ? 8.477 -20.734 7.594 1 97.31 179 ARG B CA 1
ATOM 3130 C C . ARG B 1 179 ? 8.359 -20.5 6.09 1 97.31 179 ARG B C 1
ATOM 3132 O O . ARG B 1 179 ? 9.359 -20.578 5.371 1 97.31 179 ARG B O 1
ATOM 3139 N N . THR B 1 180 ? 7.148 -20.312 5.629 1 97.5 180 THR B N 1
ATOM 3140 C CA . THR B 1 180 ? 6.941 -19.969 4.227 1 97.5 180 THR B CA 1
ATOM 3141 C C . THR B 1 180 ? 7.195 -18.484 3.984 1 97.5 180 THR B C 1
ATOM 3143 O O . THR B 1 180 ? 6.781 -17.641 4.781 1 97.5 180 THR B O 1
ATOM 3146 N N . ILE B 1 181 ? 7.91 -18.219 2.926 1 98.44 181 ILE B N 1
ATOM 3147 C CA . ILE B 1 181 ? 8.109 -16.828 2.537 1 98.44 181 ILE B CA 1
ATOM 3148 C C . ILE B 1 181 ? 7.742 -16.641 1.066 1 98.44 181 ILE B C 1
ATOM 3150 O O . ILE B 1 181 ? 7.715 -17.609 0.302 1 98.44 181 ILE B O 1
ATOM 3154 N N . VAL B 1 182 ? 7.332 -15.492 0.675 1 97.75 182 VAL B N 1
ATOM 3155 C CA . VAL B 1 182 ? 7.098 -15.062 -0.701 1 97.75 182 VAL B CA 1
ATOM 3156 C C . VAL B 1 182 ? 8.055 -13.922 -1.058 1 97.75 182 VAL B C 1
ATOM 3158 O O . VAL B 1 182 ? 8.094 -12.898 -0.373 1 97.75 182 VAL B O 1
ATOM 3161 N N . VAL B 1 183 ? 8.836 -14.117 -2.092 1 97.69 183 VAL B N 1
ATOM 3162 C CA . VAL B 1 183 ? 9.844 -13.133 -2.477 1 97.69 183 VAL B CA 1
ATOM 3163 C C . VAL B 1 183 ? 9.523 -12.578 -3.865 1 97.69 183 VAL B C 1
ATOM 3165 O O . VAL B 1 183 ? 9.344 -13.344 -4.816 1 97.69 183 VAL B O 1
ATOM 3168 N N . GLY B 1 184 ? 9.352 -11.281 -3.912 1 97.06 184 GLY B N 1
ATOM 3169 C CA . GLY B 1 184 ? 9.234 -10.602 -5.195 1 97.06 184 GLY B CA 1
ATOM 3170 C C . GLY B 1 184 ? 10.555 -10.039 -5.688 1 97.06 184 GLY B C 1
ATOM 3171 O O . GLY B 1 184 ? 11.195 -9.25 -4.996 1 97.06 184 GLY B O 1
ATOM 3172 N N . ARG B 1 185 ? 10.938 -10.453 -6.84 1 95.5 185 ARG B N 1
ATOM 3173 C CA . ARG B 1 185 ? 12.102 -9.898 -7.523 1 95.5 185 ARG B CA 1
ATOM 3174 C C . ARG B 1 185 ? 11.68 -9.047 -8.719 1 95.5 185 ARG B C 1
ATOM 3176 O O . ARG B 1 185 ? 10.93 -9.508 -9.578 1 95.5 185 ARG B O 1
ATOM 3183 N N . GLU B 1 186 ? 12.133 -7.801 -8.781 1 94.75 186 GLU B N 1
ATOM 3184 C CA . GLU B 1 186 ? 11.867 -6.898 -9.891 1 94.75 186 GLU B CA 1
ATOM 3185 C C . GLU B 1 186 ? 10.367 -6.77 -10.156 1 94.75 186 GLU B C 1
ATOM 3187 O O . GLU B 1 186 ? 9.922 -6.883 -11.297 1 94.75 186 GLU B O 1
ATOM 3192 N N . LEU B 1 187 ? 9.656 -6.559 -9.086 1 96.38 187 LEU B N 1
ATOM 3193 C CA . LEU B 1 187 ? 8.203 -6.457 -9.188 1 96.38 187 LEU B CA 1
ATOM 3194 C C . LEU B 1 187 ? 7.801 -5.457 -10.266 1 96.38 187 LEU B C 1
ATOM 3196 O O . LEU B 1 187 ? 8.344 -4.352 -10.328 1 96.38 187 LEU B O 1
ATOM 3200 N N . THR B 1 188 ? 6.863 -5.844 -11.156 1 96.62 188 THR B N 1
ATOM 3201 C CA . THR B 1 188 ? 6.168 -5.125 -12.219 1 96.62 188 THR B CA 1
ATOM 3202 C C . THR B 1 188 ? 7.09 -4.906 -13.414 1 96.62 188 THR B C 1
ATOM 3204 O O . THR B 1 188 ? 6.641 -4.469 -14.477 1 96.62 188 THR B O 1
ATOM 3207 N N . LYS B 1 189 ? 8.352 -5.188 -13.234 1 93.69 189 LYS B N 1
ATOM 3208 C CA . LYS B 1 189 ? 9.289 -5.051 -14.344 1 93.69 189 LYS B CA 1
ATOM 3209 C C . LYS B 1 189 ? 9.195 -6.234 -15.305 1 93.69 189 LYS B C 1
ATOM 3211 O O . LYS B 1 189 ? 8.398 -7.148 -15.086 1 93.69 189 LYS B O 1
ATOM 3216 N N . MET B 1 190 ? 9.922 -6.129 -16.328 1 87.75 190 MET B N 1
ATOM 3217 C CA . MET B 1 190 ? 9.875 -7.125 -17.391 1 87.75 190 MET B CA 1
ATOM 3218 C C . MET B 1 190 ? 10.227 -8.508 -16.859 1 87.75 190 MET B C 1
ATOM 3220 O O . MET B 1 190 ? 9.625 -9.508 -17.266 1 87.75 190 MET B O 1
ATOM 3224 N N . HIS B 1 191 ? 11.141 -8.602 -15.992 1 87.19 191 HIS B N 1
ATOM 3225 C CA . HIS B 1 191 ? 11.609 -9.883 -15.477 1 87.19 191 HIS B CA 1
ATOM 3226 C C . HIS B 1 191 ? 11.078 -10.141 -14.07 1 87.19 191 HIS B C 1
ATOM 3228 O O . HIS B 1 191 ? 11.789 -10.688 -13.227 1 87.19 191 HIS B O 1
ATOM 3234 N N . GLU B 1 192 ? 9.914 -9.727 -13.883 1 93.81 192 GLU B N 1
ATOM 3235 C CA . GLU B 1 192 ? 9.273 -9.969 -12.586 1 93.81 192 GLU B CA 1
ATOM 3236 C C . GLU B 1 192 ? 9.266 -11.453 -12.242 1 93.81 192 GLU B C 1
ATOM 3238 O O . GLU B 1 192 ? 8.953 -12.289 -13.094 1 93.81 192 GLU B O 1
ATOM 3243 N N . GLU B 1 193 ? 9.617 -11.734 -11.047 1 93.56 193 GLU B N 1
ATOM 3244 C CA . GLU B 1 193 ? 9.531 -13.094 -10.523 1 93.56 193 GLU B CA 1
ATOM 3245 C C . GLU B 1 193 ? 9.008 -13.102 -9.094 1 93.56 193 GLU B C 1
ATOM 3247 O O . GLU B 1 193 ? 9.43 -12.297 -8.266 1 93.56 193 GLU B O 1
ATOM 3252 N N . ILE B 1 194 ? 8.039 -13.922 -8.852 1 95.5 194 ILE B N 1
ATOM 3253 C CA . ILE B 1 194 ? 7.52 -14.125 -7.5 1 95.5 194 ILE B CA 1
ATOM 3254 C C . ILE B 1 194 ? 7.75 -15.57 -7.07 1 95.5 194 ILE B C 1
ATOM 3256 O O . ILE B 1 194 ? 7.188 -16.5 -7.656 1 95.5 194 ILE B O 1
ATOM 3260 N N . LEU B 1 195 ? 8.594 -15.719 -6.051 1 95.44 195 LEU B N 1
ATOM 3261 C CA . LEU B 1 195 ? 8.969 -17.031 -5.539 1 95.44 195 LEU B CA 1
ATOM 3262 C C . LEU B 1 195 ? 8.281 -17.312 -4.207 1 95.44 195 LEU B C 1
ATOM 3264 O O . LEU B 1 195 ? 8.102 -16.406 -3.393 1 95.44 195 LEU B O 1
ATOM 3268 N N . ARG B 1 196 ? 7.941 -18.547 -4.062 1 96.38 196 ARG B N 1
ATOM 3269 C CA . ARG B 1 196 ? 7.297 -18.969 -2.824 1 96.38 196 ARG B CA 1
ATOM 3270 C C . ARG B 1 196 ? 7.906 -20.266 -2.312 1 96.38 196 ARG B C 1
ATOM 3272 O O . ARG B 1 196 ? 8.18 -21.188 -3.094 1 96.38 196 ARG B O 1
ATOM 3279 N N . GLY B 1 197 ? 8.164 -20.359 -1.065 1 96.81 197 GLY B N 1
ATOM 3280 C CA . GLY B 1 197 ? 8.75 -21.516 -0.42 1 96.81 197 GLY B CA 1
ATOM 3281 C C . GLY B 1 197 ? 9.453 -21.188 0.881 1 96.81 197 GLY B C 1
ATOM 3282 O O . GLY B 1 197 ? 9.273 -20.109 1.435 1 96.81 197 GLY B O 1
ATOM 3283 N N . THR B 1 198 ? 10.172 -22.172 1.383 1 98.19 198 THR B N 1
ATOM 3284 C CA . THR B 1 198 ? 11.031 -21.875 2.523 1 98.19 198 THR B CA 1
ATOM 3285 C C . THR B 1 198 ? 12.172 -20.953 2.113 1 98.19 198 THR B C 1
ATOM 3287 O O . THR B 1 198 ? 12.461 -20.797 0.924 1 98.19 198 THR B O 1
ATOM 3290 N N . ALA B 1 199 ? 12.75 -20.359 3.135 1 98.44 199 ALA B N 1
ATOM 3291 C CA . ALA B 1 199 ? 13.875 -19.469 2.846 1 98.44 199 ALA B CA 1
ATOM 3292 C C . ALA B 1 199 ? 14.977 -20.219 2.105 1 98.44 199 ALA B C 1
ATOM 3294 O O . ALA B 1 199 ? 15.594 -19.688 1.183 1 98.44 199 ALA B O 1
ATOM 3295 N N . GLU B 1 200 ? 15.203 -21.391 2.492 1 98 200 GLU B N 1
ATOM 3296 C CA . GLU B 1 200 ? 16.234 -22.203 1.849 1 98 200 GLU B CA 1
ATOM 3297 C C . GLU B 1 200 ? 15.875 -22.5 0.393 1 98 200 GLU B C 1
ATOM 3299 O O . GLU B 1 200 ? 16.719 -22.406 -0.491 1 98 200 GLU B O 1
ATOM 3304 N N . GLU B 1 201 ? 14.68 -22.906 0.139 1 97.5 201 GLU B N 1
ATOM 3305 C CA . GLU B 1 201 ? 14.227 -23.203 -1.219 1 97.5 201 GLU B CA 1
ATOM 3306 C C . GLU B 1 201 ? 14.359 -21.969 -2.117 1 97.5 201 GLU B C 1
ATOM 3308 O O . GLU B 1 201 ? 14.82 -22.078 -3.258 1 97.5 201 GLU B O 1
ATOM 3313 N N . VAL B 1 202 ? 13.953 -20.844 -1.593 1 97.25 202 VAL B N 1
ATOM 3314 C CA . VAL B 1 202 ? 14.008 -19.609 -2.369 1 97.25 202 VAL B CA 1
ATOM 3315 C C . VAL B 1 202 ? 15.461 -19.219 -2.639 1 97.25 202 VAL B C 1
ATOM 3317 O O . VAL B 1 202 ? 15.812 -18.828 -3.752 1 97.25 202 VAL B O 1
ATOM 3320 N N . ALA B 1 203 ? 16.297 -19.375 -1.643 1 96.81 203 ALA B N 1
ATOM 3321 C CA . ALA B 1 203 ? 17.703 -19.078 -1.812 1 96.81 203 ALA B CA 1
ATOM 3322 C C . ALA B 1 203 ? 18.328 -19.953 -2.906 1 96.81 203 ALA B C 1
ATOM 3324 O O . ALA B 1 203 ? 19.094 -19.453 -3.742 1 96.81 203 ALA B O 1
ATOM 3325 N N . THR B 1 204 ? 18.016 -21.172 -2.896 1 96.12 204 THR B N 1
ATOM 3326 C CA . THR B 1 204 ? 18.516 -22.109 -3.896 1 96.12 204 THR B CA 1
ATOM 3327 C C . THR B 1 204 ? 18.062 -21.688 -5.297 1 96.12 204 THR B C 1
ATOM 3329 O O . THR B 1 204 ? 18.859 -21.688 -6.234 1 96.12 204 THR B O 1
ATOM 3332 N N . SER B 1 205 ? 16.797 -21.344 -5.375 1 94.38 205 SER B N 1
ATOM 3333 C CA . SER B 1 205 ? 16.25 -20.906 -6.656 1 94.38 205 SER B CA 1
ATOM 3334 C C . SER B 1 205 ? 16.984 -19.672 -7.168 1 94.38 205 SER B C 1
ATOM 3336 O O . SER B 1 205 ? 17.281 -19.562 -8.359 1 94.38 205 SER B O 1
ATOM 3338 N N . LEU B 1 206 ? 17.219 -18.719 -6.285 1 93.31 206 LEU B N 1
ATOM 3339 C CA . LEU B 1 206 ? 17.891 -17.484 -6.66 1 93.31 206 LEU B CA 1
ATOM 3340 C C . LEU B 1 206 ? 19.328 -17.734 -7.102 1 93.31 206 LEU B C 1
ATOM 3342 O O . LEU B 1 206 ? 19.812 -17.109 -8.039 1 93.31 206 LEU B O 1
ATOM 3346 N N . LYS B 1 207 ? 20 -18.609 -6.453 1 90.94 207 LYS B N 1
ATOM 3347 C CA . LYS B 1 207 ? 21.391 -18.922 -6.781 1 90.94 207 LYS B CA 1
ATOM 3348 C C . LYS B 1 207 ? 21.484 -19.625 -8.141 1 90.94 207 LYS B C 1
ATOM 3350 O O . LYS B 1 207 ? 22.453 -19.406 -8.875 1 90.94 207 LYS B O 1
ATOM 3355 N N . GLU B 1 208 ? 20.562 -20.359 -8.375 1 87.25 208 GLU B N 1
ATOM 3356 C CA . GLU B 1 208 ? 20.562 -21.109 -9.633 1 87.25 208 GLU B CA 1
ATOM 3357 C C . GLU B 1 208 ? 20.234 -20.188 -10.812 1 87.25 208 GLU B C 1
ATOM 3359 O O . GLU B 1 208 ? 20.656 -20.453 -11.945 1 87.25 208 GLU B O 1
ATOM 3364 N N . GLY B 1 209 ? 19.406 -19.188 -10.695 1 76.25 209 GLY B N 1
ATOM 3365 C CA . GLY B 1 209 ? 18.984 -18.297 -11.773 1 76.25 209 GLY B CA 1
ATOM 3366 C C . GLY B 1 209 ? 20.047 -17.281 -12.148 1 76.25 209 GLY B C 1
ATOM 3367 O O . GLY B 1 209 ? 19.844 -16.453 -13.031 1 76.25 209 GLY B O 1
ATOM 3368 N N . ASN B 1 210 ? 21.297 -17.438 -11.906 1 63.25 210 ASN B N 1
ATOM 3369 C CA . ASN B 1 210 ? 22.562 -16.797 -12.25 1 63.25 210 ASN B CA 1
ATOM 3370 C C . ASN B 1 210 ? 22.547 -15.312 -11.938 1 63.25 210 ASN B C 1
ATOM 3372 O O . ASN B 1 210 ? 23.547 -14.617 -12.164 1 63.25 210 ASN B O 1
ATOM 3376 N N . SER B 1 211 ? 21.406 -14.742 -11.609 1 66.88 211 SER B N 1
ATOM 3377 C CA . SER B 1 211 ? 21.562 -13.328 -11.312 1 66.88 211 SER B CA 1
ATOM 3378 C C . SER B 1 211 ? 20.656 -12.898 -10.172 1 66.88 211 SER B C 1
ATOM 3380 O O . SER B 1 211 ? 19.438 -13.109 -10.227 1 66.88 211 SER B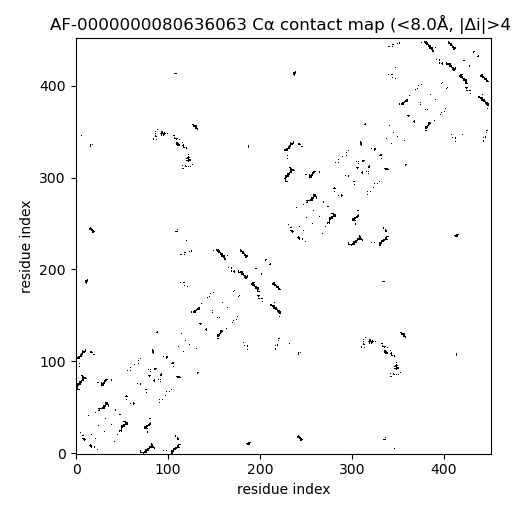 O 1
ATOM 3382 N N . VAL B 1 212 ? 21.406 -12.516 -9.102 1 70.31 212 VAL B N 1
ATOM 3383 C CA . VAL B 1 212 ? 20.703 -11.883 -7.988 1 70.31 212 VAL B CA 1
ATOM 3384 C C . VAL B 1 212 ? 20.703 -10.367 -8.18 1 70.31 212 VAL B C 1
ATOM 3386 O O . VAL B 1 212 ? 21.453 -9.641 -7.516 1 70.31 212 VAL B O 1
ATOM 3389 N N . ARG B 1 213 ? 20.109 -9.906 -9.242 1 75.38 213 ARG B N 1
ATOM 3390 C CA . ARG B 1 213 ? 20 -8.484 -9.547 1 75.38 213 ARG B CA 1
ATOM 3391 C C . ARG B 1 213 ? 18.562 -8 -9.375 1 75.38 213 ARG B C 1
ATOM 3393 O O . ARG B 1 213 ? 17.641 -8.812 -9.25 1 75.38 213 ARG B O 1
ATOM 3400 N N . GLY B 1 214 ? 18.484 -6.812 -9.086 1 82.69 214 GLY B N 1
ATOM 3401 C CA . GLY B 1 214 ? 17.172 -6.188 -8.938 1 82.69 214 GLY B CA 1
ATOM 3402 C C . GLY B 1 214 ? 16.797 -5.949 -7.488 1 82.69 214 GLY B C 1
ATOM 3403 O O . GLY B 1 214 ? 17.547 -6.289 -6.578 1 82.69 214 GLY B O 1
ATOM 3404 N N . GLU B 1 215 ? 15.695 -5.293 -7.309 1 90.44 215 GLU B N 1
ATOM 3405 C CA . GLU B 1 215 ? 15.195 -5.012 -5.969 1 90.44 215 GLU B CA 1
ATOM 3406 C C . GLU B 1 215 ? 14.289 -6.137 -5.469 1 90.44 215 GLU B C 1
ATOM 3408 O O . GLU B 1 215 ? 13.586 -6.766 -6.258 1 90.44 215 GLU B O 1
ATOM 3413 N N . PHE B 1 216 ? 14.453 -6.402 -4.156 1 96.5 216 PHE B N 1
ATOM 3414 C CA . PHE B 1 216 ? 13.703 -7.52 -3.598 1 96.5 216 PHE B CA 1
ATOM 3415 C C . PHE B 1 216 ? 12.711 -7.035 -2.545 1 96.5 216 PHE B C 1
ATOM 3417 O O . PHE B 1 216 ? 13.008 -6.109 -1.786 1 96.5 216 PHE B O 1
ATOM 3424 N N . SER B 1 217 ? 11.578 -7.617 -2.564 1 97.69 217 SER B N 1
ATOM 3425 C CA . SER B 1 217 ? 10.586 -7.57 -1.492 1 97.69 217 SER B CA 1
ATOM 3426 C C . SER B 1 217 ? 10.352 -8.953 -0.896 1 97.69 217 SER B C 1
ATOM 3428 O O . SER B 1 217 ? 10.273 -9.945 -1.626 1 97.69 217 SER B O 1
ATOM 3430 N N . VAL B 1 218 ? 10.266 -9.008 0.41 1 98.62 218 VAL B N 1
ATOM 3431 C CA . VAL B 1 218 ? 10.148 -10.297 1.082 1 98.62 218 VAL B CA 1
ATOM 3432 C C . VAL B 1 218 ? 8.961 -10.273 2.039 1 98.62 218 VAL B C 1
ATOM 3434 O O . VAL B 1 218 ? 8.898 -9.43 2.939 1 98.62 218 VAL B O 1
ATOM 3437 N N . LEU B 1 219 ? 8.039 -11.133 1.806 1 98.56 219 LEU B N 1
ATOM 3438 C CA . LEU B 1 219 ? 6.914 -11.375 2.701 1 98.56 219 LEU B CA 1
ATOM 3439 C C . LEU B 1 219 ? 7.094 -12.688 3.459 1 98.56 219 LEU B C 1
ATOM 3441 O O . LEU B 1 219 ? 7.125 -13.758 2.852 1 98.56 219 LEU B O 1
ATOM 3445 N N . VAL B 1 220 ? 7.281 -12.586 4.762 1 98.69 220 VAL B N 1
ATOM 3446 C CA . VAL B 1 220 ? 7.402 -13.766 5.609 1 98.69 220 VAL B CA 1
ATOM 3447 C C . VAL B 1 220 ? 6.043 -14.102 6.23 1 98.69 220 VAL B C 1
ATOM 3449 O O . VAL B 1 220 ? 5.469 -13.281 6.949 1 98.69 220 VAL B O 1
ATOM 3452 N N . CYS B 1 221 ? 5.543 -15.242 5.938 1 97.38 221 CYS B N 1
ATOM 3453 C CA . CYS B 1 221 ? 4.215 -15.641 6.387 1 97.38 221 CYS B CA 1
ATOM 3454 C C . CYS B 1 221 ? 4.203 -15.922 7.887 1 97.38 221 CYS B C 1
ATOM 3456 O O . CYS B 1 221 ? 5.254 -16.141 8.484 1 97.38 221 CYS B O 1
ATOM 3458 N N . GLY B 1 222 ? 3.012 -15.797 8.461 1 96.19 222 GLY B N 1
ATOM 3459 C CA . GLY B 1 222 ? 2.854 -16.141 9.867 1 96.19 222 GLY B CA 1
ATOM 3460 C C . GLY B 1 222 ? 2.979 -17.641 10.133 1 96.19 222 GLY B C 1
ATOM 3461 O O . GLY B 1 222 ? 3.166 -18.422 9.203 1 96.19 222 GLY B O 1
ATOM 3462 N N . THR B 1 223 ? 3.02 -17.906 11.438 1 92.38 223 THR B N 1
ATOM 3463 C CA . THR B 1 223 ? 3.096 -19.312 11.82 1 92.38 223 THR B CA 1
ATOM 3464 C C . THR B 1 223 ? 1.815 -20.047 11.43 1 92.38 223 THR B C 1
ATOM 3466 O O . THR B 1 223 ? 0.727 -19.469 11.469 1 92.38 223 THR B O 1
ATOM 3469 N N . LYS B 1 224 ? 2.061 -21.141 10.75 1 75.94 224 LYS B N 1
ATOM 3470 C CA . LYS B 1 224 ? 0.893 -21.969 10.438 1 75.94 224 LYS B CA 1
ATOM 3471 C C . LYS B 1 224 ? 0.165 -22.391 11.703 1 75.94 224 LYS B C 1
ATOM 3473 O O . LYS B 1 224 ? 0.8 -22.734 12.711 1 75.94 224 LYS B O 1
ATOM 3478 N N . LYS B 1 225 ? -0.982 -21.859 11.867 1 55.59 225 LYS B N 1
ATOM 3479 C CA . LYS B 1 225 ? -1.732 -22.406 12.992 1 55.59 225 LYS B CA 1
ATOM 3480 C C . LYS B 1 225 ? -1.851 -23.922 12.875 1 55.59 225 LYS B C 1
ATOM 3482 O O . LYS B 1 225 ? -2.174 -24.453 11.805 1 55.59 225 LYS B O 1
ATOM 3487 N N . GLY B 1 226 ? -0.958 -24.688 13.602 1 38.47 226 GLY B N 1
ATOM 3488 C CA . GLY B 1 226 ? -1.168 -26.125 13.703 1 38.47 226 GLY B CA 1
ATOM 3489 C C . GLY B 1 226 ? -2.627 -26.5 13.867 1 38.47 226 GLY B C 1
ATOM 3490 O O . GLY B 1 226 ? -3.449 -25.672 14.258 1 38.47 226 GLY B O 1
#

Solvent-accessible surface area (backbone atoms only — not comparable to full-atom values): 22739 Å² total; per-residue (Å²): 132,27,34,41,32,39,29,19,29,30,67,56,31,77,43,33,30,20,52,43,42,55,52,48,55,53,68,31,63,32,32,38,20,45,44,57,75,63,48,42,56,59,30,57,74,71,70,38,80,48,49,72,44,68,39,42,65,92,41,49,77,74,40,42,56,66,54,52,51,41,32,73,73,56,34,33,32,33,38,35,43,79,50,8,38,38,24,70,87,52,57,43,7,58,52,40,33,53,43,44,72,72,67,41,50,66,43,52,35,50,23,14,36,72,66,62,29,46,46,32,50,60,22,55,71,73,67,45,37,33,39,45,37,65,69,57,88,49,64,70,60,28,52,51,52,48,52,56,50,58,70,67,43,43,22,33,35,33,46,40,51,39,93,45,41,63,60,52,28,50,52,42,28,70,78,42,54,81,41,46,31,37,36,33,33,31,54,62,29,94,74,46,43,78,45,74,36,29,30,54,57,45,45,52,53,44,64,67,41,90,61,69,68,52,52,34,39,38,39,38,50,39,59,76,81,124,130,26,35,41,32,41,30,19,30,31,68,56,30,77,44,35,31,21,52,43,40,56,51,49,57,53,68,30,64,32,34,37,20,45,42,56,76,62,48,42,55,59,31,57,74,70,70,39,79,47,46,74,44,68,38,43,65,91,41,50,78,71,39,41,56,67,54,52,52,41,32,74,73,55,33,33,32,33,38,36,42,81,51,8,38,39,25,69,88,50,58,43,8,58,51,40,32,53,43,45,72,72,69,41,49,66,43,51,36,47,23,14,37,72,66,61,30,46,48,33,49,60,22,55,72,72,66,44,37,32,39,46,37,64,69,58,87,49,64,69,60,28,51,54,52,48,51,57,51,59,69,67,44,43,22,36,34,32,43,41,50,40,93,45,43,63,60,52,28,49,51,40,29,70,77,40,56,82,40,45,30,37,38,32,32,30,55,62,28,95,73,46,42,80,47,74,36,28,31,53,57,45,44,52,51,45,63,68,65,78,54,69,67,54,52,34,37,38,38,37,50,38,59,76,80,125

Foldseek 3Di:
DAEEEFAAAAAADLVQHDPVNLVLLQPFQEEEEQDPVLVVVSCVVSVRDHHYDHAADVCPVVPQVVVLVCVVVVTYYYYYYSHGGPPQQGSVVSNVVVCVVVPHHYHYHHTDDPVCLQVVVVPADFDDEAEDE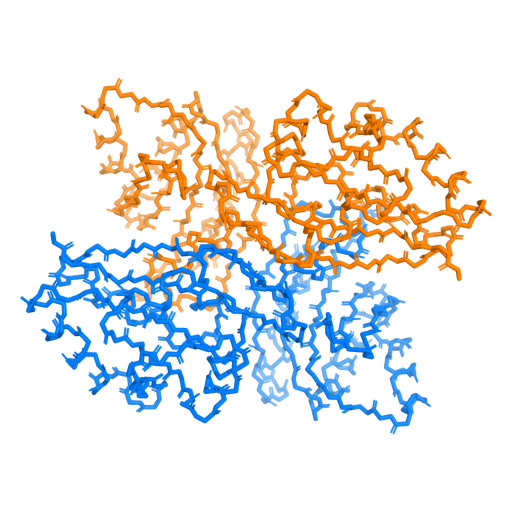AFDLDLVRRLVVVLVVQVVLAKYKYKDALVCLLVNLVSQCVNPVFWKKWKWFSRPHPPIDIDIGGSVVVSVVCVVVVDSHGIMMMMTHGDDPD/DAEEEFAAAAAADLVQHDPVNLVCLQPFQEEEEQDPVLVVVSCVVSVRDHHYDHAADVCPVVPQVVVLVCVVVVTYYYYYYSHGGPPQQGSVVSNVVVCVVVPHHYHYHHTDDPVCLQVVVVPADFDDEAEDEAFDLDLVRRLVVVLVVQVVLAKYKYKDALVCLLVNLVSQCVNPVFWKKWKWFSPPHPPIDIDIGGSVVVSVVCVVVVDSHGIMMMMTHGDDPD

Radius of gyration: 21.18 Å; Cα contacts (8 Å, |Δi|>4): 1033; chains: 2; bounding box: 47×58×50 Å

Organism: Winmispira thermophila (strain ATCC 700085 / DSM 6578 / Z-1203) (NCBI:txid869211)